Protein AF-A0A845QFU5-F1 (afdb_monomer_lite)

Foldseek 3Di:
DDPDDDDDDQAAEAEDDPVVLCCLQDLDDDPDWAWPDFAQDDPPVLVRYDYPNNDHLQWGWDDDRTTITTDRDNQQAFEEALPPEDLVFLSRDPVHHHNDPVSRLVNQVVDPPHAEYEYQHENEADAEDEDAHQGHAYEYDQVHQEANYEYAANYEYEYENHEYEDCVVSVGEHAAANYEEHYEYEYEYAYEFENFHHDHDPPDFWFAFHYEFAYEYEYPEYEFEHAETLAASHYEYDDQGEYEYQEYEYEHAENAHQDQWFGASHYEWEFQYEYAYLEYEYEHAQYPHYEHQHYEFYGPDDLPGATEYEYQAYEQEHGEYAAAAQRYEFEWNYEYEYNPDHDPPGFYYQYQGEYQNPPHQWHALRYEWEAFPVVVNTHTGEYEYFLEEQAAFEAQADPPAAQRREAEELLEQAEADQASGYDWAHRAYPVRQFFNGFYDHDPPDDPDDWRDNDQHHYHDLAHHQGAGQQKADSVGHGDDPFDRDDGDGGTIHGPDDCPDPSNVRSVVRHRYYQHSAYYSHHHRRYTYHYYYYGHDPQPPVFWDKAKEFEAEACVVCPVVFDDQWWKKFKAKPRHGHDIDIWGADPVRHIDMDIRGGHGQAHNVRHGIDIAMDIDDDTDFPQWDWDWDQDPSYIYIYTHGHPPPPRPDPPPPPDPDDPPDPDDDDDDDDDDDDDDDDDDDDDDDDDDDDDDDDDDDDDDDDDDDDDDDDDDDDDDDDPPPVVCVVVVVVVVVVVVVVVVVVVVVVD

Organism: NCBI:txid169435

Structure (mmCIF, N/CA/C/O backbone):
data_AF-A0A845QFU5-F1
#
_entry.id   AF-A0A845QFU5-F1
#
loop_
_atom_site.group_PDB
_atom_site.id
_atom_site.type_symbol
_atom_site.label_atom_id
_atom_site.label_alt_id
_atom_site.label_comp_id
_atom_site.label_asym_id
_atom_site.label_entity_id
_atom_site.label_seq_id
_atom_site.pdbx_PDB_ins_code
_atom_site.Cartn_x
_atom_site.Cartn_y
_atom_site.Cartn_z
_atom_site.occupancy
_atom_site.B_iso_or_equiv
_atom_site.auth_seq_id
_atom_site.auth_comp_id
_atom_site.auth_asym_id
_atom_site.auth_atom_id
_atom_site.pdbx_PDB_model_num
ATOM 1 N N . MET A 1 1 ? -55.909 6.874 -0.215 1.00 41.81 1 MET A N 1
ATOM 2 C CA . MET A 1 1 ? -55.597 7.342 -1.586 1.00 41.81 1 MET A CA 1
ATOM 3 C C . MET A 1 1 ? -56.106 6.299 -2.574 1.00 41.81 1 MET A C 1
ATOM 5 O O . MET A 1 1 ? -56.266 5.156 -2.162 1.00 41.81 1 MET A O 1
ATOM 9 N N . ALA A 1 2 ? -56.461 6.687 -3.804 1.00 39.03 2 ALA A N 1
ATOM 10 C CA . ALA A 1 2 ? -57.045 5.776 -4.796 1.00 39.03 2 ALA A CA 1
ATOM 11 C C . ALA A 1 2 ? -56.043 4.686 -5.229 1.00 39.03 2 ALA A C 1
ATOM 13 O O . ALA A 1 2 ? -54.856 4.963 -5.376 1.00 39.03 2 ALA A O 1
ATOM 14 N N . LEU A 1 3 ? -56.533 3.456 -5.408 1.00 38.72 3 LEU A N 1
ATOM 15 C CA . LEU A 1 3 ? -55.756 2.292 -5.845 1.00 38.72 3 LEU A CA 1
ATOM 16 C C . LEU A 1 3 ? -55.269 2.466 -7.294 1.00 38.72 3 LEU A C 1
ATOM 18 O O . LEU A 1 3 ? -56.087 2.702 -8.180 1.00 38.72 3 LEU A O 1
ATOM 22 N N . GLY A 1 4 ? -53.964 2.285 -7.531 1.00 51.59 4 GLY A N 1
ATOM 23 C CA . GLY A 1 4 ? -53.409 2.034 -8.870 1.00 51.59 4 GLY A CA 1
ATOM 24 C C . GLY A 1 4 ? -52.668 3.180 -9.571 1.00 51.59 4 GLY A C 1
ATOM 25 O O . GLY A 1 4 ? -52.482 3.093 -10.780 1.00 51.59 4 GLY A O 1
ATOM 26 N N . GLN A 1 5 ? -52.242 4.237 -8.872 1.00 52.19 5 GLN A N 1
ATOM 27 C CA . GLN A 1 5 ? -51.325 5.240 -9.440 1.00 52.19 5 GLN A CA 1
ATOM 28 C C . GLN A 1 5 ? -49.906 5.066 -8.883 1.00 52.19 5 GLN A C 1
ATOM 30 O O . GLN A 1 5 ? -49.729 5.001 -7.667 1.00 52.19 5 GLN A O 1
ATOM 35 N N . ASN A 1 6 ? -48.915 5.004 -9.778 1.00 55.41 6 ASN A N 1
ATOM 36 C CA . ASN A 1 6 ? -47.494 5.059 -9.432 1.00 55.41 6 ASN A CA 1
ATOM 37 C C . ASN A 1 6 ? -47.124 6.515 -9.123 1.00 55.41 6 ASN A C 1
ATOM 39 O O . ASN A 1 6 ? -47.412 7.404 -9.926 1.00 55.41 6 ASN A O 1
ATOM 43 N N . PHE A 1 7 ? -46.497 6.758 -7.974 1.00 59.25 7 PHE A N 1
ATOM 44 C CA . PHE A 1 7 ? -46.008 8.075 -7.574 1.00 59.25 7 PHE A CA 1
ATOM 45 C C . PHE A 1 7 ? -44.518 7.989 -7.287 1.00 59.25 7 PHE A C 1
ATOM 47 O O . PHE A 1 7 ? -44.084 7.154 -6.496 1.00 59.25 7 PHE A O 1
ATOM 54 N N . GLU A 1 8 ? -43.750 8.883 -7.893 1.00 60.25 8 GLU A N 1
ATOM 55 C CA . GLU A 1 8 ? -42.333 9.035 -7.602 1.00 60.25 8 GLU A CA 1
ATOM 56 C C . GLU A 1 8 ? -42.176 10.057 -6.471 1.00 60.25 8 GLU A C 1
ATOM 58 O O . GLU A 1 8 ? -42.622 11.201 -6.579 1.00 60.25 8 GLU A O 1
ATOM 63 N N . VAL A 1 9 ? -41.609 9.629 -5.342 1.00 66.25 9 VAL A N 1
ATOM 64 C CA . VAL A 1 9 ? -41.395 10.487 -4.170 1.00 66.25 9 VAL A CA 1
ATOM 65 C C . VAL A 1 9 ? -39.917 10.445 -3.816 1.00 66.25 9 VAL A C 1
ATOM 67 O O . VAL A 1 9 ? -39.377 9.371 -3.563 1.00 66.25 9 VAL A O 1
ATOM 70 N N . GLU A 1 10 ? -39.254 11.602 -3.819 1.00 66.75 10 GLU A N 1
ATOM 71 C CA . GLU A 1 10 ? -37.812 11.693 -3.548 1.00 66.75 10 GLU A CA 1
ATOM 72 C C . GLU A 1 10 ? -37.476 11.828 -2.059 1.00 66.75 10 GLU A C 1
ATOM 74 O O . GLU A 1 10 ? -36.409 11.395 -1.644 1.00 66.75 10 GLU A O 1
ATOM 79 N N . ASN A 1 11 ? -38.374 12.396 -1.244 1.00 77.62 11 ASN A N 1
ATOM 80 C CA . ASN A 1 11 ? -38.152 12.615 0.188 1.00 77.62 11 ASN A CA 1
ATOM 81 C C . ASN A 1 11 ? -39.449 12.437 0.984 1.00 77.62 11 ASN A C 1
ATOM 83 O O . ASN A 1 11 ? -40.357 13.267 0.922 1.00 77.62 11 ASN A O 1
ATOM 87 N N . ILE A 1 12 ? -39.524 11.370 1.772 1.00 83.06 12 ILE A N 1
ATOM 88 C CA . ILE A 1 12 ? -40.658 11.054 2.638 1.00 83.06 12 ILE A CA 1
ATOM 89 C C . ILE A 1 12 ? -40.262 11.384 4.075 1.00 83.06 12 ILE A C 1
ATOM 91 O O . ILE A 1 12 ? -39.396 10.739 4.656 1.00 83.06 12 ILE A O 1
ATOM 95 N N . SER A 1 13 ? -40.906 12.380 4.682 1.00 85.25 13 SER A N 1
ATOM 96 C CA . SER A 1 13 ? -40.696 12.690 6.099 1.00 85.25 13 SER A CA 1
ATOM 97 C C . SER A 1 13 ? -41.830 12.117 6.942 1.00 85.25 13 SER A C 1
ATOM 99 O O . SER A 1 13 ? -42.994 12.450 6.724 1.00 85.25 13 SER A O 1
ATOM 101 N N . ILE A 1 14 ? -41.486 11.268 7.910 1.00 87.38 14 ILE A N 1
ATOM 102 C CA . ILE A 1 14 ? -42.431 10.665 8.852 1.00 87.38 14 ILE A CA 1
ATOM 103 C C . ILE A 1 14 ? -42.227 11.300 10.223 1.00 87.38 14 ILE A C 1
ATOM 105 O O . ILE A 1 14 ? -41.108 11.381 10.729 1.00 87.38 14 ILE A O 1
ATOM 109 N N . GLU A 1 15 ? -43.317 11.739 10.838 1.00 90.38 15 GLU A N 1
ATOM 110 C CA . GLU A 1 15 ? -43.334 12.249 12.204 1.00 90.38 15 GLU A CA 1
ATOM 111 C C . GLU A 1 15 ? -44.094 11.249 13.075 1.00 90.38 15 GLU A C 1
ATOM 113 O O . GLU A 1 15 ? -45.238 10.904 12.783 1.00 90.38 15 GLU A O 1
ATOM 118 N N . LEU A 1 16 ? -43.421 10.721 14.097 1.00 86.69 16 LEU A N 1
ATOM 119 C CA . LEU A 1 16 ? -44.001 9.747 15.016 1.00 86.69 16 LEU A CA 1
ATOM 120 C C . LEU A 1 16 ? -44.596 10.450 16.232 1.00 86.69 16 LEU A C 1
ATOM 122 O O . LEU A 1 16 ? -44.177 11.548 16.597 1.00 86.69 16 LEU A O 1
ATOM 126 N N . ASP A 1 17 ? -45.528 9.771 16.899 1.00 90.31 17 ASP A N 1
ATOM 127 C CA . ASP A 1 17 ? -46.003 10.194 18.213 1.00 90.31 17 ASP A CA 1
ATOM 128 C C . ASP A 1 17 ? -44.824 10.393 19.180 1.00 90.31 17 ASP A C 1
ATOM 130 O O . ASP A 1 17 ? -43.885 9.593 19.205 1.00 90.31 17 ASP A O 1
ATOM 134 N N . SER A 1 18 ? -44.878 11.440 20.007 1.00 85.12 18 SER A N 1
ATOM 135 C CA . SER A 1 18 ? -43.779 11.795 20.912 1.00 85.12 18 SER A CA 1
ATOM 136 C C . SER A 1 18 ? -43.424 10.687 21.905 1.00 85.12 18 SER A C 1
ATOM 138 O O . SER A 1 18 ? -42.268 10.574 22.308 1.00 85.12 18 SER A O 1
ATOM 140 N N . THR A 1 19 ? -44.391 9.852 22.287 1.00 83.56 19 THR A N 1
ATOM 141 C CA . THR A 1 19 ? -44.201 8.726 23.210 1.00 83.56 19 THR A CA 1
ATOM 142 C C . THR A 1 19 ? -43.482 7.578 22.513 1.00 83.56 19 THR A C 1
ATOM 144 O O . THR A 1 19 ? -42.523 7.030 23.052 1.00 83.56 19 THR A O 1
ATOM 147 N N . VAL A 1 20 ? -43.896 7.259 21.283 1.00 82.50 20 VAL A N 1
ATOM 148 C CA . VAL A 1 20 ? -43.245 6.253 20.430 1.00 82.50 20 VAL A CA 1
ATOM 149 C C . VAL A 1 20 ? -41.822 6.692 20.095 1.00 82.50 20 VAL A C 1
ATOM 151 O O . VAL A 1 20 ? -40.878 5.915 20.211 1.00 82.50 20 VAL A O 1
ATOM 154 N N . LEU A 1 21 ? -41.645 7.970 19.764 1.00 85.25 21 LEU A N 1
ATOM 155 C CA . LEU A 1 21 ? -40.340 8.562 19.513 1.00 85.25 21 LEU A CA 1
ATOM 156 C C . LEU A 1 21 ? -39.448 8.526 20.761 1.00 85.25 21 LEU A C 1
ATOM 158 O O . LEU A 1 21 ? -38.261 8.233 20.652 1.00 85.25 21 LEU A O 1
ATOM 162 N N . ALA A 1 22 ? -40.002 8.777 21.951 1.00 79.75 22 ALA A N 1
ATOM 163 C CA . ALA A 1 22 ? -39.276 8.649 23.212 1.00 79.75 22 ALA A CA 1
ATOM 164 C C . ALA A 1 22 ? -38.885 7.193 23.519 1.00 79.75 22 ALA A C 1
ATOM 166 O O . ALA A 1 22 ? -37.783 6.960 24.003 1.00 79.75 22 ALA A O 1
ATOM 167 N N . GLN A 1 23 ? -39.731 6.208 23.199 1.00 75.44 23 GLN A N 1
ATOM 168 C CA . GLN A 1 23 ? -39.409 4.781 23.344 1.00 75.44 23 GLN A CA 1
ATOM 169 C C . GLN A 1 23 ? -38.321 4.326 22.364 1.00 75.44 23 GLN A C 1
ATOM 171 O O . GLN A 1 23 ? -37.362 3.658 22.759 1.00 75.44 23 GLN A O 1
ATOM 176 N N . LEU A 1 24 ? -38.429 4.730 21.096 1.00 78.31 24 LEU A N 1
ATOM 177 C CA . LEU A 1 24 ? -37.402 4.501 20.081 1.00 78.31 24 LEU A CA 1
ATOM 178 C C . LEU A 1 24 ? -36.074 5.125 20.518 1.00 78.31 24 LEU A C 1
ATOM 180 O O . LEU A 1 24 ? -35.042 4.460 20.469 1.00 78.31 24 LEU A O 1
ATOM 184 N N . ASN A 1 25 ? -36.116 6.355 21.037 1.00 78.69 25 ASN A N 1
ATOM 185 C CA . ASN A 1 25 ? -34.926 7.077 21.469 1.00 78.69 25 ASN A CA 1
ATOM 186 C C . ASN A 1 25 ? -34.346 6.626 22.816 1.00 78.69 25 ASN A C 1
ATOM 188 O O . ASN A 1 25 ? -33.155 6.809 23.037 1.00 78.69 25 ASN A O 1
ATOM 192 N N . GLY A 1 26 ? -35.158 6.055 23.704 1.00 66.94 26 GLY A N 1
ATOM 193 C CA . GLY A 1 26 ? -34.738 5.633 25.040 1.00 66.94 26 GLY A CA 1
ATOM 194 C C . GLY A 1 26 ? -33.962 4.316 25.056 1.00 66.94 26 GLY A C 1
ATOM 195 O O . GLY A 1 26 ? -33.676 3.729 24.017 1.00 66.94 26 GLY A O 1
ATOM 196 N N . ASP A 1 27 ? -33.672 3.804 26.249 1.00 58.53 27 ASP A N 1
ATOM 197 C CA . ASP A 1 27 ? -32.919 2.553 26.445 1.00 58.53 27 ASP A CA 1
ATOM 198 C C . ASP A 1 27 ? -33.781 1.282 26.440 1.00 58.53 27 ASP A C 1
ATOM 200 O O . ASP A 1 27 ? -33.253 0.173 26.505 1.00 58.53 27 ASP A O 1
ATOM 204 N N . GLY A 1 28 ? -35.107 1.438 26.390 1.00 55.34 28 GLY A N 1
ATOM 205 C CA . GLY A 1 28 ? -36.063 0.336 26.485 1.00 55.34 28 GLY A CA 1
ATOM 206 C C . GLY A 1 28 ? -36.175 -0.509 25.215 1.00 55.34 28 GLY A C 1
ATOM 207 O O . GLY A 1 28 ? -35.811 -0.081 24.118 1.00 55.34 28 GLY A O 1
ATOM 208 N N . PHE A 1 29 ? -36.735 -1.705 25.375 1.00 53.06 29 PHE A N 1
ATOM 209 C CA . PHE A 1 29 ? -37.096 -2.605 24.283 1.00 53.06 29 PHE A CA 1
ATOM 210 C C . PHE A 1 29 ? -38.246 -2.049 23.437 1.00 53.06 29 PHE A C 1
ATOM 212 O O . PHE A 1 29 ? -39.113 -1.336 23.943 1.00 53.06 29 PHE A O 1
ATOM 219 N N . LEU A 1 30 ? -38.258 -2.411 22.154 1.00 60.06 30 LEU A N 1
ATOM 220 C CA . LEU A 1 30 ? -39.470 -2.369 21.347 1.00 60.06 30 LEU A CA 1
ATOM 221 C C . LEU A 1 30 ? -40.122 -3.736 21.366 1.00 60.06 30 LEU A C 1
ATOM 223 O O . LEU A 1 30 ? -39.590 -4.666 20.776 1.00 60.06 30 LEU A O 1
ATOM 227 N N . GLU A 1 31 ? -41.291 -3.822 22.003 1.00 56.62 31 GLU A N 1
ATOM 228 C CA . GLU A 1 31 ? -42.078 -5.058 22.067 1.00 56.62 31 GLU A CA 1
ATOM 229 C C . GLU A 1 31 ? -42.336 -5.682 20.702 1.00 56.62 31 GLU A C 1
ATOM 231 O O . GLU A 1 31 ? -42.370 -6.906 20.579 1.00 56.62 31 GLU A O 1
ATOM 236 N N . GLN A 1 32 ? -42.471 -4.841 19.678 1.00 72.06 32 GLN A N 1
ATOM 237 C CA . GLN A 1 32 ? -42.610 -5.230 18.284 1.00 72.06 32 GLN A CA 1
ATOM 238 C C . GLN A 1 32 ? -41.962 -4.166 17.394 1.00 72.06 32 GLN A C 1
ATOM 240 O O . GLN A 1 32 ? -41.898 -2.993 17.769 1.00 72.06 32 GLN A O 1
ATOM 245 N N . ASN A 1 33 ? -41.517 -4.563 16.201 1.00 83.19 33 ASN A N 1
ATOM 246 C CA . ASN A 1 33 ? -41.123 -3.617 15.158 1.00 83.19 33 ASN A CA 1
ATOM 247 C C . ASN A 1 33 ? -42.280 -2.650 14.856 1.00 83.19 33 ASN A C 1
ATOM 249 O O . ASN A 1 33 ? -43.443 -3.054 14.846 1.00 83.19 33 ASN A O 1
ATOM 253 N N . ILE A 1 34 ? -41.974 -1.387 14.553 1.00 86.12 34 ILE A N 1
ATOM 254 C CA . ILE A 1 34 ? -43.005 -0.425 14.140 1.00 86.12 34 ILE A CA 1
ATOM 255 C C . ILE A 1 34 ? -43.103 -0.448 12.625 1.00 86.12 34 ILE A C 1
ATOM 257 O O . ILE A 1 34 ? -42.229 0.068 11.934 1.00 86.12 34 ILE A O 1
ATOM 261 N N . THR A 1 35 ? -44.182 -1.003 12.090 1.00 89.50 35 THR A N 1
ATOM 262 C CA . THR A 1 35 ? -44.452 -0.936 10.654 1.00 89.50 35 THR A CA 1
ATOM 263 C C . THR A 1 35 ? -44.838 0.486 10.250 1.00 89.50 35 THR A C 1
ATOM 265 O O . THR A 1 35 ? -45.827 1.035 10.732 1.00 89.50 35 THR A O 1
ATOM 268 N N . LEU A 1 36 ? -44.048 1.084 9.359 1.00 87.31 36 LEU A N 1
ATOM 269 C CA . LEU A 1 36 ? -44.280 2.419 8.809 1.00 87.31 36 LEU A CA 1
ATOM 270 C C . LEU A 1 36 ? -45.160 2.363 7.558 1.00 87.31 36 LEU A C 1
ATOM 272 O O . LEU A 1 36 ? -46.038 3.204 7.379 1.00 87.31 36 LEU A O 1
ATOM 276 N N . MET A 1 37 ? -44.913 1.381 6.688 1.00 86.62 37 MET A N 1
ATOM 277 C CA . MET A 1 37 ? -45.623 1.199 5.420 1.00 86.62 37 MET A CA 1
ATOM 278 C C . MET A 1 37 ? -45.811 -0.286 5.114 1.00 86.62 37 MET A C 1
ATOM 280 O O . MET A 1 37 ? -44.980 -1.107 5.496 1.00 86.62 37 MET A O 1
ATOM 284 N N . THR A 1 38 ? -46.887 -0.620 4.403 1.00 86.94 38 THR A N 1
ATOM 285 C CA . THR A 1 38 ? -47.176 -1.970 3.886 1.00 86.94 38 THR A CA 1
ATOM 286 C C . THR A 1 38 ? -47.688 -1.869 2.451 1.00 86.94 38 THR A C 1
ATOM 288 O O . THR A 1 38 ? -48.300 -0.859 2.095 1.00 86.94 38 THR A O 1
ATOM 291 N N . GLY A 1 39 ? -47.452 -2.893 1.632 1.00 83.31 39 GLY A N 1
ATOM 292 C CA . GLY A 1 39 ? -47.934 -2.982 0.252 1.00 83.31 39 GLY A CA 1
ATOM 293 C C . GLY A 1 39 ? -46.867 -3.471 -0.726 1.00 83.31 39 GLY A C 1
ATOM 294 O O . GLY A 1 39 ? -45.797 -3.906 -0.323 1.00 83.31 39 GLY A O 1
ATOM 295 N N . ALA A 1 40 ? -47.157 -3.386 -2.026 1.00 80.38 40 ALA A N 1
ATOM 296 C CA . ALA A 1 40 ? -46.134 -3.547 -3.056 1.00 80.38 40 ALA A CA 1
ATOM 297 C C . ALA A 1 40 ? -45.257 -2.286 -3.065 1.00 80.38 40 ALA A C 1
ATOM 299 O O . ALA A 1 40 ? -45.734 -1.214 -3.440 1.00 80.38 40 ALA A O 1
ATOM 300 N N . LEU A 1 41 ? -44.018 -2.401 -2.583 1.00 80.56 41 LEU A N 1
ATOM 301 C CA . LEU A 1 41 ? -43.098 -1.277 -2.406 1.00 80.56 41 LEU A CA 1
ATOM 302 C C . LEU A 1 41 ? -41.931 -1.381 -3.392 1.00 80.56 41 LEU A C 1
ATOM 304 O O . LEU A 1 41 ? -41.359 -2.456 -3.569 1.00 80.56 41 LEU A O 1
ATOM 308 N N . ASP A 1 42 ? -41.550 -0.256 -3.996 1.00 79.69 42 ASP A N 1
ATOM 309 C CA . ASP A 1 42 ? -40.357 -0.184 -4.845 1.00 79.69 42 ASP A CA 1
ATOM 310 C C . ASP A 1 42 ? -39.086 -0.475 -4.046 1.00 79.69 42 ASP A C 1
ATOM 312 O O . ASP A 1 42 ? -38.964 -0.076 -2.886 1.00 79.69 42 ASP A O 1
ATOM 316 N N . LYS A 1 43 ? -38.104 -1.128 -4.680 1.00 76.75 43 LYS A N 1
ATOM 317 C CA . LYS A 1 43 ? -36.789 -1.377 -4.068 1.00 76.75 43 LYS A CA 1
ATOM 318 C C . LYS A 1 43 ? -36.145 -0.056 -3.622 1.00 76.75 43 LYS A C 1
ATOM 320 O O . LYS A 1 43 ? -36.183 0.929 -4.354 1.00 76.75 43 LYS A O 1
ATOM 325 N N . ASN A 1 44 ? -35.521 -0.064 -2.442 1.00 79.12 44 ASN A N 1
ATOM 326 C CA . ASN A 1 44 ? -34.813 1.074 -1.833 1.00 79.12 44 ASN A CA 1
ATOM 327 C C . ASN A 1 44 ? -35.705 2.272 -1.445 1.00 79.12 44 ASN A C 1
ATOM 329 O O . ASN A 1 44 ? -35.204 3.368 -1.192 1.00 79.12 44 ASN A O 1
ATOM 333 N N . LEU A 1 45 ? -37.028 2.096 -1.356 1.00 82.25 45 LEU A N 1
ATOM 334 C CA . LEU A 1 45 ? -37.934 3.131 -0.851 1.00 82.25 45 LEU A CA 1
ATOM 335 C C . LEU A 1 45 ? -37.592 3.549 0.593 1.00 82.25 45 LEU A C 1
ATOM 337 O O . LEU A 1 45 ? -37.796 4.710 0.950 1.00 82.25 45 LEU A O 1
ATOM 341 N N . SER A 1 46 ? -37.028 2.647 1.408 1.00 81.88 46 SER A N 1
ATOM 342 C CA . SER A 1 46 ? -36.523 2.972 2.752 1.00 81.88 46 SER A CA 1
ATOM 343 C C . SER A 1 46 ? -35.488 4.091 2.769 1.00 81.88 46 SER A C 1
ATOM 345 O O . SER A 1 46 ? -35.487 4.884 3.707 1.00 81.88 46 SER A O 1
ATOM 347 N N . ASP A 1 47 ? -34.648 4.194 1.738 1.00 81.50 47 ASP A N 1
ATOM 348 C CA . ASP A 1 47 ? -33.538 5.158 1.687 1.00 81.50 47 ASP A CA 1
ATOM 349 C C . ASP A 1 47 ? -34.043 6.595 1.510 1.00 81.50 47 ASP A C 1
ATOM 351 O O . ASP A 1 47 ? -33.347 7.563 1.812 1.00 81.50 47 ASP A O 1
ATOM 355 N N . LYS A 1 48 ? -35.292 6.732 1.053 1.00 83.06 48 LYS A N 1
ATOM 356 C CA . LYS A 1 48 ? -35.982 8.007 0.846 1.00 83.06 48 LYS A CA 1
ATOM 357 C C . LYS A 1 48 ? -36.818 8.430 2.057 1.00 83.06 48 LYS A C 1
ATOM 359 O O . LYS A 1 48 ? -37.451 9.486 2.016 1.00 83.06 48 LYS A O 1
ATOM 364 N N . ILE A 1 49 ? -36.869 7.622 3.122 1.00 85.75 49 ILE A N 1
ATOM 365 C CA . ILE A 1 49 ? -37.657 7.900 4.327 1.00 85.75 49 ILE A CA 1
ATOM 366 C C . ILE A 1 49 ? -36.768 8.478 5.430 1.00 85.75 49 ILE A C 1
ATOM 368 O O . ILE A 1 49 ? -35.795 7.871 5.863 1.00 85.75 49 ILE A O 1
ATOM 372 N N . ASN A 1 50 ? -37.178 9.623 5.970 1.00 84.94 50 ASN A N 1
ATOM 373 C CA . ASN A 1 50 ? -36.576 10.247 7.140 1.00 84.94 50 ASN A CA 1
ATOM 374 C C . ASN A 1 50 ? -37.592 10.336 8.290 1.00 84.94 50 ASN A C 1
ATOM 376 O O . ASN A 1 50 ? -38.634 10.988 8.160 1.00 84.94 50 ASN A O 1
ATOM 380 N N . VAL A 1 51 ? -37.278 9.727 9.436 1.00 87.81 51 VAL A N 1
ATOM 381 C CA . VAL A 1 51 ? -38.104 9.800 10.650 1.00 87.81 51 VAL A CA 1
ATOM 382 C C . VAL A 1 51 ? -37.646 10.971 11.514 1.00 87.81 51 VAL A C 1
ATOM 384 O O . VAL A 1 51 ? -36.574 10.944 12.122 1.00 87.81 51 VAL A O 1
ATOM 387 N N . LYS A 1 52 ? -38.471 12.015 11.601 1.00 88.69 52 LYS A N 1
ATOM 388 C CA . LYS A 1 52 ? -38.131 13.227 12.350 1.00 88.69 52 LYS A CA 1
ATOM 389 C C . LYS A 1 52 ? -37.877 12.933 13.823 1.00 88.69 52 LYS A C 1
ATOM 391 O O . LYS A 1 52 ? -38.685 12.311 14.507 1.00 88.69 52 LYS A O 1
ATOM 396 N N . GLY A 1 53 ? -36.770 13.477 14.323 1.00 83.56 53 GLY A N 1
ATOM 397 C CA . GLY A 1 53 ? -36.422 13.434 15.740 1.00 83.56 53 GLY A CA 1
ATOM 398 C C . GLY A 1 53 ? -35.969 12.062 16.240 1.00 83.56 53 GLY A C 1
ATOM 399 O O . GLY A 1 53 ? -35.732 11.926 17.443 1.00 83.56 53 GLY A O 1
ATOM 400 N N . LEU A 1 54 ? -35.828 11.065 15.359 1.00 82.50 54 LEU A N 1
ATOM 401 C CA . LEU A 1 54 ? -35.175 9.808 15.695 1.00 82.50 54 LEU A CA 1
ATOM 402 C C . LEU A 1 54 ? -33.675 10.075 15.864 1.00 82.50 54 LEU A C 1
ATOM 404 O O . LEU A 1 54 ? -33.026 10.637 14.987 1.00 82.50 54 LEU A O 1
ATOM 408 N N . LYS A 1 55 ? -33.150 9.736 17.036 1.00 77.94 55 LYS A N 1
ATOM 409 C CA . LYS A 1 55 ? -31.770 9.996 17.466 1.00 77.94 55 LYS A CA 1
ATOM 410 C C . LYS A 1 55 ? -31.049 8.729 17.896 1.00 77.94 55 LYS A C 1
ATOM 412 O O . LYS A 1 55 ? -29.828 8.755 17.991 1.00 77.94 55 LYS A O 1
ATOM 417 N N . ASN A 1 56 ? -31.782 7.658 18.208 1.00 71.81 56 ASN A N 1
ATOM 418 C CA . ASN A 1 56 ? -31.173 6.414 18.647 1.00 71.81 56 ASN A CA 1
ATOM 419 C C . ASN A 1 56 ? -30.684 5.604 17.434 1.00 71.81 56 ASN A C 1
ATOM 421 O O . ASN A 1 56 ? -31.510 5.115 16.663 1.00 71.81 56 ASN A O 1
ATOM 425 N N . PRO A 1 57 ? -29.362 5.428 17.284 1.00 63.97 57 PRO A N 1
ATOM 426 C CA . PRO A 1 57 ? -28.757 4.745 16.139 1.00 63.97 57 PRO A CA 1
ATOM 427 C C . PRO A 1 57 ? -29.032 3.232 16.113 1.00 63.97 57 PRO A C 1
ATOM 429 O O . PRO A 1 57 ? -28.763 2.565 15.120 1.00 63.97 57 PRO A O 1
ATOM 432 N N . LEU A 1 58 ? -29.586 2.664 17.189 1.00 70.44 58 LEU A N 1
ATOM 433 C CA . LEU A 1 58 ? -30.020 1.265 17.227 1.00 70.44 58 LEU A CA 1
ATOM 434 C C . LEU A 1 58 ? -31.353 1.025 16.529 1.00 70.44 58 LEU A C 1
ATOM 436 O O . LEU A 1 58 ? -31.729 -0.130 16.322 1.00 70.44 58 LEU A O 1
ATOM 440 N N . VAL A 1 59 ? -32.066 2.100 16.199 1.00 76.62 59 VAL A N 1
ATOM 441 C CA . VAL A 1 59 ? -33.308 2.051 15.444 1.00 76.62 59 VAL A CA 1
ATOM 442 C C . VAL A 1 59 ? -32.975 2.215 13.969 1.00 76.62 59 VAL A C 1
ATOM 444 O O . VAL A 1 59 ? -32.468 3.256 13.558 1.00 76.62 59 VAL A O 1
ATOM 447 N N . ARG A 1 60 ? -33.288 1.203 13.162 1.00 77.88 60 ARG A N 1
ATOM 448 C CA . ARG A 1 60 ? -33.091 1.243 11.712 1.00 77.88 60 ARG A CA 1
ATOM 449 C C . ARG A 1 60 ? -34.404 1.091 10.974 1.00 77.88 60 ARG A C 1
ATOM 451 O O . ARG A 1 60 ? -35.279 0.351 11.415 1.00 77.88 60 ARG A O 1
ATOM 458 N N . LEU A 1 61 ? -34.490 1.740 9.819 1.00 84.44 61 LEU A N 1
ATOM 459 C CA . LEU A 1 61 ? -35.469 1.378 8.808 1.00 84.44 61 LEU A CA 1
ATOM 460 C C . LEU A 1 61 ? -35.025 0.091 8.115 1.00 84.44 61 LEU A C 1
ATOM 462 O O . LEU A 1 61 ? -33.893 -0.007 7.646 1.00 84.44 61 LEU A O 1
ATOM 466 N N . VAL A 1 62 ? -35.927 -0.876 8.030 1.00 85.06 62 VAL A N 1
ATOM 467 C CA . VAL A 1 62 ? -35.720 -2.128 7.308 1.00 85.06 62 VAL A CA 1
ATOM 468 C C . VAL A 1 62 ? -36.837 -2.273 6.292 1.00 85.06 62 VAL A C 1
ATOM 470 O O . VAL A 1 62 ? -38.015 -2.288 6.655 1.00 85.06 62 VAL A O 1
ATOM 473 N N . GLN A 1 63 ? -36.461 -2.378 5.019 1.00 85.50 63 GLN A N 1
ATOM 474 C CA . GLN A 1 63 ? -37.388 -2.708 3.948 1.00 85.50 63 GLN A CA 1
ATOM 475 C C . GLN A 1 63 ? -37.391 -4.216 3.697 1.00 85.50 63 GLN A C 1
ATOM 477 O O . GLN A 1 63 ? -36.350 -4.830 3.473 1.00 85.50 63 GLN A O 1
ATOM 482 N N . LYS A 1 64 ? -38.587 -4.792 3.739 1.00 86.06 64 LYS A N 1
ATOM 483 C CA . LYS A 1 64 ? -38.924 -6.155 3.326 1.00 86.06 64 LYS A CA 1
ATOM 484 C C . LYS A 1 64 ? -39.792 -6.063 2.066 1.00 86.06 64 LYS A C 1
ATOM 486 O O . LYS A 1 64 ? -40.272 -4.979 1.731 1.00 86.06 64 LYS A O 1
ATOM 491 N N . ASP A 1 65 ? -40.004 -7.186 1.386 1.00 80.00 65 ASP A N 1
ATOM 492 C CA . ASP A 1 65 ? -40.703 -7.222 0.090 1.00 80.00 65 ASP A CA 1
ATOM 493 C C . ASP A 1 65 ? -42.107 -6.584 0.127 1.00 80.00 65 ASP A C 1
ATOM 495 O O . ASP A 1 65 ? -42.552 -6.014 -0.867 1.00 80.00 65 ASP A O 1
ATOM 499 N N . ASP A 1 66 ? -42.793 -6.637 1.274 1.00 87.56 66 ASP A N 1
ATOM 500 C CA . ASP A 1 66 ? -44.173 -6.175 1.454 1.00 87.56 66 ASP A CA 1
ATOM 501 C C . ASP A 1 66 ? -44.346 -5.039 2.482 1.00 87.56 66 ASP A C 1
ATOM 503 O O . ASP A 1 66 ? -45.473 -4.595 2.735 1.00 87.56 66 ASP A O 1
ATOM 507 N N . LYS A 1 67 ? -43.264 -4.572 3.123 1.00 90.19 67 LYS A N 1
ATOM 508 C CA . LYS A 1 67 ? -43.345 -3.587 4.215 1.00 90.19 67 LYS A CA 1
ATOM 509 C C . LYS A 1 67 ? -42.036 -2.873 4.524 1.00 90.19 67 LYS A C 1
ATOM 511 O O . LYS A 1 67 ? -40.950 -3.383 4.276 1.00 90.19 67 LYS A O 1
ATOM 516 N N . ILE A 1 68 ? -42.154 -1.712 5.161 1.00 89.31 68 ILE A N 1
ATOM 517 C CA . ILE A 1 68 ? -41.039 -0.975 5.762 1.00 89.31 68 ILE A CA 1
ATOM 518 C C . ILE A 1 68 ? -41.300 -0.844 7.259 1.00 89.31 68 ILE A C 1
ATOM 520 O O . ILE A 1 68 ? -42.371 -0.390 7.667 1.00 89.31 68 ILE A O 1
ATOM 524 N N . GLU A 1 69 ? -40.324 -1.226 8.077 1.00 91.44 69 GLU A N 1
ATOM 525 C CA . GLU A 1 69 ? -40.433 -1.240 9.537 1.00 91.44 69 GLU A CA 1
ATOM 526 C C . GLU A 1 69 ? -39.278 -0.485 10.200 1.00 91.44 69 GLU A C 1
ATOM 528 O O . GLU A 1 69 ? -38.169 -0.447 9.674 1.00 91.44 69 GLU A O 1
ATOM 533 N N . LEU A 1 70 ? -39.528 0.087 11.378 1.00 87.19 70 LEU A N 1
ATOM 534 C CA . LEU A 1 70 ? -38.484 0.459 12.324 1.00 87.19 70 LEU A CA 1
ATOM 535 C C . LEU A 1 70 ? -38.197 -0.731 13.227 1.00 87.19 70 LEU A C 1
ATOM 537 O O . LEU A 1 70 ? -39.060 -1.165 13.995 1.00 87.19 70 LEU A O 1
ATOM 541 N N . GLU A 1 71 ? -36.968 -1.219 13.154 1.00 81.50 71 GLU A N 1
ATOM 542 C CA . GLU A 1 71 ? -36.449 -2.261 14.028 1.00 81.50 71 GLU A CA 1
ATOM 543 C C . GLU A 1 71 ? -35.471 -1.626 15.012 1.00 81.50 71 GLU A C 1
ATOM 545 O O . GLU A 1 71 ? -34.562 -0.901 14.605 1.00 81.50 71 GLU A O 1
ATOM 550 N N . LYS A 1 72 ? -35.633 -1.897 16.309 1.00 74.06 72 LYS A N 1
ATOM 551 C CA . LYS A 1 72 ? -34.653 -1.498 17.322 1.00 74.06 72 LYS A CA 1
ATOM 552 C C . LYS A 1 72 ? -33.898 -2.720 17.791 1.00 74.06 72 LYS A C 1
ATOM 554 O O . LYS A 1 72 ? -34.444 -3.549 18.520 1.00 74.06 72 LYS A O 1
ATOM 559 N N . LYS A 1 73 ? -32.631 -2.825 17.396 1.00 64.94 73 LYS A N 1
ATOM 560 C CA . LYS A 1 73 ? -31.771 -3.894 17.903 1.00 64.94 73 LYS A CA 1
ATOM 561 C C . LYS A 1 73 ? -31.487 -3.638 19.379 1.00 64.94 73 LYS A C 1
ATOM 563 O O . LYS A 1 73 ? -30.830 -2.662 19.734 1.00 64.94 73 LYS A O 1
ATOM 568 N N . MET A 1 74 ? -31.982 -4.523 20.240 1.00 62.22 74 MET A N 1
ATOM 569 C CA . MET A 1 74 ? -31.516 -4.583 21.620 1.00 62.22 74 MET A CA 1
ATOM 570 C C . MET A 1 74 ? -30.063 -5.032 21.612 1.00 62.22 74 MET A C 1
ATOM 572 O O . MET A 1 74 ? -29.746 -6.108 21.112 1.00 62.22 74 MET A O 1
ATOM 576 N N . LEU A 1 75 ? -29.188 -4.222 22.194 1.00 69.44 75 LEU A N 1
ATOM 577 C CA . LEU A 1 75 ? -27.827 -4.642 22.485 1.00 69.44 75 LEU A CA 1
ATOM 578 C C . LEU A 1 75 ? -27.845 -5.444 23.790 1.00 69.44 75 LEU A C 1
ATOM 580 O O . LEU A 1 75 ? -27.583 -4.907 24.861 1.00 69.44 75 LEU A O 1
ATOM 584 N N . GLN A 1 76 ? -28.244 -6.713 23.725 1.00 80.50 76 GLN A N 1
ATOM 585 C CA . GLN A 1 76 ? -28.001 -7.642 24.830 1.00 80.50 76 GLN A CA 1
ATOM 586 C C . GLN A 1 76 ? -26.547 -8.099 24.754 1.00 80.50 76 GLN A C 1
ATOM 588 O O . GLN A 1 76 ? -26.057 -8.456 23.685 1.00 80.50 76 GLN A O 1
ATOM 593 N N . GLY A 1 77 ? -25.838 -8.019 25.873 1.00 91.31 77 GLY A N 1
ATOM 594 C CA . GLY A 1 77 ? -24.427 -8.364 25.947 1.00 91.31 77 GLY A CA 1
ATOM 595 C C . GLY A 1 77 ? -23.843 -8.012 27.301 1.00 91.31 77 GLY A C 1
ATOM 596 O O . GLY A 1 77 ? -24.552 -7.570 28.206 1.00 91.31 77 GLY A O 1
ATOM 597 N N . VAL A 1 78 ? -22.535 -8.196 27.415 1.00 97.50 78 VAL A N 1
ATOM 598 C CA . VAL A 1 78 ? -21.783 -7.851 28.618 1.00 97.50 78 VAL A CA 1
ATOM 599 C C . VAL A 1 78 ? -21.279 -6.421 28.501 1.00 97.50 78 VAL A C 1
ATOM 601 O O . VAL A 1 78 ? -20.600 -6.074 27.540 1.00 97.50 78 VAL A O 1
ATOM 604 N N . TYR A 1 79 ? -21.599 -5.577 29.471 1.00 97.19 79 TYR A N 1
ATOM 605 C CA . TYR A 1 79 ? -21.213 -4.173 29.489 1.00 97.19 79 TYR A CA 1
ATOM 606 C C . TYR A 1 79 ? -19.888 -3.991 30.217 1.00 97.19 79 TYR A C 1
ATOM 608 O O . TYR A 1 79 ? -19.742 -4.377 31.378 1.00 97.19 79 TYR A O 1
ATOM 616 N N . LEU A 1 80 ? -18.936 -3.360 29.538 1.00 98.50 80 LEU A N 1
ATOM 617 C CA . LEU A 1 80 ? -17.596 -3.112 30.040 1.00 98.50 80 LEU A CA 1
ATOM 618 C C . LEU A 1 80 ? -17.264 -1.613 29.971 1.00 98.50 80 LEU A C 1
ATOM 620 O O . LEU A 1 80 ? -17.407 -0.969 28.930 1.00 98.50 80 LEU A O 1
ATOM 624 N N . ASP A 1 81 ? -16.769 -1.057 31.075 1.00 98.38 81 ASP A N 1
ATOM 625 C CA . ASP A 1 81 ? -16.241 0.307 31.152 1.00 98.38 81 ASP A CA 1
ATOM 626 C C . ASP A 1 81 ? -14.915 0.288 31.920 1.00 98.38 81 ASP A C 1
ATOM 628 O O . ASP A 1 81 ? -14.891 0.166 33.146 1.00 98.38 81 ASP A O 1
ATOM 632 N N . GLY A 1 82 ? -13.795 0.449 31.210 1.00 97.75 82 GLY A N 1
ATOM 633 C CA . GLY A 1 82 ? -12.470 0.425 31.837 1.00 97.75 82 GLY A CA 1
ATOM 634 C C . GLY A 1 82 ? -12.212 1.573 32.825 1.00 97.75 82 GLY A C 1
ATOM 635 O O . GLY A 1 82 ? -11.318 1.471 33.670 1.00 97.75 82 GLY A O 1
ATOM 636 N N . ASN A 1 83 ? -13.005 2.649 32.769 1.00 95.81 83 ASN A N 1
ATOM 637 C CA . ASN A 1 83 ? -12.863 3.817 33.636 1.00 95.81 83 ASN A CA 1
ATOM 638 C C . ASN A 1 83 ? -13.787 3.745 34.857 1.00 95.81 83 ASN A C 1
ATOM 640 O O . ASN A 1 83 ? -13.335 3.975 35.981 1.00 95.81 83 ASN A O 1
ATOM 644 N N . LYS A 1 84 ? -15.076 3.457 34.638 1.00 96.56 84 LYS A N 1
ATOM 645 C CA . LYS A 1 84 ? -16.133 3.522 35.665 1.00 96.56 84 LYS A CA 1
ATOM 646 C C . LYS A 1 84 ? -16.610 2.157 36.163 1.00 96.56 84 LYS A C 1
ATOM 648 O O . LYS A 1 84 ? -17.304 2.114 37.176 1.00 96.56 84 LYS A O 1
ATOM 653 N N . GLY A 1 85 ? -16.274 1.073 35.468 1.00 97.62 85 GLY A N 1
ATOM 654 C CA . GLY A 1 85 ? -16.734 -0.269 35.804 1.00 97.62 85 GLY A CA 1
ATOM 655 C C . GLY A 1 85 ? -16.113 -0.838 37.078 1.00 97.62 85 GLY A C 1
ATOM 656 O O . GLY A 1 85 ? -15.119 -0.324 37.606 1.00 97.62 85 GLY A O 1
ATOM 657 N N . SER A 1 86 ? -16.693 -1.940 37.554 1.00 98.19 86 SER A N 1
ATOM 658 C CA . SER A 1 86 ? -16.187 -2.729 38.682 1.00 98.19 86 SER A CA 1
ATOM 659 C C . SER A 1 86 ? -16.314 -4.219 38.390 1.00 98.19 86 SER A C 1
ATOM 661 O O . SER A 1 86 ? -17.395 -4.682 38.056 1.00 98.19 86 SER A O 1
ATOM 663 N N . ASP A 1 87 ? -15.258 -5.005 38.600 1.00 98.19 87 ASP A N 1
ATOM 664 C CA . ASP A 1 87 ? -15.312 -6.467 38.398 1.00 98.19 87 ASP A CA 1
ATOM 665 C C . ASP A 1 87 ? -16.143 -7.207 39.461 1.00 98.19 87 ASP A C 1
ATOM 667 O O . ASP A 1 87 ? -16.356 -8.414 39.368 1.00 98.19 87 ASP A O 1
ATOM 671 N N . SER A 1 88 ? -16.642 -6.479 40.465 1.00 97.75 88 SER A N 1
ATOM 672 C CA . SER A 1 88 ? -17.676 -6.959 41.385 1.00 97.75 88 SER A CA 1
ATOM 673 C C . SER A 1 88 ? -19.103 -6.802 40.840 1.00 97.75 88 SER A C 1
ATOM 675 O O . SER A 1 88 ? -20.044 -7.205 41.520 1.00 97.75 88 SER A O 1
ATOM 677 N N . ALA A 1 89 ? -19.284 -6.130 39.701 1.00 96.81 89 ALA A N 1
ATOM 678 C CA . ALA A 1 89 ? -20.580 -5.941 39.061 1.00 96.81 89 ALA A CA 1
ATOM 679 C C . ALA A 1 89 ? -20.981 -7.172 38.232 1.00 96.81 89 ALA A C 1
ATOM 681 O O . ALA A 1 89 ? -20.136 -8.000 37.890 1.00 96.81 89 ALA A O 1
ATOM 682 N N . ASP A 1 90 ? -22.271 -7.283 37.903 1.00 94.62 90 ASP A N 1
ATOM 683 C CA . ASP A 1 90 ? -22.780 -8.379 37.071 1.00 94.62 90 ASP A CA 1
ATOM 684 C C . ASP A 1 90 ? -22.439 -8.214 35.583 1.00 94.62 90 ASP A C 1
ATOM 686 O O . ASP A 1 90 ? -22.420 -9.203 34.860 1.00 94.62 90 ASP A O 1
ATOM 690 N N . GLY A 1 91 ? -22.159 -6.990 35.120 1.00 95.19 91 GLY A N 1
ATOM 691 C CA . GLY A 1 91 ? -21.888 -6.700 33.715 1.00 95.19 91 GLY A CA 1
ATOM 692 C C . GLY A 1 91 ? -23.093 -6.891 32.794 1.00 95.19 91 GLY A C 1
ATOM 693 O O . GLY A 1 91 ? -22.926 -6.801 31.585 1.00 95.19 91 GLY A O 1
ATOM 694 N N . LEU A 1 92 ? -24.298 -7.131 33.319 1.00 93.25 92 LEU A N 1
ATOM 695 C CA . LEU A 1 92 ? -25.509 -7.403 32.530 1.00 93.25 92 LEU A CA 1
ATOM 696 C C . LEU A 1 92 ? -26.388 -6.155 32.353 1.00 93.25 92 LEU A C 1
ATOM 698 O O . LEU A 1 92 ? -27.416 -6.195 31.676 1.00 93.25 92 LEU A O 1
ATOM 702 N N . SER A 1 93 ? -25.978 -5.022 32.933 1.00 89.44 93 SER A N 1
ATOM 703 C CA . SER A 1 93 ? -26.628 -3.726 32.744 1.00 89.44 93 SER A CA 1
ATOM 704 C C . SER A 1 93 ? -25.623 -2.596 32.518 1.00 89.44 93 SER A C 1
ATOM 706 O O . SER A 1 93 ? -24.540 -2.568 33.102 1.00 89.44 93 SER A O 1
ATOM 708 N N . LYS A 1 94 ? -26.034 -1.589 31.738 1.00 87.62 94 LYS A N 1
ATOM 709 C CA . LYS A 1 94 ? -25.261 -0.358 31.478 1.00 87.62 94 LYS A CA 1
ATOM 710 C C . LYS A 1 94 ? -24.881 0.403 32.754 1.00 87.62 94 LYS A C 1
ATOM 712 O O . LYS A 1 94 ? -23.901 1.137 32.772 1.00 87.62 94 LYS A O 1
ATOM 717 N N . THR A 1 95 ? -25.684 0.271 33.809 1.00 90.31 95 THR A N 1
ATOM 718 C CA . THR A 1 95 ? -25.478 0.942 35.101 1.00 90.31 95 THR A CA 1
ATOM 719 C C . THR A 1 95 ? -24.532 0.189 36.032 1.00 90.31 95 THR A C 1
ATOM 721 O O . THR A 1 95 ? -24.080 0.764 37.019 1.00 90.31 95 THR A O 1
ATOM 724 N N . ALA A 1 96 ? -24.232 -1.076 35.731 1.00 94.88 96 ALA A N 1
ATOM 725 C CA . ALA A 1 96 ? -23.318 -1.918 36.493 1.00 94.88 96 ALA A CA 1
ATOM 726 C C . ALA A 1 96 ? -22.311 -2.628 35.559 1.00 94.88 96 ALA A C 1
ATOM 728 O O . ALA A 1 96 ? -22.261 -3.859 35.532 1.00 94.88 96 ALA A O 1
ATOM 729 N N . PRO A 1 97 ? -21.513 -1.878 34.770 1.00 97.44 97 PRO A N 1
ATOM 730 C CA . PRO A 1 97 ? -20.541 -2.480 33.870 1.00 97.44 97 PRO A CA 1
ATOM 731 C C . PRO A 1 97 ? -19.355 -3.064 34.646 1.00 97.44 97 PRO A C 1
ATOM 733 O O . PRO A 1 97 ? -18.941 -2.533 35.685 1.00 97.44 97 PRO A O 1
ATOM 736 N N . VAL A 1 98 ? -18.759 -4.124 34.104 1.00 98.75 98 VAL A N 1
ATOM 737 C CA . VAL A 1 98 ? -17.485 -4.656 34.608 1.00 98.75 98 VAL A CA 1
ATOM 738 C C . VAL A 1 98 ? -16.307 -3.809 34.143 1.00 98.75 98 VAL A C 1
ATOM 740 O O . VAL A 1 98 ? -16.433 -2.998 33.222 1.00 98.75 98 VAL A O 1
ATOM 743 N N . LYS A 1 99 ? -15.156 -3.944 34.808 1.00 98.44 99 LYS A N 1
ATOM 744 C CA . LYS A 1 99 ? -13.990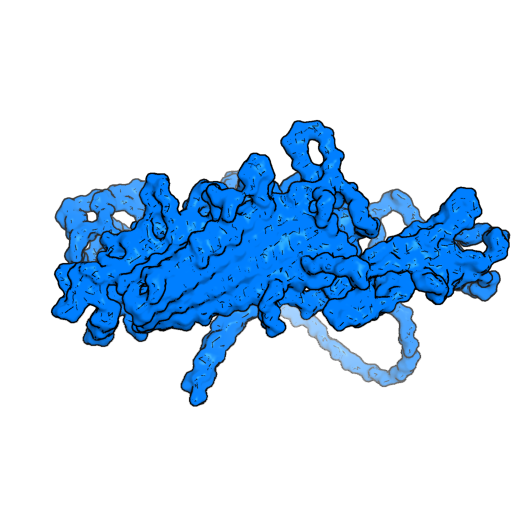 -3.089 34.562 1.00 98.44 99 LYS A CA 1
ATOM 745 C C . LYS A 1 99 ? -13.004 -3.707 33.580 1.00 98.44 99 LYS A C 1
ATOM 747 O O . LYS A 1 99 ? -12.420 -2.992 32.768 1.00 98.44 99 LYS A O 1
ATOM 752 N N . THR A 1 100 ? -12.769 -5.009 33.687 1.00 98.25 100 THR A N 1
ATOM 753 C CA . THR A 1 100 ? -11.718 -5.701 32.938 1.00 98.25 100 THR A CA 1
ATOM 754 C C . THR A 1 100 ? -12.282 -6.607 31.858 1.00 98.25 100 THR A C 1
ATOM 756 O O . THR A 1 100 ? -13.380 -7.154 31.972 1.00 98.25 100 THR A O 1
ATOM 759 N N . PHE A 1 101 ? -11.490 -6.787 30.798 1.00 98.12 101 PHE A N 1
ATOM 760 C CA . PHE A 1 101 ? -11.807 -7.726 29.727 1.00 98.12 101 PHE A CA 1
ATOM 761 C C . PHE A 1 101 ? -11.958 -9.153 30.253 1.00 98.12 101 PHE A C 1
ATOM 763 O O . PHE A 1 101 ? -12.911 -9.823 29.877 1.00 98.12 101 PHE A O 1
ATOM 770 N N . GLU A 1 102 ? -11.087 -9.590 31.168 1.00 97.62 102 GLU A N 1
ATOM 771 C CA . GLU A 1 102 ? -11.163 -10.947 31.720 1.00 97.62 102 GLU A CA 1
ATOM 772 C C . GLU A 1 102 ? -12.488 -11.200 32.431 1.00 97.62 102 GLU A C 1
ATOM 774 O O . GLU A 1 102 ? -13.119 -12.234 32.209 1.00 97.62 102 GLU A O 1
ATOM 779 N N . LYS A 1 103 ? -12.971 -10.225 33.216 1.00 98.38 103 LYS A N 1
ATOM 780 C CA . LYS A 1 103 ? -14.272 -10.372 33.861 1.00 98.38 103 LYS A CA 1
ATOM 781 C C . LYS A 1 103 ? -15.414 -10.386 32.844 1.00 98.38 103 LYS A C 1
ATOM 783 O O . LYS A 1 103 ? -16.334 -11.190 32.973 1.00 98.38 103 LYS A O 1
ATOM 788 N N . ALA A 1 104 ? -15.349 -9.541 31.815 1.00 98.38 104 ALA A N 1
ATOM 789 C CA . ALA A 1 104 ? -16.363 -9.531 30.764 1.00 98.38 104 ALA A CA 1
ATOM 790 C C . ALA A 1 104 ? -16.394 -10.842 29.961 1.00 98.38 104 ALA A C 1
ATOM 792 O O . ALA A 1 104 ? -17.470 -11.364 29.675 1.00 98.38 104 ALA A O 1
ATOM 793 N N . LYS A 1 105 ? -15.221 -11.397 29.642 1.00 98.19 105 LYS A N 1
ATOM 794 C CA . LYS A 1 105 ? -15.056 -12.687 28.964 1.00 98.19 105 LYS A CA 1
ATOM 795 C C . LYS A 1 105 ? -15.619 -13.840 29.795 1.00 98.19 105 LYS A C 1
ATOM 797 O O . LYS A 1 105 ? -16.310 -14.697 29.244 1.00 98.19 105 LYS A O 1
ATOM 802 N N . GLU A 1 106 ? -15.364 -13.853 31.105 1.00 97.88 106 GLU A N 1
ATOM 803 C CA . GLU A 1 106 ? -15.934 -14.838 32.036 1.00 97.88 106 GLU A CA 1
ATOM 804 C C . GLU A 1 106 ? -17.469 -14.825 31.979 1.00 97.88 106 GLU A C 1
ATOM 806 O O . GLU A 1 106 ? -18.088 -15.870 31.781 1.00 97.88 106 GLU A O 1
ATOM 811 N N . ILE A 1 107 ? -18.080 -13.639 32.078 1.00 97.81 107 ILE A N 1
ATOM 812 C CA . ILE A 1 107 ? -19.542 -13.482 32.042 1.00 97.81 107 ILE A CA 1
ATOM 813 C C . ILE A 1 107 ? -20.099 -13.899 30.679 1.00 97.81 107 ILE A C 1
ATOM 815 O O . ILE A 1 107 ? -21.050 -14.671 30.622 1.00 97.81 107 ILE A O 1
ATOM 819 N N . LEU A 1 108 ? -19.489 -13.459 29.575 1.00 97.00 108 LEU A N 1
ATOM 820 C CA . LEU A 1 108 ? -19.948 -13.821 28.231 1.00 97.00 108 LEU A CA 1
ATOM 821 C C . LEU A 1 108 ? -19.944 -15.342 28.018 1.00 97.00 108 LEU A C 1
ATOM 823 O O . LEU A 1 108 ? -20.841 -15.898 27.384 1.00 97.00 108 LEU A O 1
ATOM 827 N N . THR A 1 109 ? -18.937 -16.020 28.567 1.00 96.06 109 THR A N 1
ATOM 828 C CA . THR A 1 109 ? -18.810 -17.479 28.484 1.00 96.06 109 THR A CA 1
ATOM 829 C C . THR A 1 109 ? -19.870 -18.186 29.330 1.00 96.06 109 THR A C 1
ATOM 831 O O . THR A 1 109 ? -20.385 -19.220 28.916 1.00 96.06 109 THR A O 1
ATOM 834 N N . ALA A 1 110 ? -20.224 -17.627 30.491 1.00 96.19 110 ALA A N 1
ATOM 835 C CA . ALA A 1 110 ? -21.232 -18.188 31.391 1.00 96.19 110 ALA A CA 1
ATOM 836 C C . ALA A 1 110 ? -22.683 -18.016 30.897 1.00 96.19 110 ALA A C 1
ATOM 838 O O . ALA A 1 110 ? -23.578 -18.696 31.396 1.00 96.19 110 ALA A O 1
ATOM 839 N N . HIS A 1 111 ? -22.914 -17.126 29.930 1.00 92.69 111 HIS A N 1
ATOM 840 C CA . HIS A 1 111 ? -24.234 -16.780 29.405 1.00 92.69 111 HIS A CA 1
ATOM 841 C C . HIS A 1 111 ? -24.370 -17.204 27.940 1.00 92.69 111 HIS A C 1
ATOM 843 O O . HIS A 1 111 ? -23.914 -16.498 27.039 1.00 92.69 111 HIS A O 1
ATOM 849 N N . GLU A 1 112 ? -24.977 -18.367 27.679 1.00 88.44 112 GLU A N 1
ATOM 850 C CA . GLU A 1 112 ? -25.107 -18.944 26.331 1.00 88.44 112 GLU A CA 1
ATOM 851 C C . GLU A 1 112 ? -25.814 -18.009 25.340 1.00 88.44 112 GLU A C 1
ATOM 853 O O . GLU A 1 112 ? -25.400 -17.934 24.184 1.00 88.44 112 GLU A O 1
ATOM 858 N N . GLU A 1 113 ? -26.785 -17.232 25.811 1.00 86.12 113 GLU A N 1
ATOM 859 C CA . GLU A 1 113 ? -27.594 -16.292 25.037 1.00 86.12 113 GLU A CA 1
ATOM 860 C C . GLU A 1 113 ? -26.853 -15.026 24.581 1.00 86.12 113 GLU A C 1
ATOM 862 O O . GLU A 1 113 ? -27.338 -14.326 23.694 1.00 86.12 113 GLU A O 1
ATOM 867 N N . LEU A 1 114 ? -25.695 -14.718 25.176 1.00 90.06 114 LEU A N 1
ATOM 868 C CA . LEU A 1 114 ? -24.930 -13.505 24.884 1.00 90.06 114 LEU A CA 1
ATOM 869 C C . LEU A 1 114 ? -23.760 -13.790 23.940 1.00 90.06 114 LEU A C 1
ATOM 871 O O . LEU A 1 114 ? -23.034 -14.769 24.111 1.00 90.06 114 LEU A O 1
ATOM 875 N N . ASP A 1 115 ? -23.519 -12.891 22.988 1.00 91.38 115 ASP A N 1
ATOM 876 C CA . ASP A 1 115 ? -22.449 -13.015 21.988 1.00 91.38 115 ASP A CA 1
ATOM 877 C C . ASP A 1 115 ? -21.562 -11.763 21.863 1.00 91.38 115 ASP A C 1
ATOM 879 O O . ASP A 1 115 ? -20.667 -11.716 21.023 1.00 91.38 115 ASP A O 1
ATOM 883 N N . THR A 1 116 ? -21.796 -10.729 22.673 1.00 93.94 116 THR A N 1
ATOM 884 C CA . THR A 1 116 ? -21.117 -9.442 22.509 1.00 93.94 116 THR A CA 1
ATOM 885 C C . THR A 1 116 ? -20.704 -8.838 23.850 1.00 93.94 116 THR A C 1
ATOM 887 O O . THR A 1 116 ? -21.498 -8.768 24.790 1.00 93.94 116 THR A O 1
ATOM 890 N N . ILE A 1 117 ? -19.463 -8.354 23.925 1.00 98.12 117 ILE A N 1
ATOM 891 C CA . ILE A 1 117 ? -18.973 -7.451 24.973 1.00 98.12 117 ILE A CA 1
ATOM 892 C C . ILE A 1 117 ? -19.043 -6.020 24.433 1.00 98.12 117 ILE A C 1
ATOM 894 O O . ILE A 1 117 ? -18.328 -5.667 23.496 1.00 98.12 117 ILE A O 1
ATOM 898 N N . TYR A 1 118 ? -19.878 -5.180 25.039 1.00 96.06 118 TYR A N 1
ATOM 899 C CA . TYR A 1 118 ? -20.005 -3.768 24.699 1.00 96.06 118 TYR A CA 1
ATOM 900 C C . TYR A 1 118 ? -19.053 -2.916 25.528 1.00 96.06 118 TYR A C 1
ATOM 902 O O . TYR A 1 118 ? -19.216 -2.785 26.742 1.00 96.06 118 TYR A O 1
ATOM 910 N N . ILE A 1 119 ? -18.095 -2.275 24.861 1.00 97.75 119 ILE A N 1
ATOM 911 C CA . ILE A 1 119 ? -17.210 -1.300 25.498 1.00 97.75 119 ILE A CA 1
ATOM 912 C C . ILE A 1 119 ? -17.875 0.076 25.473 1.00 97.75 119 ILE A C 1
ATOM 914 O O . ILE A 1 119 ? -18.112 0.654 24.410 1.00 97.75 119 ILE A O 1
ATOM 918 N N . MET A 1 120 ? -18.132 0.608 26.665 1.00 95.12 120 MET A N 1
ATOM 919 C CA . MET A 1 120 ? -18.703 1.937 26.914 1.00 95.12 120 MET A CA 1
ATOM 920 C C . MET A 1 120 ? -17.730 2.911 27.596 1.00 95.12 120 MET A C 1
ATOM 922 O O . MET A 1 120 ? -18.051 4.083 27.792 1.00 95.12 120 MET A O 1
ATOM 926 N N . GLY A 1 121 ? -16.512 2.454 27.890 1.00 97.00 121 GLY A N 1
ATOM 927 C CA . GLY A 1 121 ? -15.401 3.288 28.338 1.00 97.00 121 GLY A CA 1
ATOM 928 C C . GLY A 1 121 ? -14.060 2.608 28.077 1.00 97.00 121 GLY A C 1
ATOM 929 O O . GLY A 1 121 ? -13.946 1.398 28.261 1.00 97.00 121 GLY A O 1
ATOM 930 N N . THR A 1 122 ? -13.054 3.383 27.644 1.00 98.31 122 THR A N 1
ATOM 931 C CA . THR A 1 122 ? -11.737 2.878 27.208 1.00 98.31 122 THR A CA 1
ATOM 932 C C . THR A 1 122 ? -11.141 1.878 28.191 1.00 98.31 122 THR A C 1
ATOM 934 O O . THR A 1 122 ? -10.971 2.193 29.370 1.00 98.31 122 THR A O 1
ATOM 937 N N . VAL A 1 123 ? -10.710 0.723 27.684 1.00 98.69 123 VAL A N 1
ATOM 938 C CA . VAL A 1 123 ? -9.871 -0.217 28.431 1.00 98.69 123 VAL A CA 1
ATOM 939 C C . VAL A 1 123 ? -8.410 0.151 28.243 1.00 98.69 123 VAL A C 1
ATOM 941 O O . VAL A 1 123 ? -7.881 0.122 27.132 1.00 98.69 123 VAL A O 1
ATOM 944 N N . ARG A 1 124 ? -7.740 0.513 29.335 1.00 98.31 124 ARG A N 1
ATOM 945 C CA . ARG A 1 124 ? -6.310 0.826 29.322 1.00 98.31 124 ARG A CA 1
ATOM 946 C C . ARG A 1 124 ? -5.491 -0.431 29.609 1.00 98.31 124 ARG A C 1
ATOM 948 O O . ARG A 1 124 ? -5.572 -0.975 30.708 1.00 98.31 124 ARG A O 1
ATOM 955 N N . ILE A 1 125 ? -4.655 -0.840 28.660 1.00 98.25 125 ILE A N 1
ATOM 956 C CA . ILE A 1 125 ? -3.674 -1.909 28.871 1.00 98.25 125 ILE A CA 1
ATOM 957 C C . ILE A 1 125 ? -2.569 -1.394 29.798 1.00 98.25 125 ILE A C 1
ATOM 959 O O . ILE A 1 125 ? -2.071 -0.281 29.628 1.00 98.25 125 ILE A O 1
ATOM 963 N N . SER A 1 126 ? -2.220 -2.191 30.809 1.00 93.38 126 SER A N 1
ATOM 964 C CA . SER A 1 126 ? -1.158 -1.890 31.773 1.00 93.38 126 SER A CA 1
ATOM 965 C C . SER A 1 126 ? -0.185 -3.063 31.827 1.00 93.38 126 SER A C 1
ATOM 967 O O . SER A 1 126 ? -0.601 -4.186 32.098 1.00 93.38 126 SER A O 1
ATOM 969 N N . GLY A 1 127 ? 1.102 -2.818 31.578 1.00 95.50 127 GLY A N 1
ATOM 970 C CA . GLY A 1 127 ? 2.089 -3.895 31.497 1.00 95.50 127 GLY A CA 1
ATOM 971 C C . GLY A 1 127 ? 1.904 -4.705 30.215 1.00 95.50 127 GLY A C 1
ATOM 972 O O . GLY A 1 127 ? 1.965 -4.137 29.132 1.00 95.50 127 GLY A O 1
ATOM 973 N N . SER A 1 128 ? 1.695 -6.016 30.323 1.00 97.25 128 SER A N 1
ATOM 974 C CA . SER A 1 128 ? 1.464 -6.889 29.162 1.00 97.25 128 SER A CA 1
ATOM 975 C C . SER A 1 128 ? 0.102 -7.570 29.255 1.00 97.25 128 SER A C 1
ATOM 977 O O . SER A 1 128 ? -0.261 -8.057 30.324 1.00 97.25 128 SER A O 1
ATOM 979 N N . ALA A 1 129 ? -0.633 -7.624 28.147 1.00 97.81 129 ALA A N 1
ATOM 980 C CA . ALA A 1 129 ? -1.898 -8.345 28.039 1.00 97.81 129 ALA A CA 1
ATOM 981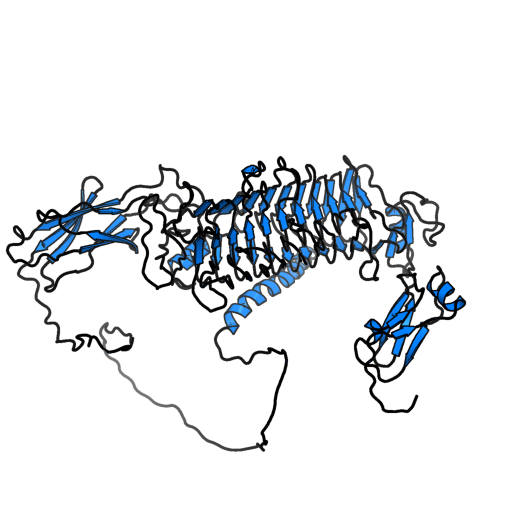 C C . ALA A 1 129 ? -1.986 -9.084 26.698 1.00 97.81 129 ALA A C 1
ATOM 983 O O . ALA A 1 129 ? -1.464 -8.611 25.693 1.00 97.81 129 ALA A O 1
ATOM 984 N N . SER A 1 130 ? -2.670 -10.226 26.685 1.00 98.12 130 SER A N 1
ATOM 985 C CA . SER A 1 130 ? -2.993 -10.973 25.468 1.00 98.12 130 SER A CA 1
ATOM 986 C C . SER A 1 130 ? -4.464 -11.348 25.513 1.00 98.12 130 SER A C 1
ATOM 988 O O . SER A 1 130 ? -4.898 -11.948 26.496 1.00 98.12 130 SER A O 1
ATOM 990 N N . TRP A 1 131 ? -5.239 -10.946 24.508 1.00 98.25 131 TRP A N 1
ATOM 991 C CA . TRP A 1 131 ? -6.674 -11.212 24.459 1.00 98.25 131 TRP A CA 1
ATOM 992 C C . TRP A 1 131 ? -7.020 -12.171 23.329 1.00 98.25 131 TRP A C 1
ATOM 994 O O . TRP A 1 131 ? -6.651 -11.967 22.172 1.00 98.25 131 TRP A O 1
ATOM 1004 N N . THR A 1 132 ? -7.813 -13.170 23.700 1.00 98.12 132 THR A N 1
ATOM 1005 C CA . THR A 1 132 ? -8.521 -14.079 22.799 1.00 98.12 132 THR A CA 1
ATOM 1006 C C . THR A 1 132 ? -9.975 -14.171 23.224 1.00 98.12 132 THR A C 1
ATOM 1008 O O . THR A 1 132 ? -10.282 -14.019 24.416 1.00 98.12 132 THR A O 1
ATOM 1011 N N . LEU A 1 133 ? -10.882 -14.434 22.285 1.00 96.38 133 LEU A N 1
ATOM 1012 C CA . LEU A 1 133 ? -12.301 -14.561 22.584 1.00 96.38 133 LEU A CA 1
ATOM 1013 C C . LEU A 1 133 ? -12.945 -15.656 21.725 1.00 96.38 133 LEU A C 1
ATOM 1015 O O . LEU A 1 133 ? -13.417 -15.408 20.625 1.00 96.38 133 LEU A O 1
ATOM 1019 N N . GLU A 1 134 ? -13.018 -16.864 22.283 1.00 88.12 134 GLU A N 1
ATOM 1020 C CA . GLU A 1 134 ? -13.568 -18.057 21.613 1.00 88.12 134 GLU A CA 1
ATOM 1021 C C . GLU A 1 134 ? -15.047 -17.923 21.218 1.00 88.12 134 GLU A C 1
ATOM 1023 O O . GLU A 1 134 ? -15.524 -18.589 20.301 1.00 88.12 134 GLU A O 1
ATOM 1028 N N . LYS A 1 135 ? -15.795 -17.085 21.944 1.00 88.88 135 LYS A N 1
ATOM 1029 C CA . LYS A 1 135 ? -17.225 -16.866 21.744 1.00 88.88 135 LYS A CA 1
ATOM 1030 C C . LYS A 1 135 ? -17.499 -15.382 21.594 1.00 88.88 135 LYS A C 1
ATOM 1032 O O . LYS A 1 135 ? -17.246 -14.617 22.519 1.00 88.88 135 LYS A O 1
ATOM 1037 N N . GLY A 1 136 ? -18.133 -15.009 20.491 1.00 91.06 136 GLY A N 1
ATOM 1038 C CA . GLY A 1 136 ? -18.663 -13.666 20.323 1.00 91.06 136 GLY A CA 1
ATOM 1039 C C . GLY A 1 136 ? -17.632 -12.635 19.871 1.00 91.06 136 GLY A C 1
ATOM 1040 O O . GLY A 1 136 ? -16.633 -12.964 19.236 1.00 91.06 136 GLY A O 1
ATOM 1041 N N . GLN A 1 137 ? -17.902 -11.365 20.162 1.00 95.75 137 GLN A N 1
ATOM 1042 C CA . GLN A 1 137 ? -17.076 -10.233 19.735 1.00 95.75 137 GLN A CA 1
ATOM 1043 C C . GLN A 1 137 ? -17.028 -9.119 20.783 1.00 95.75 137 GLN A C 1
ATOM 1045 O O . GLN A 1 137 ? -17.861 -9.039 21.685 1.00 95.75 137 GLN A O 1
ATOM 1050 N N . ILE A 1 138 ? -16.076 -8.208 20.617 1.00 98.19 138 ILE A N 1
ATOM 1051 C CA . ILE A 1 138 ? -16.084 -6.898 21.260 1.00 98.19 138 ILE A CA 1
ATOM 1052 C C . ILE A 1 138 ? -16.733 -5.904 20.300 1.00 98.19 138 ILE A C 1
ATOM 1054 O O . ILE A 1 138 ? -16.397 -5.871 19.118 1.00 98.19 138 ILE A O 1
ATOM 1058 N N . MET A 1 139 ? -17.621 -5.056 20.808 1.00 95.12 139 MET A N 1
ATOM 1059 C CA . MET A 1 139 ? -18.258 -4.006 20.021 1.00 95.12 139 MET A CA 1
ATOM 1060 C C . MET A 1 139 ? -18.284 -2.674 20.769 1.00 95.12 139 MET A C 1
ATOM 1062 O O . MET A 1 139 ? -18.450 -2.615 21.990 1.00 95.12 139 MET A O 1
ATOM 1066 N N . ARG A 1 140 ? -18.145 -1.576 20.030 1.00 93.50 140 ARG A N 1
ATOM 1067 C CA . ARG A 1 140 ? -18.388 -0.227 20.543 1.00 93.50 140 ARG A CA 1
ATOM 1068 C C . ARG A 1 140 ? -19.842 -0.075 20.982 1.00 93.50 140 ARG A C 1
ATOM 1070 O O . ARG A 1 140 ? -20.763 -0.320 20.207 1.00 93.50 140 ARG A O 1
ATOM 1077 N N . TYR A 1 141 ? -20.054 0.392 22.206 1.00 90.81 141 TYR A N 1
ATOM 1078 C CA . TYR A 1 141 ? -21.388 0.783 22.642 1.00 90.81 141 TYR A CA 1
ATOM 1079 C C . TYR A 1 141 ? -21.826 2.093 21.934 1.00 90.81 141 TYR A C 1
ATOM 1081 O O . TYR A 1 141 ? -21.020 3.019 21.864 1.00 90.81 141 TYR A O 1
ATOM 1089 N N . PRO A 1 142 ? -23.071 2.229 21.434 1.00 82.31 142 PRO A N 1
ATOM 1090 C CA . PRO A 1 142 ? -23.510 3.339 20.574 1.00 82.31 142 PRO A CA 1
ATOM 1091 C C . PRO A 1 142 ? -23.283 4.756 21.095 1.00 82.31 142 PRO A C 1
ATOM 1093 O O . PRO A 1 142 ? -23.007 5.668 20.324 1.00 82.31 142 PRO A O 1
ATOM 1096 N N . GLU A 1 143 ? -23.409 4.965 22.402 1.00 82.94 143 GLU A N 1
ATOM 1097 C CA . GLU A 1 143 ? -23.212 6.288 23.010 1.00 82.94 143 GLU A CA 1
ATOM 1098 C C . GLU A 1 143 ? -21.728 6.588 23.280 1.00 82.94 143 GLU A C 1
ATOM 1100 O O . GLU A 1 143 ? -21.370 7.683 23.723 1.00 82.94 143 GLU A O 1
ATOM 1105 N N . TYR A 1 144 ? -20.845 5.617 23.029 1.00 88.19 144 TYR A N 1
ATOM 1106 C CA . TYR A 1 144 ? -19.434 5.697 23.349 1.00 88.19 144 TYR A CA 1
ATOM 1107 C C . TYR A 1 144 ? -18.562 6.019 22.131 1.00 88.19 144 TYR A C 1
ATOM 1109 O O . TYR A 1 144 ? -18.314 5.190 21.258 1.00 88.19 144 TYR A O 1
ATOM 1117 N N . ASN A 1 145 ? -17.986 7.221 22.138 1.00 86.06 145 ASN A N 1
ATOM 1118 C CA . ASN A 1 145 ? -17.258 7.784 20.996 1.00 86.06 145 ASN A CA 1
ATOM 1119 C C . ASN A 1 145 ? -15.721 7.794 21.133 1.00 86.06 145 ASN A C 1
ATOM 1121 O O . ASN A 1 145 ? -15.040 8.314 20.248 1.00 86.06 145 ASN A O 1
ATOM 1125 N N . GLY A 1 146 ? -15.164 7.264 22.232 1.00 90.44 146 GLY A N 1
ATOM 1126 C CA . GLY A 1 146 ? -13.716 7.267 22.511 1.00 90.44 146 GLY A CA 1
ATOM 1127 C C . GLY A 1 146 ? -12.949 6.084 21.902 1.00 90.44 146 GLY A C 1
ATOM 1128 O O . GLY A 1 146 ? -13.511 5.298 21.155 1.00 90.44 146 GLY A O 1
ATOM 1129 N N . ASN A 1 147 ? -11.662 5.908 22.206 1.00 95.44 147 ASN A N 1
ATOM 1130 C CA . ASN A 1 147 ? -10.975 4.667 21.810 1.00 95.44 147 ASN A CA 1
ATOM 1131 C C . ASN A 1 147 ? -11.510 3.498 22.649 1.00 95.44 147 ASN A C 1
ATOM 1133 O O . ASN A 1 147 ? -11.648 3.651 23.865 1.00 95.44 147 ASN A O 1
ATOM 1137 N N . LEU A 1 148 ? -11.770 2.336 22.047 1.00 98.12 148 LEU A N 1
ATOM 1138 C CA . LEU A 1 148 ? -12.167 1.151 22.817 1.00 98.12 148 LEU A CA 1
ATOM 1139 C C . LEU A 1 148 ? -11.012 0.675 23.702 1.00 98.12 148 LEU A C 1
ATOM 1141 O O . LEU A 1 148 ? -11.216 0.352 24.872 1.00 98.12 148 LEU A O 1
ATOM 1145 N N . ILE A 1 149 ? -9.795 0.700 23.153 1.00 98.75 149 ILE A N 1
ATOM 1146 C CA . ILE A 1 149 ? -8.575 0.249 23.824 1.00 98.75 149 ILE A CA 1
ATOM 1147 C C . ILE A 1 149 ? -7.505 1.344 23.747 1.00 98.75 149 ILE A C 1
ATOM 1149 O O . ILE A 1 149 ? -7.337 2.017 22.728 1.00 98.75 149 ILE A O 1
ATOM 1153 N N . SER A 1 150 ? -6.759 1.522 24.835 1.00 98.56 150 SER A N 1
ATOM 1154 C CA . SER A 1 150 ? -5.549 2.345 24.871 1.00 98.56 150 SER A CA 1
ATOM 1155 C C . SER A 1 150 ? -4.366 1.495 25.316 1.00 98.56 150 SER A C 1
ATOM 1157 O O . SER A 1 150 ? -4.414 0.887 26.385 1.00 98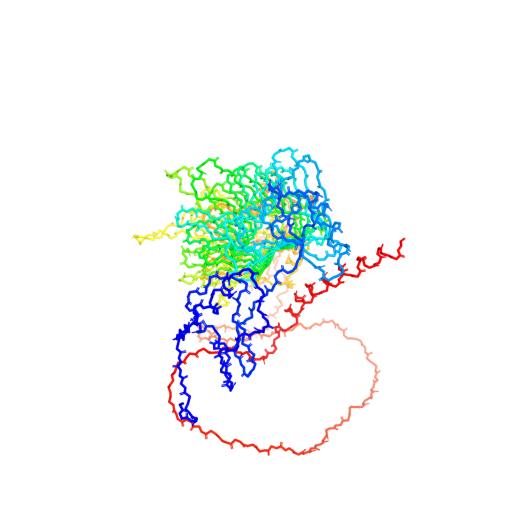.56 150 SER A O 1
ATOM 1159 N N . VAL A 1 151 ? -3.305 1.489 24.509 1.00 98.75 151 VAL A N 1
ATOM 1160 C CA . VAL A 1 151 ? -2.029 0.819 24.782 1.00 98.75 151 VAL A CA 1
ATOM 1161 C C . VAL A 1 151 ? -0.962 1.902 24.964 1.00 98.75 151 VAL A C 1
ATOM 1163 O O . VAL A 1 151 ? -0.426 2.408 23.979 1.00 98.75 151 VAL A O 1
ATOM 1166 N N . PRO A 1 152 ? -0.676 2.340 26.199 1.00 98.31 152 PRO A N 1
ATOM 1167 C CA . PRO A 1 152 ? 0.292 3.401 26.460 1.00 98.31 152 PRO A CA 1
ATOM 1168 C C . PRO A 1 152 ? 1.728 2.947 26.185 1.00 98.31 152 PRO A C 1
ATOM 1170 O O . PRO A 1 152 ? 2.018 1.751 26.183 1.00 98.31 152 PRO A O 1
ATOM 1173 N N . SER A 1 153 ? 2.644 3.909 26.048 1.00 97.31 153 SER A N 1
ATOM 1174 C CA . SER A 1 153 ? 4.082 3.620 25.969 1.00 97.31 153 SER A CA 1
ATOM 1175 C C . SER A 1 153 ? 4.546 2.738 27.137 1.00 97.31 153 SER A C 1
ATOM 1177 O O . SER A 1 153 ? 4.091 2.899 28.272 1.00 97.31 153 SER A O 1
ATOM 1179 N N . GLY A 1 154 ? 5.411 1.767 26.836 1.00 96.69 154 GLY A N 1
ATOM 1180 C CA . GLY A 1 154 ? 5.897 0.760 27.784 1.00 96.69 154 GLY A CA 1
ATOM 1181 C C . GLY A 1 154 ? 4.945 -0.414 28.049 1.00 96.69 154 GLY A C 1
ATOM 1182 O O . GLY A 1 154 ? 5.298 -1.293 28.832 1.00 96.69 154 GLY A O 1
ATOM 1183 N N . SER A 1 155 ? 3.762 -0.452 27.423 1.00 98.50 155 SER A N 1
ATOM 1184 C CA . SER A 1 155 ? 2.840 -1.595 27.507 1.00 98.50 155 SER A CA 1
ATOM 1185 C C . SER A 1 155 ? 2.908 -2.474 26.256 1.00 98.50 155 SER A C 1
ATOM 1187 O O . SER A 1 155 ? 3.192 -1.969 25.172 1.00 98.50 155 SER A O 1
ATOM 1189 N N . ASN A 1 156 ? 2.609 -3.766 26.405 1.00 98.38 156 ASN A N 1
ATOM 1190 C CA . ASN A 1 156 ? 2.550 -4.744 25.318 1.00 98.38 156 ASN A CA 1
ATOM 1191 C C . ASN A 1 156 ? 1.145 -5.339 25.220 1.00 98.38 156 ASN A C 1
ATOM 1193 O O . ASN A 1 156 ? 0.546 -5.698 26.238 1.00 98.38 156 ASN A O 1
ATOM 1197 N N . PHE A 1 157 ? 0.627 -5.472 24.008 1.00 98.75 157 PHE A N 1
ATOM 1198 C CA . PHE A 1 157 ? -0.707 -6.005 23.782 1.00 98.75 157 PHE A CA 1
ATOM 1199 C C . PHE A 1 157 ? -0.726 -6.999 22.627 1.00 98.75 157 PHE A C 1
ATOM 1201 O O . PHE A 1 157 ? -0.235 -6.684 21.555 1.00 98.75 157 PHE A O 1
ATOM 1208 N N . ALA A 1 158 ? -1.300 -8.180 22.816 1.00 98.62 158 ALA A N 1
ATOM 1209 C CA . ALA A 1 158 ? -1.474 -9.155 21.744 1.00 98.62 158 ALA A CA 1
ATOM 1210 C C . ALA A 1 158 ? -2.959 -9.470 21.538 1.00 98.62 158 ALA A C 1
ATOM 1212 O O . ALA A 1 158 ? -3.708 -9.598 22.508 1.00 98.62 158 ALA A O 1
ATOM 1213 N N . LEU A 1 159 ? -3.376 -9.600 20.280 1.00 97.94 159 LEU A N 1
ATOM 1214 C CA . LEU A 1 159 ? -4.723 -10.006 19.880 1.00 97.94 159 LEU A CA 1
ATOM 1215 C C . LEU A 1 159 ? -4.655 -11.222 18.958 1.00 97.94 159 LEU A C 1
ATOM 1217 O O . LEU A 1 159 ? -3.908 -11.207 17.987 1.00 97.94 159 LEU A O 1
ATOM 1221 N N . SER A 1 160 ? -5.468 -12.242 19.219 1.00 98.12 160 SER A N 1
ATOM 1222 C CA . SER A 1 160 ? -5.692 -13.380 18.306 1.00 98.12 160 SER A CA 1
ATOM 1223 C C . SER A 1 160 ? -7.078 -13.975 18.547 1.00 98.12 160 SER A C 1
ATOM 1225 O O . SER A 1 160 ? -7.603 -13.850 19.653 1.00 98.12 160 SER A O 1
ATOM 1227 N N . HIS A 1 161 ? -7.691 -14.578 17.525 1.00 97.44 161 HIS A N 1
ATOM 1228 C CA . HIS A 1 161 ? -9.027 -15.197 17.601 1.00 97.44 161 HIS A CA 1
ATOM 1229 C C . HIS A 1 161 ? -10.061 -14.308 18.317 1.00 97.44 161 HIS A C 1
ATOM 1231 O O . HIS A 1 161 ? -10.660 -14.683 19.327 1.00 97.44 161 HIS A O 1
ATOM 1237 N N . ILE A 1 162 ? -10.198 -13.065 17.854 1.00 97.94 162 ILE A N 1
ATOM 1238 C CA . ILE A 1 162 ? -11.069 -12.064 18.478 1.00 97.94 162 ILE A CA 1
ATOM 1239 C C . ILE A 1 162 ? -11.480 -11.003 17.465 1.00 97.94 162 ILE A C 1
ATOM 1241 O O . ILE A 1 162 ? -10.651 -10.481 16.725 1.00 97.94 162 ILE A O 1
ATOM 1245 N N . THR A 1 163 ? -12.761 -10.639 17.459 1.00 98.31 163 THR A N 1
ATOM 1246 C CA . THR A 1 163 ? -13.268 -9.515 16.660 1.00 98.31 163 THR A CA 1
ATOM 1247 C C . THR A 1 163 ? -13.496 -8.289 17.538 1.00 98.31 163 THR A C 1
ATOM 1249 O O . THR A 1 163 ? -14.125 -8.392 18.590 1.00 98.31 163 THR A O 1
ATOM 1252 N N . ILE A 1 164 ? -13.026 -7.127 17.085 1.00 98.56 164 ILE A N 1
ATOM 1253 C CA . ILE A 1 164 ? -13.290 -5.808 17.663 1.00 98.56 164 ILE A CA 1
ATOM 1254 C C . ILE A 1 164 ? -13.984 -4.950 16.602 1.00 98.56 164 ILE A C 1
ATOM 1256 O O . ILE A 1 164 ? -13.392 -4.590 15.585 1.00 98.56 164 ILE A O 1
ATOM 1260 N N . ASP A 1 165 ? -15.247 -4.620 16.852 1.00 96.12 165 ASP A N 1
ATOM 1261 C CA . ASP A 1 165 ? -16.130 -3.931 15.914 1.00 96.12 165 ASP A CA 1
ATOM 1262 C C . ASP A 1 165 ? -16.466 -2.507 16.397 1.00 96.12 165 ASP A C 1
ATOM 1264 O O . ASP A 1 165 ? -16.901 -2.289 17.532 1.00 96.12 165 ASP A O 1
ATOM 1268 N N . GLY A 1 166 ? -16.267 -1.512 15.533 1.00 93.62 166 GLY A N 1
ATOM 1269 C CA . GLY A 1 166 ? -16.583 -0.104 15.806 1.00 93.62 166 GLY A CA 1
ATOM 1270 C C . GLY A 1 166 ? -18.058 0.257 15.656 1.00 93.62 166 GLY A C 1
ATOM 1271 O O . GLY A 1 166 ? -18.425 1.409 15.877 1.00 93.62 166 GLY A O 1
ATOM 1272 N N . ALA A 1 167 ? -18.892 -0.708 15.283 1.00 89.00 167 ALA A N 1
ATOM 1273 C CA . ALA A 1 167 ? -20.327 -0.617 15.080 1.00 89.00 167 ALA A CA 1
ATOM 1274 C C . ALA A 1 167 ? -20.775 0.384 13.994 1.00 89.00 167 ALA A C 1
ATOM 1276 O O . ALA A 1 167 ? -21.952 0.730 13.917 1.00 89.00 167 ALA A O 1
ATOM 1277 N N . ALA A 1 168 ? -19.890 0.802 13.082 1.00 82.94 168 ALA A N 1
ATOM 1278 C CA . ALA A 1 168 ? -20.243 1.699 11.976 1.00 82.94 168 ALA A CA 1
ATOM 1279 C C . ALA A 1 168 ? -21.228 1.069 10.980 1.00 82.94 168 ALA A C 1
ATOM 1281 O O . ALA A 1 168 ? -22.068 1.759 10.408 1.00 82.94 168 ALA A O 1
ATOM 1282 N N . SER A 1 169 ? -21.228 -0.262 10.861 1.00 74.19 169 SER A N 1
ATOM 1283 C CA . SER A 1 169 ? -22.259 -1.019 10.132 1.00 74.19 169 SER A CA 1
ATOM 1284 C C . SER A 1 169 ? -23.669 -0.853 10.728 1.00 74.19 169 SER A C 1
ATOM 1286 O O . SER A 1 169 ? -24.654 -1.293 10.127 1.00 74.19 169 SER A O 1
ATOM 1288 N N . TYR A 1 170 ? -23.778 -0.215 11.902 1.00 70.69 170 TYR A N 1
ATOM 1289 C CA . TYR A 1 170 ? -25.007 0.214 12.568 1.00 70.69 170 TYR A CA 1
ATOM 1290 C C . TYR A 1 170 ? -25.383 1.673 12.342 1.00 70.69 170 TYR A C 1
ATOM 1292 O O . TYR A 1 170 ? -26.295 2.162 12.996 1.00 70.69 170 TYR A O 1
ATOM 1300 N N . GLY A 1 171 ? -24.755 2.342 11.372 1.00 67.06 171 GLY A N 1
ATOM 1301 C CA . GLY A 1 171 ? -25.003 3.757 11.098 1.00 67.06 171 GLY A CA 1
ATOM 1302 C C . GLY A 1 171 ? -24.386 4.672 12.154 1.00 67.06 171 GLY A C 1
ATOM 1303 O O . GLY A 1 171 ? -24.742 5.844 12.240 1.00 67.06 171 GLY A O 1
ATOM 1304 N N . LEU A 1 172 ? -23.478 4.134 12.975 1.00 72.75 172 LEU A N 1
ATOM 1305 C CA . LEU A 1 172 ? -22.722 4.906 13.945 1.00 72.75 172 LEU A CA 1
ATOM 1306 C C . LEU A 1 172 ? -21.552 5.595 13.261 1.00 72.75 172 LEU A C 1
ATOM 1308 O O . LEU A 1 172 ? -20.744 4.959 12.583 1.00 72.75 172 LEU A O 1
ATOM 1312 N N . THR A 1 173 ? -21.438 6.891 13.510 1.00 72.88 173 THR A N 1
ATOM 1313 C CA . THR A 1 173 ? -20.244 7.652 13.171 1.00 72.88 173 THR A CA 1
ATOM 1314 C C . THR A 1 173 ? -19.481 7.945 14.452 1.00 72.88 173 THR A C 1
ATOM 1316 O O . THR A 1 173 ? -20.022 8.532 15.388 1.00 72.88 173 THR A O 1
ATOM 1319 N N . ASN A 1 174 ? -18.222 7.528 14.492 1.00 85.44 174 ASN A N 1
ATOM 1320 C CA . ASN A 1 174 ? -17.372 7.590 15.672 1.00 85.44 174 ASN A CA 1
ATOM 1321 C C . ASN A 1 174 ? -16.414 8.780 15.585 1.00 85.44 174 ASN A C 1
ATOM 1323 O O . ASN A 1 174 ? -16.191 9.342 14.518 1.00 85.44 174 ASN A O 1
ATOM 1327 N N . THR A 1 175 ? -15.803 9.157 16.710 1.00 88.06 175 THR A N 1
ATOM 1328 C CA . THR A 1 175 ? -14.851 10.291 16.746 1.00 88.06 175 THR A CA 1
ATOM 1329 C C . THR A 1 175 ? -13.398 9.877 16.969 1.00 88.06 175 THR A C 1
ATOM 1331 O O . THR A 1 175 ? -12.501 10.723 16.945 1.00 88.06 175 THR A O 1
ATOM 1334 N N . LYS A 1 176 ? -13.154 8.584 17.219 1.00 93.12 176 LYS A N 1
ATOM 1335 C CA . LYS A 1 176 ? -11.840 8.015 17.536 1.00 93.12 176 LYS A CA 1
ATOM 1336 C C . LYS A 1 176 ? -11.677 6.620 16.931 1.00 93.12 176 LYS A C 1
ATOM 1338 O O . LYS A 1 176 ? -12.667 5.918 16.706 1.00 93.12 176 LYS A O 1
ATOM 1343 N N . ALA A 1 177 ? -10.421 6.230 16.725 1.00 96.50 177 ALA A N 1
ATOM 1344 C CA . ALA A 1 177 ? -10.031 4.890 16.305 1.00 96.50 177 ALA A CA 1
ATOM 1345 C C . ALA A 1 177 ? -10.519 3.811 17.296 1.00 96.50 177 ALA A C 1
ATOM 1347 O O . ALA A 1 177 ? -10.926 4.111 18.426 1.00 96.50 177 ALA A O 1
ATOM 1348 N N . LEU A 1 178 ? -10.472 2.536 16.901 1.00 98.25 178 LEU A N 1
ATOM 1349 C CA . LEU A 1 178 ? -10.703 1.430 17.840 1.00 98.25 178 LEU A CA 1
ATOM 1350 C C . LEU A 1 178 ? -9.614 1.406 18.915 1.00 98.25 178 LEU A C 1
ATOM 1352 O O . LEU A 1 178 ? -9.918 1.274 20.105 1.00 98.25 178 LEU A O 1
ATOM 1356 N N . ILE A 1 179 ? -8.358 1.569 18.492 1.00 98.75 179 ILE A N 1
ATOM 1357 C CA . ILE A 1 179 ? -7.176 1.417 19.338 1.00 98.75 179 ILE A CA 1
ATOM 1358 C C . ILE A 1 179 ? -6.270 2.644 19.214 1.00 98.75 179 ILE A C 1
ATOM 1360 O O . ILE A 1 179 ? -5.879 3.053 18.121 1.00 98.75 179 ILE A O 1
ATOM 1364 N N . SER A 1 180 ? -5.888 3.206 20.362 1.00 98.31 180 SER A N 1
ATOM 1365 C CA . SER A 1 180 ? -4.791 4.173 20.461 1.00 98.31 180 SER A CA 1
ATOM 1366 C C . SER A 1 180 ? -3.530 3.460 20.943 1.00 98.31 180 SER A C 1
ATOM 1368 O O . SER A 1 180 ? -3.503 2.946 22.065 1.00 98.31 180 SER A O 1
ATOM 1370 N N . LEU A 1 181 ? -2.499 3.434 20.098 1.00 98.69 181 LEU A N 1
ATOM 1371 C CA . LEU A 1 181 ? -1.288 2.640 20.282 1.00 98.69 181 LEU A CA 1
ATOM 1372 C C . LEU A 1 181 ? -0.046 3.528 20.431 1.00 98.69 181 LEU A C 1
ATOM 1374 O O . LEU A 1 181 ? 0.493 4.036 19.454 1.00 98.69 181 LEU A O 1
ATOM 1378 N N . GLY A 1 182 ? 0.424 3.688 21.667 1.00 98.31 182 GLY A N 1
ATOM 1379 C CA . GLY A 1 182 ? 1.728 4.280 21.991 1.00 98.31 182 GLY A CA 1
ATOM 1380 C C . GLY A 1 182 ? 2.759 3.276 22.528 1.00 98.31 182 GLY A C 1
ATOM 1381 O O . GLY A 1 182 ? 3.927 3.630 22.661 1.00 98.31 182 GLY A O 1
ATOM 1382 N N . GLY A 1 183 ? 2.337 2.057 22.882 1.00 98.50 183 GLY A N 1
ATOM 1383 C CA . GLY A 1 183 ? 3.197 0.935 23.282 1.00 98.50 183 GLY A CA 1
ATOM 1384 C C . GLY A 1 183 ? 3.497 -0.021 22.127 1.00 98.50 183 GLY A C 1
ATOM 1385 O O . GLY A 1 183 ? 3.594 0.401 20.979 1.00 98.50 183 GLY A O 1
ATOM 1386 N N . THR A 1 184 ? 3.618 -1.310 22.429 1.00 98.81 184 THR A N 1
ATOM 1387 C CA . THR A 1 184 ? 3.795 -2.376 21.434 1.00 98.81 184 THR A CA 1
ATOM 1388 C C . THR A 1 184 ? 2.511 -3.181 21.300 1.00 98.81 184 THR A C 1
ATOM 1390 O O . THR A 1 184 ? 1.875 -3.503 22.307 1.00 98.81 184 THR A O 1
ATOM 1393 N N . MET A 1 185 ? 2.136 -3.536 20.077 1.00 98.62 185 MET A N 1
ATOM 1394 C CA . MET A 1 185 ? 0.985 -4.381 19.808 1.00 98.62 185 MET A CA 1
ATOM 1395 C C . MET A 1 185 ? 1.270 -5.421 18.727 1.00 98.62 185 MET A C 1
ATOM 1397 O O . MET A 1 185 ? 1.871 -5.095 17.708 1.00 98.62 185 MET A O 1
ATOM 1401 N N . GLU A 1 186 ? 0.772 -6.638 18.932 1.00 98.81 186 GLU A N 1
ATOM 1402 C CA . GLU A 1 186 ? 0.767 -7.722 17.953 1.00 98.81 186 GLU A CA 1
ATOM 1403 C C . GLU A 1 186 ? -0.671 -8.109 17.571 1.00 98.81 186 GLU A C 1
ATOM 1405 O O . GLU A 1 186 ? -1.519 -8.341 18.437 1.00 98.81 186 GLU A O 1
ATOM 1410 N N . ILE A 1 187 ? -0.939 -8.183 16.269 1.00 98.81 187 ILE A N 1
ATOM 1411 C CA . ILE A 1 187 ? -2.150 -8.758 15.680 1.00 98.81 187 ILE A CA 1
ATOM 1412 C C . ILE A 1 187 ? -1.761 -10.120 15.106 1.00 98.81 187 ILE A C 1
ATOM 1414 O O . ILE A 1 187 ? -0.997 -10.202 14.144 1.00 98.81 187 ILE A O 1
ATOM 1418 N N . GLY A 1 188 ? -2.256 -11.177 15.738 1.00 97.56 188 GLY A N 1
ATOM 1419 C CA . GLY A 1 188 ? -2.057 -12.562 15.334 1.00 97.56 188 GLY A CA 1
ATOM 1420 C C . GLY A 1 188 ? -3.221 -13.119 14.511 1.00 97.56 188 GLY A C 1
ATOM 1421 O O . GLY A 1 188 ? -4.105 -12.392 14.056 1.00 97.56 188 GLY A O 1
ATOM 1422 N N . GLU A 1 189 ? -3.211 -14.439 14.337 1.00 95.19 189 GLU A N 1
ATOM 1423 C CA . GLU A 1 189 ? -4.211 -15.192 13.571 1.00 95.19 189 GLU A CA 1
ATOM 1424 C C . GLU A 1 189 ? -5.648 -14.909 14.050 1.00 95.19 189 GLU A C 1
ATOM 1426 O O . GLU A 1 189 ? -5.909 -14.740 15.245 1.00 95.19 189 GLU A O 1
ATOM 1431 N N . ASP A 1 190 ? -6.581 -14.827 13.097 1.00 94.38 190 ASP A N 1
ATOM 1432 C CA . ASP A 1 190 ? -8.022 -14.608 13.299 1.00 94.38 190 ASP A CA 1
ATOM 1433 C C . ASP A 1 190 ? -8.427 -13.385 14.150 1.00 94.38 190 ASP A C 1
ATOM 1435 O O . ASP A 1 190 ? -9.588 -13.252 14.549 1.00 94.38 190 ASP A O 1
ATOM 1439 N N . ALA A 1 191 ? -7.507 -12.464 14.447 1.00 98.50 191 ALA A N 1
ATOM 1440 C CA . ALA A 1 191 ? -7.867 -11.170 15.011 1.00 98.50 191 ALA A CA 1
ATOM 1441 C C . ALA A 1 191 ? -8.496 -10.291 13.921 1.00 98.50 191 ALA A C 1
ATOM 1443 O O . ALA A 1 191 ? -7.925 -10.135 12.846 1.00 98.50 191 ALA A O 1
ATOM 1444 N N . ILE A 1 192 ? -9.657 -9.692 14.190 1.00 98.56 192 ILE A N 1
ATOM 1445 C CA . ILE A 1 192 ? -10.372 -8.836 13.235 1.00 98.56 192 ILE A CA 1
ATOM 1446 C C . ILE A 1 192 ? -10.656 -7.483 13.881 1.00 98.56 192 ILE A C 1
ATOM 1448 O O . ILE A 1 192 ? -11.361 -7.408 14.885 1.00 98.56 192 ILE A O 1
ATOM 1452 N N . LEU A 1 193 ? -10.160 -6.402 13.285 1.00 98.81 193 LEU A N 1
ATOM 1453 C CA . LEU A 1 193 ? -10.507 -5.027 13.644 1.00 98.81 193 LEU A CA 1
ATOM 1454 C C . LEU A 1 193 ? -11.356 -4.441 12.522 1.00 98.81 193 LEU A C 1
ATOM 1456 O O . LEU A 1 193 ? -10.883 -4.339 11.390 1.00 98.81 193 LEU A O 1
ATOM 1460 N N . ARG A 1 194 ? -12.612 -4.077 12.801 1.00 97.50 194 ARG A N 1
ATOM 1461 C CA . ARG A 1 194 ? -13.521 -3.696 11.716 1.00 97.50 194 ARG A CA 1
ATOM 1462 C C . ARG A 1 194 ? -14.533 -2.611 12.023 1.00 97.50 194 ARG A C 1
ATOM 1464 O O . ARG A 1 194 ? -14.821 -2.307 13.179 1.00 97.50 194 ARG A O 1
ATOM 1471 N N . SER A 1 195 ? -15.143 -2.107 10.951 1.00 93.44 195 SER A N 1
ATOM 1472 C CA . SER A 1 195 ? -16.382 -1.325 10.991 1.00 93.44 195 SER A CA 1
ATOM 1473 C C . SER A 1 195 ? -16.281 -0.102 11.905 1.00 93.44 195 SER A C 1
ATOM 1475 O O . SER A 1 195 ? -17.168 0.136 12.724 1.00 93.44 195 SER A O 1
ATOM 1477 N N . ASN A 1 196 ? -15.200 0.673 11.809 1.00 94.50 196 ASN A N 1
ATOM 1478 C CA . ASN A 1 196 ? -15.047 1.913 12.571 1.00 94.50 196 ASN A CA 1
ATOM 1479 C C . ASN A 1 196 ? -14.891 3.099 11.617 1.00 94.50 196 ASN A C 1
ATOM 1481 O O . ASN A 1 196 ? -13.815 3.318 11.067 1.00 94.50 196 ASN A O 1
ATOM 1485 N N . ASN A 1 197 ? -15.974 3.855 11.438 1.00 91.31 197 ASN A N 1
ATOM 1486 C CA . ASN A 1 197 ? -15.983 5.085 10.657 1.00 91.31 197 ASN A CA 1
ATOM 1487 C C . ASN A 1 197 ? -15.744 6.273 11.583 1.00 91.31 197 ASN A C 1
ATOM 1489 O O . ASN A 1 197 ? -16.572 6.556 12.451 1.00 91.31 197 ASN A O 1
ATOM 1493 N N . VAL A 1 198 ? -14.613 6.944 11.414 1.00 90.75 198 VAL A N 1
ATOM 1494 C CA . VAL A 1 198 ? -14.224 8.103 12.203 1.00 90.75 198 VAL A CA 1
ATOM 1495 C C . VAL A 1 198 ? -14.509 9.373 11.415 1.00 90.75 198 VAL A C 1
ATOM 1497 O O . VAL A 1 198 ? -13.852 9.659 10.422 1.00 90.75 198 VAL A O 1
ATOM 1500 N N . SER A 1 199 ? -15.435 10.185 11.918 1.00 84.25 199 SER A N 1
ATOM 1501 C CA . SER A 1 199 ? -15.592 11.577 11.502 1.00 84.25 199 SER A CA 1
ATOM 1502 C C . SER A 1 199 ? -15.242 12.482 12.673 1.00 84.25 199 SER A C 1
ATOM 1504 O O . SER A 1 199 ? -15.771 12.318 13.778 1.00 84.25 199 SER A O 1
ATOM 1506 N N . ALA A 1 200 ? -14.372 13.454 12.450 1.00 66.94 200 ALA A N 1
ATOM 1507 C CA . ALA A 1 200 ? -14.071 14.462 13.450 1.00 66.94 200 ALA A CA 1
ATOM 1508 C C . ALA A 1 200 ? -14.970 15.699 13.266 1.00 66.94 200 ALA A C 1
ATOM 1510 O O . ALA A 1 200 ? -15.598 15.901 12.225 1.00 66.94 200 ALA A O 1
ATOM 1511 N N . ALA A 1 201 ? -15.089 16.514 14.318 1.00 63.84 201 ALA A N 1
ATOM 1512 C CA . ALA A 1 201 ? -15.801 17.786 14.234 1.00 63.84 201 ALA A CA 1
ATOM 1513 C C . ALA A 1 201 ? -15.121 18.710 13.209 1.00 63.84 201 ALA A C 1
ATOM 1515 O O . ALA A 1 201 ? -13.908 18.639 13.026 1.00 63.84 201 ALA A O 1
ATOM 1516 N N . SER A 1 202 ? -15.893 19.603 12.582 1.00 59.12 202 SER A N 1
ATOM 1517 C CA . SER A 1 202 ? -15.388 20.556 11.583 1.00 59.12 202 SER A CA 1
ATOM 1518 C C . SER A 1 202 ? -14.084 21.228 12.037 1.00 59.12 202 SER A C 1
ATOM 1520 O O . SER A 1 202 ? -14.078 21.948 13.036 1.00 59.12 202 SER A O 1
ATOM 1522 N N . GLY A 1 203 ? -13.001 21.021 11.283 1.00 58.12 203 GLY A N 1
ATOM 1523 C CA . GLY A 1 203 ? -11.683 21.614 11.540 1.00 58.12 203 GLY A CA 1
ATOM 1524 C C . GLY A 1 203 ? -10.725 20.772 12.392 1.00 58.12 203 GLY A C 1
ATOM 1525 O O . GLY A 1 203 ? -9.619 21.232 12.661 1.00 58.12 203 GLY A O 1
ATOM 1526 N N . VAL A 1 204 ? -11.109 19.563 12.809 1.00 67.44 204 VAL A N 1
ATOM 1527 C CA . VAL A 1 204 ? -10.206 18.580 13.426 1.00 67.44 204 VAL A CA 1
ATOM 1528 C C . VAL A 1 204 ? -10.053 17.413 12.464 1.00 67.44 204 VAL A C 1
ATOM 1530 O O . VAL A 1 204 ? -11.055 16.876 12.016 1.00 67.44 204 VAL A O 1
ATOM 1533 N N . GLU A 1 205 ? -8.823 17.008 12.171 1.00 75.75 205 GLU A N 1
ATOM 1534 C CA . GLU A 1 205 ? -8.571 15.874 11.282 1.00 75.75 205 GLU A CA 1
ATOM 1535 C C . GLU A 1 205 ? -8.847 14.545 11.993 1.00 75.75 205 GLU A C 1
ATOM 1537 O O . GLU A 1 205 ? -8.423 14.337 13.138 1.00 75.75 205 GLU A O 1
ATOM 1542 N N . SER A 1 206 ? -9.532 13.619 11.320 1.00 85.75 206 SER A N 1
ATOM 1543 C CA . SER A 1 206 ? -9.673 12.243 11.815 1.00 85.75 206 SER A CA 1
ATOM 1544 C C . SER A 1 206 ? -8.508 11.373 11.344 1.00 85.75 206 SER A C 1
ATOM 1546 O O . SER A 1 206 ? -8.109 11.401 10.183 1.00 85.75 206 SER A O 1
ATOM 1548 N N . ARG A 1 207 ? -7.929 10.612 12.275 1.00 90.56 207 ARG A N 1
ATOM 1549 C CA . ARG A 1 207 ? -6.667 9.889 12.084 1.00 90.56 207 ARG A CA 1
ATOM 1550 C C . ARG A 1 207 ? -6.845 8.445 12.507 1.00 90.56 207 ARG A C 1
ATOM 1552 O O . ARG A 1 207 ? -7.050 8.193 13.697 1.00 90.56 207 ARG A O 1
ATOM 1559 N N . GLY A 1 208 ? -6.749 7.530 11.551 1.00 86.62 208 GLY A N 1
ATOM 1560 C CA . GLY A 1 208 ? -6.945 6.109 11.796 1.00 86.62 208 GLY A CA 1
ATOM 1561 C C . GLY A 1 208 ? -8.418 5.759 11.971 1.00 86.62 208 GLY A C 1
ATOM 1562 O O . GLY A 1 208 ? -9.097 6.328 12.829 1.00 86.62 208 GLY A O 1
ATOM 1563 N N . GLY A 1 209 ? -8.910 4.775 11.223 1.00 95.62 209 GLY A N 1
ATOM 1564 C CA . GLY A 1 209 ? -10.195 4.149 11.531 1.00 95.62 209 GLY A CA 1
ATOM 1565 C C . GLY A 1 209 ? -10.034 3.032 12.561 1.00 95.62 209 GLY A C 1
ATOM 1566 O O . GLY A 1 209 ? -10.685 3.041 13.603 1.00 95.62 209 GLY A O 1
ATOM 1567 N N . ALA A 1 210 ? -9.112 2.098 12.342 1.00 98.38 210 ALA A N 1
ATOM 1568 C CA . ALA A 1 210 ? -8.849 1.013 13.283 1.00 98.38 210 ALA A CA 1
ATOM 1569 C C . ALA A 1 210 ? -7.810 1.409 14.338 1.00 98.38 210 ALA A C 1
ATOM 1571 O O . ALA A 1 210 ? -8.086 1.320 15.537 1.00 98.38 210 ALA A O 1
ATOM 1572 N N . ILE A 1 211 ? -6.630 1.867 13.911 1.00 98.75 211 ILE A N 1
ATOM 1573 C CA . ILE A 1 211 ? -5.494 2.098 14.813 1.00 98.75 211 ILE A CA 1
ATOM 1574 C C . ILE A 1 211 ? -4.855 3.457 14.542 1.00 98.75 211 ILE A C 1
ATOM 1576 O O . ILE A 1 211 ? -4.479 3.777 13.417 1.00 98.75 211 ILE A O 1
ATOM 1580 N N . MET A 1 212 ? -4.667 4.231 15.607 1.00 97.94 212 MET A N 1
ATOM 1581 C CA . MET A 1 212 ? -3.801 5.408 15.606 1.00 97.94 212 MET A CA 1
ATOM 1582 C C . MET A 1 212 ? -2.518 5.059 16.368 1.00 97.94 212 MET A C 1
ATOM 1584 O O . MET A 1 212 ? -2.583 4.775 17.568 1.00 97.94 212 MET A O 1
ATOM 1588 N N . CYS A 1 213 ? -1.374 5.048 15.681 1.00 98.19 213 CYS A N 1
ATOM 1589 C CA . CYS A 1 213 ? -0.141 4.435 16.170 1.00 98.19 213 CYS A CA 1
ATOM 1590 C C . CYS A 1 213 ? 1.056 5.397 16.165 1.00 98.19 213 CYS A C 1
ATOM 1592 O O . CYS A 1 213 ? 1.494 5.853 15.115 1.00 98.19 213 CYS A O 1
ATOM 1594 N N . SER A 1 214 ? 1.629 5.629 17.347 1.00 97.38 214 SER A N 1
ATOM 1595 C CA . SER A 1 214 ? 2.970 6.210 17.535 1.00 97.38 214 SER A CA 1
ATOM 1596 C C . SER A 1 214 ? 3.952 5.236 18.189 1.00 97.38 214 SER A C 1
ATOM 1598 O O . SER A 1 214 ? 5.043 5.631 18.588 1.00 97.38 214 SER A O 1
ATOM 1600 N N . GLY A 1 215 ? 3.515 3.999 18.427 1.00 98.12 215 GLY A N 1
ATOM 1601 C CA . GLY A 1 215 ? 4.301 2.934 19.036 1.00 98.12 215 GLY A CA 1
ATOM 1602 C C . GLY A 1 215 ? 4.764 1.912 18.001 1.00 98.12 215 GLY A C 1
ATOM 1603 O O . GLY A 1 215 ? 5.070 2.261 16.866 1.00 98.12 215 GLY A O 1
ATOM 1604 N N . LYS A 1 216 ? 4.796 0.635 18.387 1.00 98.75 216 LYS A N 1
ATOM 1605 C CA . LYS A 1 216 ? 5.169 -0.475 17.501 1.00 98.75 216 LYS A CA 1
ATOM 1606 C C . LYS A 1 216 ? 3.971 -1.378 17.255 1.00 98.75 216 LYS A C 1
ATOM 1608 O O . LYS A 1 216 ? 3.436 -1.949 18.200 1.00 98.75 216 LYS A O 1
ATOM 1613 N N . LEU A 1 217 ? 3.571 -1.522 16.003 1.00 98.94 217 LEU A N 1
ATOM 1614 C CA . LEU A 1 217 ? 2.546 -2.454 15.559 1.00 98.94 217 LEU A CA 1
ATOM 1615 C C . LEU A 1 217 ? 3.206 -3.588 14.774 1.00 98.94 217 LEU A C 1
ATOM 1617 O O . LEU A 1 217 ? 4.007 -3.342 13.876 1.00 98.94 217 LEU A O 1
ATOM 1621 N N . THR A 1 218 ? 2.849 -4.827 15.080 1.00 98.88 218 THR A N 1
ATOM 1622 C CA . THR A 1 218 ? 3.224 -6.000 14.290 1.00 98.88 218 THR A CA 1
ATOM 1623 C C . THR A 1 218 ? 1.967 -6.759 13.898 1.00 98.88 218 THR A C 1
ATOM 1625 O O . THR A 1 218 ? 1.146 -7.070 14.755 1.00 98.88 218 THR A O 1
ATOM 1628 N N . MET A 1 219 ? 1.802 -7.049 12.612 1.00 98.81 219 MET A N 1
ATOM 1629 C CA . MET A 1 219 ? 0.705 -7.860 12.090 1.00 98.81 219 MET A CA 1
ATOM 1630 C C . MET A 1 219 ? 1.298 -9.132 11.486 1.00 98.81 219 MET A C 1
ATOM 1632 O O . MET A 1 219 ? 2.031 -9.080 10.501 1.00 98.81 219 MET A O 1
ATOM 1636 N N . ASN A 1 220 ? 1.035 -10.260 12.140 1.00 98.38 220 ASN A N 1
ATOM 1637 C CA . ASN A 1 220 ? 1.473 -11.602 11.745 1.00 98.38 220 ASN A CA 1
ATOM 1638 C C . ASN A 1 220 ? 0.323 -12.411 11.116 1.00 98.38 220 ASN A C 1
ATOM 1640 O O . ASN A 1 220 ? 0.453 -13.613 10.915 1.00 98.38 220 ASN A O 1
ATOM 1644 N N . GLY A 1 221 ? -0.821 -11.768 10.881 1.00 96.31 221 GLY A N 1
ATOM 1645 C CA . GLY A 1 221 ? -2.070 -12.372 10.440 1.00 96.31 221 GLY A CA 1
ATOM 1646 C C . GLY A 1 221 ? -3.244 -11.433 10.720 1.00 96.31 221 GLY A C 1
ATOM 1647 O O . GLY A 1 221 ? -3.062 -10.233 10.921 1.00 96.31 221 GLY A O 1
ATOM 1648 N N . GLY A 1 222 ? -4.457 -11.982 10.761 1.00 98.12 222 GLY A N 1
ATOM 1649 C CA . GLY A 1 222 ? -5.661 -11.215 11.084 1.00 98.12 222 GLY A CA 1
ATOM 1650 C C . GLY A 1 222 ? -6.108 -10.262 9.970 1.00 98.12 222 GLY A C 1
ATOM 1651 O O . GLY A 1 222 ? -5.587 -10.283 8.852 1.00 98.12 222 GLY A O 1
ATOM 1652 N N . VAL A 1 223 ? -7.120 -9.445 10.270 1.00 98.69 223 VAL A N 1
ATOM 1653 C CA . VAL A 1 223 ? -7.790 -8.570 9.301 1.00 98.69 223 VAL A CA 1
ATOM 1654 C C . VAL A 1 223 ? -8.077 -7.187 9.889 1.00 98.69 223 VAL A C 1
ATOM 1656 O O . VAL A 1 223 ? -8.632 -7.073 10.981 1.00 98.69 223 VAL A O 1
ATOM 1659 N N . ILE A 1 224 ? -7.768 -6.128 9.137 1.00 98.88 224 ILE A N 1
ATOM 1660 C CA . ILE A 1 224 ? -8.247 -4.761 9.390 1.00 98.88 224 ILE A CA 1
ATOM 1661 C C . ILE A 1 224 ? -9.148 -4.345 8.228 1.00 98.88 224 ILE A C 1
ATOM 1663 O O . ILE A 1 224 ? -8.663 -4.182 7.106 1.00 98.88 224 ILE A O 1
ATOM 1667 N N . CYS A 1 225 ? -10.451 -4.172 8.466 1.00 98.12 225 CYS A N 1
ATOM 1668 C CA . CYS A 1 225 ? -11.378 -3.922 7.363 1.00 98.12 225 CYS A CA 1
ATOM 1669 C C . CYS A 1 225 ? -12.537 -2.970 7.645 1.00 98.12 225 CYS A C 1
ATOM 1671 O O . CYS A 1 225 ? -12.969 -2.787 8.782 1.00 98.12 225 CYS A O 1
ATOM 1673 N N . ASN A 1 226 ? -13.094 -2.391 6.579 1.00 95.81 226 ASN A N 1
ATOM 1674 C CA . ASN A 1 226 ? -14.289 -1.537 6.639 1.00 95.81 226 ASN A CA 1
ATOM 1675 C C . ASN A 1 226 ? -14.162 -0.383 7.649 1.00 95.81 226 ASN A C 1
ATOM 1677 O O . ASN A 1 226 ? -15.127 -0.011 8.323 1.00 95.81 226 ASN A O 1
ATOM 1681 N N . CYS A 1 227 ? -12.950 0.139 7.818 1.00 96.38 227 CYS A N 1
ATOM 1682 C CA . CYS A 1 227 ? -12.679 1.288 8.666 1.00 96.38 227 CYS A CA 1
ATOM 1683 C C . CYS A 1 227 ? -12.468 2.533 7.805 1.00 96.38 227 CYS A C 1
ATOM 1685 O O . CYS A 1 227 ? -12.026 2.442 6.659 1.00 96.38 227 CYS A O 1
ATOM 1687 N N . SER A 1 228 ? -12.789 3.702 8.351 1.00 94.69 228 SER A N 1
ATOM 1688 C CA . SER A 1 228 ? -12.577 4.958 7.642 1.00 94.69 228 SER A CA 1
ATOM 1689 C C . SER A 1 228 ? -12.164 6.094 8.561 1.00 94.69 228 SER A C 1
ATOM 1691 O O . SER A 1 228 ? -12.545 6.140 9.730 1.00 94.69 228 SER A O 1
ATOM 1693 N N . ALA A 1 229 ? -11.368 7.003 8.011 1.00 93.69 229 ALA A N 1
ATOM 1694 C CA . ALA A 1 229 ? -10.903 8.241 8.627 1.00 93.69 229 ALA A CA 1
ATOM 1695 C C . ALA A 1 229 ? -10.425 9.191 7.519 1.00 93.69 229 ALA A C 1
ATOM 1697 O O . ALA A 1 229 ? -10.257 8.776 6.376 1.00 93.69 229 ALA A O 1
ATOM 1698 N N . GLU A 1 230 ? -10.158 10.456 7.829 1.00 91.38 230 GLU A N 1
ATOM 1699 C CA . GLU A 1 230 ? -9.595 11.391 6.848 1.00 91.38 230 GLU A CA 1
ATOM 1700 C C . GLU A 1 230 ? -8.180 10.999 6.417 1.00 91.38 230 GLU A C 1
ATOM 1702 O O . GLU A 1 230 ? -7.850 11.132 5.241 1.00 91.38 230 GLU A O 1
ATOM 1707 N N . PHE A 1 231 ? -7.376 10.487 7.352 1.00 91.75 231 PHE A N 1
ATOM 1708 C CA . PHE A 1 231 ? -6.020 10.004 7.108 1.00 91.75 231 PHE A CA 1
ATOM 1709 C C . PHE A 1 231 ? -5.843 8.608 7.701 1.00 91.75 231 PHE A C 1
ATOM 1711 O O . PHE A 1 231 ? -6.089 8.408 8.894 1.00 91.75 231 PHE A O 1
ATOM 1718 N N . GLY A 1 232 ? -5.379 7.662 6.887 1.00 93.94 232 GLY A N 1
ATOM 1719 C CA . GLY A 1 232 ? -5.178 6.273 7.275 1.00 93.94 232 GLY A CA 1
ATOM 1720 C C . GLY A 1 232 ? -6.504 5.601 7.603 1.00 93.94 232 GLY A C 1
ATOM 1721 O O . GLY A 1 232 ? -6.817 5.411 8.776 1.00 93.94 232 GLY A O 1
ATOM 1722 N N . GLY A 1 233 ? -7.308 5.252 6.596 1.00 95.44 233 GLY A N 1
ATOM 1723 C CA . GLY A 1 233 ? -8.638 4.669 6.831 1.00 95.44 233 GLY A CA 1
ATOM 1724 C C . GLY A 1 233 ? -8.595 3.433 7.741 1.00 95.44 233 GLY A C 1
ATOM 1725 O O . GLY A 1 233 ? -9.434 3.284 8.628 1.00 95.44 233 GLY A O 1
ATOM 1726 N N . GLY A 1 234 ? -7.556 2.603 7.616 1.00 98.12 234 GLY A N 1
ATOM 1727 C CA . GLY A 1 234 ? -7.225 1.550 8.577 1.00 98.12 234 GLY A CA 1
ATOM 1728 C C . GLY A 1 234 ? -6.301 2.049 9.692 1.00 98.12 234 GLY A C 1
ATOM 1729 O O . GLY A 1 234 ? -6.704 2.143 10.855 1.00 98.12 234 GLY A O 1
ATOM 1730 N N . VAL A 1 235 ? -5.053 2.355 9.339 1.00 98.62 235 VAL A N 1
ATOM 1731 C CA . VAL A 1 235 ? -3.965 2.680 10.269 1.00 98.62 235 VAL A CA 1
ATOM 1732 C C . VAL A 1 235 ? -3.367 4.047 9.946 1.00 98.62 235 VAL A C 1
ATOM 1734 O O . VAL A 1 235 ? -3.028 4.341 8.802 1.00 98.62 235 VAL A O 1
ATOM 1737 N N . PHE A 1 236 ? -3.179 4.868 10.976 1.00 97.38 236 PHE A N 1
ATOM 1738 C CA . PHE A 1 236 ? -2.452 6.134 10.888 1.00 97.38 236 PHE A CA 1
ATOM 1739 C C . PHE A 1 236 ? -1.185 6.075 11.747 1.00 97.38 236 PHE A C 1
ATOM 1741 O O . PHE A 1 236 ? -1.281 5.949 12.973 1.00 97.38 236 PHE A O 1
ATOM 1748 N N . LEU A 1 237 ? -0.017 6.167 11.108 1.00 96.50 237 LEU A N 1
ATOM 1749 C CA . LEU A 1 237 ? 1.308 6.155 11.735 1.00 96.50 237 LEU A CA 1
ATOM 1750 C C . LEU A 1 237 ? 1.878 7.570 11.829 1.00 96.50 237 LEU A C 1
ATOM 1752 O O . LEU A 1 237 ? 1.821 8.328 10.864 1.00 96.50 237 LEU A O 1
ATOM 1756 N N . TYR A 1 238 ? 2.415 7.926 12.995 1.00 94.31 238 TYR A N 1
ATOM 1757 C CA . TYR A 1 238 ? 2.983 9.251 13.259 1.00 94.31 238 TYR A CA 1
ATOM 1758 C C . TYR A 1 238 ? 4.068 9.210 14.338 1.00 94.31 238 TYR A C 1
ATOM 1760 O O . TYR A 1 238 ? 4.234 8.200 15.028 1.00 94.31 238 TYR A O 1
ATOM 1768 N N . GLY A 1 239 ? 4.781 10.327 14.516 1.00 90.56 239 GLY A N 1
ATOM 1769 C CA . GLY A 1 239 ? 5.978 10.369 15.361 1.00 90.56 239 GLY A CA 1
ATOM 1770 C C . GLY A 1 239 ? 7.001 9.344 14.873 1.00 90.56 239 GLY A C 1
ATOM 1771 O O . GLY A 1 239 ? 7.204 9.233 13.672 1.00 90.56 239 GLY A O 1
ATOM 1772 N N . ASP A 1 240 ? 7.540 8.540 15.789 1.00 87.44 240 ASP A N 1
ATOM 1773 C CA . ASP A 1 240 ? 8.495 7.459 15.487 1.00 87.44 240 ASP A CA 1
ATOM 1774 C C . ASP A 1 240 ? 7.805 6.083 15.381 1.00 87.44 240 ASP A C 1
ATOM 1776 O O . ASP A 1 240 ? 8.385 5.040 15.704 1.00 87.44 240 ASP A O 1
ATOM 1780 N N . GLY A 1 241 ? 6.513 6.072 15.034 1.00 95.94 241 GLY A N 1
ATOM 1781 C CA . GLY A 1 241 ? 5.719 4.851 14.964 1.00 95.94 241 GLY A CA 1
ATOM 1782 C C . GLY A 1 241 ? 6.280 3.856 13.945 1.00 95.94 241 GLY A C 1
ATOM 1783 O O . GLY A 1 241 ? 6.702 4.241 12.860 1.00 95.94 241 GLY A O 1
ATOM 1784 N N . VAL A 1 242 ? 6.245 2.564 14.267 1.00 97.69 242 VAL A N 1
ATOM 1785 C CA . VAL A 1 242 ? 6.698 1.497 13.364 1.00 97.69 242 VAL A CA 1
ATOM 1786 C C . VAL A 1 242 ? 5.586 0.485 13.175 1.00 97.69 242 VAL A C 1
ATOM 1788 O O . VAL A 1 242 ? 5.065 -0.050 14.153 1.00 97.69 242 VAL A O 1
ATOM 1791 N N . PHE A 1 243 ? 5.258 0.183 11.924 1.00 98.88 243 PHE A N 1
ATOM 1792 C CA . PHE A 1 243 ? 4.361 -0.906 11.569 1.00 98.88 243 PHE A CA 1
ATOM 1793 C C . PHE A 1 243 ? 5.096 -1.967 10.755 1.00 98.88 243 PHE A C 1
ATOM 1795 O O . PHE A 1 243 ? 5.536 -1.711 9.640 1.00 98.88 243 PHE A O 1
ATOM 1802 N N . THR A 1 244 ? 5.199 -3.175 11.298 1.00 98.81 244 THR A N 1
ATOM 1803 C CA . THR A 1 244 ? 5.693 -4.350 10.577 1.00 98.81 244 THR A CA 1
ATOM 1804 C C . THR A 1 244 ? 4.526 -5.260 10.210 1.00 98.81 244 THR A C 1
ATOM 1806 O O . THR A 1 244 ? 3.868 -5.808 11.093 1.00 98.81 244 THR A O 1
ATOM 1809 N N . MET A 1 245 ? 4.276 -5.443 8.918 1.00 98.69 245 MET A N 1
ATOM 1810 C CA . MET A 1 245 ? 3.272 -6.363 8.390 1.00 98.69 245 MET A CA 1
ATOM 1811 C C . MET A 1 245 ? 3.984 -7.578 7.795 1.00 98.69 245 MET A C 1
ATOM 1813 O O . MET A 1 245 ? 4.579 -7.492 6.726 1.00 98.69 245 MET A O 1
ATOM 1817 N N . ASN A 1 246 ? 3.976 -8.692 8.523 1.00 98.06 246 ASN A N 1
ATOM 1818 C CA . ASN A 1 246 ? 4.550 -9.959 8.071 1.00 98.06 246 ASN A CA 1
ATOM 1819 C C . ASN A 1 246 ? 3.526 -10.799 7.303 1.00 98.06 246 ASN A C 1
ATOM 1821 O O . ASN A 1 246 ? 3.894 -11.501 6.370 1.00 98.06 246 ASN A O 1
ATOM 1825 N N . ASP A 1 247 ? 2.256 -10.722 7.703 1.00 97.50 247 ASP A N 1
ATOM 1826 C CA . ASP A 1 247 ? 1.126 -11.372 7.041 1.00 97.50 247 ASP A CA 1
ATOM 1827 C C . ASP A 1 247 ? -0.187 -10.681 7.467 1.00 97.50 247 ASP A C 1
ATOM 1829 O O . ASP A 1 247 ? -0.177 -9.751 8.278 1.00 97.50 247 ASP A O 1
ATOM 1833 N N . GLY A 1 248 ? -1.322 -11.144 6.947 1.00 98.38 248 GLY A N 1
ATOM 1834 C CA . GLY A 1 248 ? -2.659 -10.640 7.247 1.00 98.38 248 GLY A CA 1
ATOM 1835 C C . GLY A 1 248 ? -3.246 -9.785 6.126 1.00 98.38 248 GLY A C 1
ATOM 1836 O O . GLY A 1 248 ? -2.647 -9.610 5.065 1.00 98.38 248 GLY A O 1
ATOM 1837 N N . VAL A 1 249 ? -4.459 -9.275 6.346 1.00 98.75 249 VAL A N 1
ATOM 1838 C CA . VAL A 1 249 ? -5.229 -8.566 5.313 1.00 98.75 249 VAL A CA 1
ATOM 1839 C C . VAL A 1 249 ? -5.694 -7.197 5.799 1.00 98.75 249 VAL A C 1
ATOM 1841 O O . VAL A 1 249 ? -6.292 -7.063 6.864 1.00 98.75 249 VAL A O 1
ATOM 1844 N N . MET A 1 250 ? -5.485 -6.171 4.983 1.00 98.81 250 MET A N 1
ATOM 1845 C CA . MET A 1 250 ? -6.087 -4.853 5.155 1.00 98.81 250 MET A CA 1
ATOM 1846 C C . MET A 1 250 ? -7.001 -4.557 3.968 1.00 98.81 250 MET A C 1
ATOM 1848 O O . MET A 1 250 ? -6.520 -4.345 2.853 1.00 98.81 250 MET A O 1
ATOM 1852 N N . GLU A 1 251 ? -8.319 -4.553 4.184 1.00 97.81 251 GLU A N 1
ATOM 1853 C CA . GLU A 1 251 ? -9.271 -4.471 3.073 1.00 97.81 251 GLU A CA 1
ATOM 1854 C C . GLU A 1 251 ? -10.450 -3.524 3.266 1.00 97.81 251 GLU A C 1
ATOM 1856 O O . GLU A 1 251 ? -10.992 -3.372 4.359 1.00 97.81 251 GLU A O 1
ATOM 1861 N N . SER A 1 252 ? -10.901 -2.926 2.161 1.00 96.38 252 SER A N 1
ATOM 1862 C CA . SER A 1 252 ? -12.083 -2.051 2.138 1.00 96.38 252 SER A CA 1
ATOM 1863 C C . SER A 1 252 ? -12.016 -0.898 3.149 1.00 96.38 252 SER A C 1
ATOM 1865 O O . SER A 1 252 ? -13.038 -0.456 3.672 1.00 96.38 252 SER A O 1
ATOM 1867 N N . ASN A 1 253 ? -10.809 -0.422 3.461 1.00 97.75 253 ASN A N 1
ATOM 1868 C CA . ASN A 1 253 ? -10.623 0.751 4.301 1.00 97.75 253 ASN A CA 1
ATOM 1869 C C . ASN A 1 253 ? -10.635 2.021 3.446 1.00 97.75 253 ASN A C 1
ATOM 1871 O O . ASN A 1 253 ? -10.187 2.012 2.295 1.00 97.75 253 ASN A O 1
ATOM 1875 N N . ILE A 1 254 ? -11.174 3.106 4.001 1.00 95.44 254 ILE A N 1
ATOM 1876 C CA . ILE A 1 254 ? -11.490 4.313 3.237 1.00 95.44 254 ILE A CA 1
ATOM 1877 C C . ILE A 1 254 ? -10.867 5.550 3.883 1.00 95.44 254 ILE A C 1
ATOM 1879 O O . ILE A 1 254 ? -11.167 5.898 5.026 1.00 95.44 254 ILE A O 1
ATOM 1883 N N . ALA A 1 255 ? -10.048 6.255 3.110 1.00 93.75 255 ALA A N 1
ATOM 1884 C CA . ALA A 1 255 ? -9.647 7.621 3.392 1.00 93.75 255 ALA A CA 1
ATOM 1885 C C . ALA A 1 255 ? -10.710 8.595 2.859 1.00 93.75 255 ALA A C 1
ATOM 1887 O O . ALA A 1 255 ? -10.967 8.661 1.653 1.00 93.75 255 ALA A O 1
ATOM 1888 N N . THR A 1 256 ? -11.331 9.354 3.763 1.00 91.12 256 THR A N 1
ATOM 1889 C CA . THR A 1 256 ? -12.448 10.274 3.465 1.00 91.12 256 THR A CA 1
ATOM 1890 C C . THR A 1 256 ? -12.019 11.742 3.400 1.00 91.12 256 THR A C 1
ATOM 1892 O O . THR A 1 256 ? -12.860 12.645 3.342 1.00 91.12 256 THR A O 1
ATOM 1895 N N . GLY A 1 257 ? -10.717 12.021 3.498 1.00 80.75 257 GLY A N 1
ATOM 1896 C CA . GLY A 1 257 ? -10.203 13.378 3.590 1.00 80.75 257 GLY A CA 1
ATOM 1897 C C . GLY A 1 257 ? -10.395 14.151 2.287 1.00 80.75 257 GLY A C 1
ATOM 1898 O O . GLY A 1 257 ? -10.104 13.681 1.188 1.00 80.75 257 GLY A O 1
ATOM 1899 N N . LYS A 1 258 ? -10.843 15.403 2.390 1.00 76.19 258 LYS A N 1
ATOM 1900 C CA . LYS A 1 258 ? -11.141 16.253 1.219 1.00 76.19 258 LYS A CA 1
ATOM 1901 C C . LYS A 1 258 ? -9.959 17.110 0.751 1.00 76.19 258 LYS A C 1
ATOM 1903 O O . LYS A 1 258 ? -10.105 17.897 -0.186 1.00 76.19 258 LYS A O 1
ATOM 1908 N N . SER A 1 259 ? -8.811 17.001 1.422 1.00 71.19 259 SER A N 1
ATOM 1909 C CA . SER A 1 259 ? -7.600 17.766 1.108 1.00 71.19 259 SER A CA 1
ATOM 1910 C C . SER A 1 259 ? -6.904 17.245 -0.159 1.00 71.19 259 SER A C 1
ATOM 1912 O O . SER A 1 259 ? -7.358 16.290 -0.779 1.00 71.19 259 SER A O 1
ATOM 1914 N N . LYS A 1 260 ? -5.815 17.906 -0.576 1.00 65.25 260 LYS A N 1
ATOM 1915 C CA . LYS A 1 260 ? -4.918 17.428 -1.648 1.00 65.25 260 LYS A CA 1
ATOM 1916 C C . LYS A 1 260 ? -3.780 16.532 -1.122 1.00 65.25 260 LYS A C 1
ATOM 1918 O O . LYS A 1 260 ? -2.900 16.170 -1.893 1.00 65.25 260 LYS A O 1
ATOM 1923 N N . ALA A 1 261 ? -3.772 16.233 0.178 1.00 73.31 261 ALA A N 1
ATOM 1924 C CA . ALA A 1 261 ? -2.729 15.448 0.837 1.00 73.31 261 ALA A CA 1
ATOM 1925 C C . ALA A 1 261 ? -2.706 13.998 0.367 1.00 73.31 261 ALA A C 1
ATOM 1927 O O . ALA A 1 261 ? -3.759 13.438 0.055 1.00 73.31 261 ALA A O 1
ATOM 1928 N N . GLY A 1 262 ? -1.562 13.336 0.493 1.00 80.25 262 GLY A N 1
ATOM 1929 C CA . GLY A 1 262 ? -1.575 11.889 0.687 1.00 80.25 262 GLY A CA 1
ATOM 1930 C C . GLY A 1 262 ? -2.432 11.502 1.906 1.00 80.25 262 GLY A C 1
ATOM 1931 O O . GLY A 1 262 ? -2.364 12.169 2.939 1.00 80.25 262 GLY A O 1
ATOM 1932 N N . GLN A 1 263 ? -3.300 10.491 1.778 1.00 87.62 263 GLN A N 1
ATOM 1933 C CA . GLN A 1 263 ? -4.203 10.090 2.870 1.00 87.62 263 GLN A CA 1
ATOM 1934 C C . GLN A 1 263 ? -4.201 8.598 3.180 1.00 87.62 263 GLN A C 1
ATOM 1936 O O . GLN A 1 263 ? -4.386 8.268 4.344 1.00 87.62 263 GLN A O 1
ATOM 1941 N N . GLY A 1 264 ? -3.991 7.715 2.198 1.00 91.81 264 GLY A N 1
ATOM 1942 C CA . GLY A 1 264 ? -3.867 6.272 2.431 1.00 91.81 264 GLY A CA 1
ATOM 1943 C C . GLY A 1 264 ? -5.165 5.618 2.915 1.00 91.81 264 GLY A C 1
ATOM 1944 O O . GLY A 1 264 ? -5.510 5.691 4.096 1.00 91.81 264 GLY A O 1
ATOM 1945 N N . GLY A 1 265 ? -5.888 4.930 2.028 1.00 94.69 265 GLY A N 1
ATOM 1946 C CA . GLY A 1 265 ? -7.112 4.217 2.411 1.00 94.69 265 GLY A CA 1
ATOM 1947 C C . GLY A 1 265 ? -6.863 3.138 3.466 1.00 94.69 265 GLY A C 1
ATOM 1948 O O . GLY A 1 265 ? -7.602 3.047 4.443 1.00 94.69 265 GLY A O 1
ATOM 1949 N N . ALA A 1 266 ? -5.776 2.376 3.334 1.00 97.94 266 ALA A N 1
ATOM 1950 C CA . ALA A 1 266 ? -5.347 1.424 4.351 1.00 97.94 266 ALA A CA 1
ATOM 1951 C C . ALA A 1 266 ? -4.412 2.065 5.375 1.00 97.94 266 ALA A C 1
ATOM 1953 O O . ALA A 1 266 ? -4.710 2.026 6.569 1.00 97.94 266 ALA A O 1
ATOM 1954 N N . VAL A 1 267 ? -3.294 2.636 4.918 1.00 98.31 267 VAL A N 1
ATOM 1955 C CA . VAL A 1 267 ? -2.216 3.115 5.792 1.00 98.31 267 VAL A CA 1
ATOM 1956 C C . VAL A 1 267 ? -1.748 4.503 5.377 1.00 98.31 267 VAL A C 1
ATOM 1958 O O . VAL A 1 267 ? -1.407 4.738 4.219 1.00 98.31 267 VAL A O 1
ATOM 1961 N N . MET A 1 268 ? -1.664 5.400 6.355 1.00 95.56 268 MET A N 1
ATOM 1962 C CA . MET A 1 268 ? -0.953 6.671 6.237 1.00 95.56 268 MET A CA 1
ATOM 1963 C C . MET A 1 268 ? 0.321 6.630 7.076 1.00 95.56 268 MET A C 1
ATOM 1965 O O . MET A 1 268 ? 0.248 6.343 8.272 1.00 95.56 268 MET A O 1
ATOM 1969 N N . ILE A 1 269 ? 1.459 6.949 6.461 1.00 95.62 269 ILE A N 1
ATOM 1970 C CA . ILE A 1 269 ? 2.781 7.031 7.092 1.00 95.62 269 ILE A CA 1
ATOM 1971 C C . ILE A 1 269 ? 3.230 8.488 7.049 1.00 95.62 269 ILE A C 1
ATOM 1973 O O . ILE A 1 269 ? 3.467 9.014 5.968 1.00 95.62 269 ILE A O 1
ATOM 1977 N N . THR A 1 270 ? 3.349 9.147 8.199 1.00 91.56 270 THR A N 1
ATOM 1978 C CA . THR A 1 270 ? 3.748 10.563 8.287 1.00 91.56 270 THR A CA 1
ATOM 1979 C C . THR A 1 270 ? 4.787 10.793 9.392 1.00 91.56 270 THR A C 1
ATOM 1981 O O . THR A 1 270 ? 5.101 9.866 10.136 1.00 91.56 270 THR A O 1
ATOM 1984 N N . HIS A 1 271 ? 5.306 12.016 9.543 1.00 88.25 271 HIS A N 1
ATOM 1985 C CA . HIS A 1 271 ? 6.429 12.326 10.441 1.00 88.25 271 HIS A CA 1
ATOM 1986 C C . HIS A 1 271 ? 7.639 11.417 10.115 1.00 88.25 271 HIS A C 1
ATOM 1988 O O . HIS A 1 271 ? 7.848 11.087 8.949 1.00 88.25 271 HIS A O 1
ATOM 1994 N N . ASP A 1 272 ? 8.397 10.967 11.115 1.00 84.94 272 ASP A N 1
ATOM 1995 C CA . ASP A 1 272 ? 9.522 10.031 10.962 1.00 84.94 272 ASP A CA 1
ATOM 1996 C C . ASP A 1 272 ? 9.098 8.561 11.166 1.00 84.94 272 ASP A C 1
ATOM 1998 O O . ASP A 1 272 ? 9.894 7.704 11.556 1.00 84.94 272 ASP A O 1
ATOM 2002 N N . SER A 1 273 ? 7.819 8.256 10.918 1.00 94.00 273 SER A N 1
ATOM 2003 C CA . SER A 1 273 ? 7.281 6.906 11.086 1.00 94.00 273 SER A CA 1
ATOM 2004 C C . SER A 1 273 ? 7.627 5.993 9.909 1.00 94.00 273 SER A C 1
ATOM 2006 O O . SER A 1 273 ? 7.944 6.439 8.801 1.00 94.00 273 SER A O 1
ATOM 2008 N N . GLN A 1 274 ? 7.549 4.684 10.151 1.00 95.25 274 GLN A N 1
ATOM 2009 C CA . GLN A 1 274 ? 7.948 3.666 9.189 1.00 95.25 274 GLN A CA 1
ATOM 2010 C C . GLN A 1 274 ? 6.920 2.540 9.070 1.00 95.25 274 GLN A C 1
ATOM 2012 O O . GLN A 1 274 ? 6.402 2.036 10.069 1.00 95.25 274 GLN A O 1
ATOM 2017 N N . MET A 1 275 ? 6.708 2.070 7.841 1.00 98.44 275 MET A N 1
ATOM 2018 C CA . MET A 1 275 ? 6.091 0.774 7.569 1.00 98.44 275 MET A CA 1
ATOM 2019 C C . MET A 1 275 ? 7.089 -0.168 6.890 1.00 98.44 275 MET A C 1
ATOM 2021 O O . MET A 1 275 ? 7.825 0.233 5.990 1.00 98.44 275 MET A O 1
ATOM 2025 N N . ILE A 1 276 ? 7.090 -1.429 7.318 1.00 98.31 276 ILE A N 1
ATOM 2026 C CA . ILE A 1 276 ? 7.832 -2.536 6.712 1.00 98.31 276 ILE A CA 1
ATOM 2027 C C . ILE A 1 276 ? 6.818 -3.628 6.377 1.00 98.31 276 ILE A C 1
ATOM 2029 O O . ILE A 1 276 ? 6.224 -4.213 7.282 1.00 98.31 276 ILE A O 1
ATOM 2033 N N . MET A 1 277 ? 6.614 -3.897 5.093 1.00 98.50 277 MET A N 1
ATOM 2034 C CA . MET A 1 277 ? 5.727 -4.948 4.605 1.00 98.50 277 MET A CA 1
ATOM 2035 C C . MET A 1 277 ? 6.563 -6.116 4.084 1.00 98.50 277 MET A C 1
ATOM 2037 O O . MET A 1 277 ? 7.174 -6.014 3.028 1.00 98.50 277 MET A O 1
ATOM 2041 N N . ASN A 1 278 ? 6.609 -7.215 4.832 1.00 97.00 278 ASN A N 1
ATOM 2042 C CA . ASN A 1 278 ? 7.277 -8.455 4.424 1.00 97.00 278 ASN A CA 1
ATOM 2043 C C . ASN A 1 278 ? 6.301 -9.448 3.769 1.00 97.00 278 ASN A C 1
ATOM 2045 O O . ASN A 1 278 ? 6.730 -10.420 3.160 1.00 97.00 278 ASN A O 1
ATOM 2049 N N . GLY A 1 279 ? 4.994 -9.223 3.910 1.00 94.75 279 GLY A N 1
ATOM 2050 C CA . GLY A 1 279 ? 3.954 -10.092 3.373 1.00 94.75 279 GLY A CA 1
ATOM 2051 C C . GLY A 1 279 ? 2.549 -9.543 3.616 1.00 94.75 279 GLY A C 1
ATOM 2052 O O . GLY A 1 279 ? 2.369 -8.394 4.023 1.00 94.75 279 GLY A O 1
ATOM 2053 N N . GLY A 1 280 ? 1.546 -10.386 3.374 1.00 98.00 280 GLY A N 1
ATOM 2054 C CA . GLY A 1 280 ? 0.129 -10.048 3.517 1.00 98.00 280 GLY A CA 1
ATOM 2055 C C . GLY A 1 280 ? -0.463 -9.302 2.316 1.00 98.00 280 GLY A C 1
ATOM 2056 O O . GLY A 1 280 ? 0.147 -9.212 1.248 1.00 98.00 280 GLY A O 1
ATOM 2057 N N . VAL A 1 281 ? -1.697 -8.813 2.470 1.00 98.75 281 VAL A N 1
ATOM 2058 C CA . VAL A 1 281 ? -2.501 -8.257 1.369 1.00 98.75 281 VAL A CA 1
ATOM 2059 C C . VAL A 1 281 ? -3.176 -6.942 1.760 1.00 98.75 281 VAL A C 1
ATOM 2061 O O . VAL A 1 281 ? -3.909 -6.876 2.745 1.00 98.75 281 VAL A O 1
ATOM 2064 N N . LEU A 1 282 ? -3.010 -5.911 0.934 1.00 98.81 282 LEU A N 1
ATOM 2065 C CA . LEU A 1 282 ? -3.773 -4.665 0.970 1.00 98.81 282 LEU A CA 1
ATOM 2066 C C . LEU A 1 282 ? -4.684 -4.602 -0.255 1.00 98.81 282 LEU A C 1
ATOM 2068 O O . LEU A 1 282 ? -4.193 -4.402 -1.369 1.00 98.81 282 LEU A O 1
ATOM 2072 N N . ARG A 1 283 ? -6.002 -4.762 -0.065 1.00 98.19 283 ARG A N 1
ATOM 2073 C CA . ARG A 1 283 ? -6.942 -4.813 -1.196 1.00 98.19 283 ARG A CA 1
ATOM 2074 C C . ARG A 1 283 ? -8.236 -4.030 -1.060 1.00 98.19 283 ARG A C 1
ATOM 2076 O O . ARG A 1 283 ? -8.808 -3.930 0.022 1.00 98.19 283 ARG A O 1
ATOM 2083 N N . GLY A 1 284 ? -8.735 -3.501 -2.174 1.00 95.88 284 GLY A N 1
ATOM 2084 C CA . GLY A 1 284 ? -10.021 -2.799 -2.208 1.00 95.88 284 GLY A CA 1
ATOM 2085 C C . GLY A 1 284 ? -10.071 -1.532 -1.348 1.00 95.88 284 GLY A C 1
ATOM 2086 O O . GLY A 1 284 ? -11.161 -1.039 -1.056 1.00 95.88 284 GLY A O 1
ATOM 2087 N N . ASN A 1 285 ? -8.921 -1.014 -0.906 1.00 98.31 285 ASN A N 1
ATOM 2088 C CA . ASN A 1 285 ? -8.844 0.207 -0.113 1.00 98.31 285 ASN A CA 1
ATOM 2089 C C . ASN A 1 285 ? -8.980 1.429 -1.020 1.00 98.31 285 ASN A C 1
ATOM 2091 O O . ASN A 1 285 ? -8.639 1.386 -2.207 1.00 98.31 285 ASN A O 1
ATOM 2095 N N . ARG A 1 286 ? -9.536 2.512 -0.473 1.00 95.44 286 ARG A N 1
ATOM 2096 C CA . ARG A 1 286 ? -9.957 3.664 -1.273 1.00 95.44 286 ARG A CA 1
ATOM 2097 C C . ARG A 1 286 ? -9.540 4.991 -0.663 1.00 95.44 286 ARG A C 1
ATOM 2099 O O . ARG A 1 286 ? -9.653 5.187 0.541 1.00 95.44 286 ARG A O 1
ATOM 2106 N N . SER A 1 287 ? -9.165 5.931 -1.523 1.00 91.94 287 SER A N 1
ATOM 2107 C CA . SER A 1 287 ? -9.092 7.362 -1.216 1.00 91.94 287 SER A CA 1
ATOM 2108 C C . SER A 1 287 ? -10.142 8.094 -2.051 1.00 91.94 287 SER A C 1
ATOM 2110 O O . SER A 1 287 ? -10.019 8.185 -3.274 1.00 91.94 287 SER A O 1
ATOM 2112 N N . GLU A 1 288 ? -11.221 8.559 -1.412 1.00 84.12 288 GLU A N 1
ATOM 2113 C CA . GLU A 1 288 ? -12.434 9.030 -2.110 1.00 84.12 288 GLU A CA 1
ATOM 2114 C C . GLU A 1 288 ? -12.295 10.413 -2.747 1.00 84.12 288 GLU A C 1
ATOM 2116 O O . GLU A 1 288 ? -12.990 10.726 -3.714 1.00 84.12 288 GLU A O 1
ATOM 2121 N N . SER A 1 289 ? -11.405 11.252 -2.220 1.00 79.62 289 SER A N 1
ATOM 2122 C CA . SER A 1 289 ? -11.231 12.630 -2.695 1.00 79.62 289 SER A CA 1
ATOM 2123 C C . SER A 1 289 ? -9.779 13.072 -2.842 1.00 79.62 289 SER A C 1
ATOM 2125 O O . SER A 1 289 ? -9.536 14.249 -3.133 1.00 79.62 289 SER A O 1
ATOM 2127 N N . SER A 1 290 ? -8.825 12.153 -2.663 1.00 81.38 290 SER A N 1
ATOM 2128 C CA . SER A 1 290 ? -7.402 12.482 -2.637 1.00 81.38 290 SER A CA 1
ATOM 2129 C C . SER A 1 290 ? -6.500 11.382 -3.220 1.00 81.38 290 SER A C 1
ATOM 2131 O O . SER A 1 290 ? -6.927 10.565 -4.040 1.00 81.38 290 SER A O 1
ATOM 2133 N N . ASN A 1 291 ? -5.222 11.426 -2.839 1.00 85.62 291 ASN A N 1
ATOM 2134 C CA . ASN A 1 291 ? -4.145 10.542 -3.259 1.00 85.62 291 ASN A CA 1
ATOM 2135 C C . ASN A 1 291 ? -3.961 9.337 -2.314 1.00 85.62 291 ASN A C 1
ATOM 2137 O O . ASN A 1 291 ? -4.327 9.406 -1.133 1.00 85.62 291 ASN A O 1
ATOM 2141 N N . GLY A 1 292 ? -3.334 8.271 -2.821 1.00 83.81 292 GLY A N 1
ATOM 2142 C CA . GLY A 1 292 ? -2.915 7.093 -2.052 1.00 83.81 292 GLY A CA 1
ATOM 2143 C C . GLY A 1 292 ? -4.076 6.164 -1.712 1.00 83.81 292 GLY A C 1
ATOM 2144 O O . GLY A 1 292 ? -4.640 6.255 -0.621 1.00 83.81 292 GLY A O 1
ATOM 2145 N N . GLY A 1 293 ? -4.449 5.278 -2.638 1.00 88.94 293 GLY A N 1
ATOM 2146 C CA . GLY A 1 293 ? -5.593 4.381 -2.454 1.00 88.94 293 GLY A CA 1
ATOM 2147 C C . GLY A 1 293 ? -5.360 3.343 -1.358 1.00 88.94 293 GLY A C 1
ATOM 2148 O O . GLY A 1 293 ? -6.193 3.225 -0.460 1.00 88.94 293 GLY A O 1
ATOM 2149 N N . ALA A 1 294 ? -4.209 2.662 -1.347 1.00 96.81 294 ALA A N 1
ATOM 2150 C CA . ALA A 1 294 ? -3.819 1.784 -0.241 1.00 96.81 294 ALA A CA 1
ATOM 2151 C C . ALA A 1 294 ? -2.918 2.508 0.761 1.00 96.81 294 ALA A C 1
ATOM 2153 O O . ALA A 1 294 ? -3.309 2.717 1.912 1.00 96.81 294 ALA A O 1
ATOM 2154 N N . ILE A 1 295 ? -1.723 2.897 0.316 1.00 98.31 295 ILE A N 1
ATOM 2155 C CA . ILE A 1 295 ? -0.673 3.450 1.170 1.00 98.31 295 ILE A CA 1
ATOM 2156 C C . ILE A 1 295 ? -0.352 4.871 0.727 1.00 98.31 295 ILE A C 1
ATOM 2158 O O . ILE A 1 295 ? -0.196 5.153 -0.461 1.00 98.31 295 ILE A O 1
ATOM 2162 N N . SER A 1 296 ? -0.206 5.758 1.702 1.00 95.44 296 SER A N 1
ATOM 2163 C CA . SER A 1 296 ? 0.378 7.076 1.503 1.00 95.44 296 SER A CA 1
ATOM 2164 C C . SER A 1 296 ? 1.595 7.255 2.406 1.00 95.44 296 SER A C 1
ATOM 2166 O O . SER A 1 296 ? 1.511 7.007 3.608 1.00 95.44 296 SER A O 1
ATOM 2168 N N . VAL A 1 297 ? 2.707 7.704 1.825 1.00 94.00 297 VAL A N 1
ATOM 2169 C CA . VAL A 1 297 ? 3.989 7.960 2.494 1.00 94.00 297 VAL A CA 1
ATOM 2170 C C . VAL A 1 297 ? 4.269 9.454 2.423 1.00 94.00 297 VAL A C 1
ATOM 2172 O O . VAL A 1 297 ? 4.679 9.958 1.382 1.00 94.00 297 VAL A O 1
ATOM 2175 N N . GLY A 1 298 ? 3.988 10.186 3.492 1.00 82.06 298 GLY A N 1
ATOM 2176 C CA . GLY A 1 298 ? 3.999 11.645 3.471 1.00 82.06 298 GLY A CA 1
ATOM 2177 C C . GLY A 1 298 ? 2.995 12.265 4.429 1.00 82.06 298 GLY A C 1
ATOM 2178 O O . GLY A 1 298 ? 2.346 11.579 5.207 1.00 82.06 298 GLY A O 1
ATOM 2179 N N . GLY A 1 299 ? 2.851 13.582 4.387 1.00 69.81 299 GLY A N 1
ATOM 2180 C CA . GLY A 1 299 ? 1.788 14.307 5.072 1.00 69.81 299 GLY A CA 1
ATOM 2181 C C . GLY A 1 299 ? 1.969 15.815 4.945 1.00 69.81 299 GLY A C 1
ATOM 2182 O O . GLY A 1 299 ? 3.086 16.330 5.013 1.00 69.81 299 GLY A O 1
ATOM 2183 N N . LEU A 1 300 ? 0.857 16.535 4.770 1.00 54.72 300 LEU A N 1
ATOM 2184 C CA . LEU A 1 300 ? 0.850 17.992 4.648 1.00 54.72 300 LEU A CA 1
ATOM 2185 C C . LEU A 1 300 ? 1.513 18.637 5.877 1.00 54.72 300 LEU A C 1
ATOM 2187 O O . LEU A 1 300 ? 0.948 18.590 6.964 1.00 54.72 300 LEU A O 1
ATOM 2191 N N . ALA A 1 301 ? 2.632 19.329 5.649 1.00 52.25 301 ALA A N 1
ATOM 2192 C CA . ALA A 1 301 ? 3.200 20.396 6.488 1.00 52.25 301 ALA A CA 1
ATOM 2193 C C . ALA A 1 301 ? 4.431 20.101 7.367 1.00 52.25 301 ALA A C 1
ATOM 2195 O O . ALA A 1 301 ? 4.822 20.990 8.124 1.00 52.25 301 ALA A O 1
ATOM 2196 N N . GLU A 1 302 ? 5.118 18.964 7.231 1.00 60.00 302 GLU A N 1
ATOM 2197 C CA . GLU A 1 302 ? 6.378 18.743 7.964 1.00 60.00 302 GLU A CA 1
ATOM 2198 C C . GLU A 1 302 ? 7.589 18.740 7.029 1.00 60.00 302 GLU A C 1
ATOM 2200 O O . GLU A 1 302 ? 8.026 17.714 6.516 1.00 60.00 302 GLU A O 1
ATOM 2205 N N . THR A 1 303 ? 8.167 19.926 6.820 1.00 57.75 303 THR A N 1
ATOM 2206 C CA . THR A 1 303 ? 9.340 20.148 5.952 1.00 57.75 303 THR A CA 1
ATOM 2207 C C . THR A 1 303 ? 10.584 19.345 6.352 1.00 57.75 303 THR A C 1
ATOM 2209 O O . THR A 1 303 ? 11.500 19.234 5.543 1.00 57.75 303 THR A O 1
ATOM 2212 N N . ASN A 1 304 ? 10.610 18.757 7.556 1.00 68.75 304 ASN A N 1
ATOM 2213 C CA . ASN A 1 304 ? 11.743 18.012 8.115 1.00 68.75 304 ASN A CA 1
ATOM 2214 C C . ASN A 1 304 ? 11.412 16.564 8.520 1.00 68.75 304 ASN A C 1
ATOM 2216 O O . ASN A 1 304 ? 12.204 15.963 9.240 1.00 68.75 304 ASN A O 1
ATOM 2220 N N . ALA A 1 305 ? 10.265 16.033 8.099 1.00 77.81 305 ALA A N 1
ATOM 2221 C CA . ALA A 1 305 ? 9.876 14.648 8.346 1.00 77.81 305 ALA A CA 1
ATOM 2222 C C . ALA A 1 305 ? 10.298 13.734 7.187 1.00 77.81 305 ALA A C 1
ATOM 2224 O O . ALA A 1 305 ? 10.190 14.136 6.025 1.00 77.81 305 ALA A O 1
ATOM 2225 N N . TYR A 1 306 ? 10.728 12.508 7.496 1.00 83.06 306 TYR A N 1
ATOM 2226 C CA . TYR A 1 306 ? 11.210 11.529 6.514 1.00 83.06 306 TYR A CA 1
ATOM 2227 C C . TYR A 1 306 ? 10.484 10.179 6.638 1.00 83.06 306 TYR A C 1
ATOM 2229 O O . TYR A 1 306 ? 11.095 9.184 7.040 1.00 83.06 306 TYR A O 1
ATOM 2237 N N . PRO A 1 307 ? 9.187 10.113 6.284 1.00 91.12 307 PRO A N 1
ATOM 2238 C CA . PRO A 1 307 ? 8.426 8.877 6.388 1.00 91.12 307 PRO A CA 1
ATOM 2239 C C . PRO A 1 307 ? 8.966 7.826 5.415 1.00 91.12 307 PRO A C 1
ATOM 2241 O O . PRO A 1 307 ? 9.311 8.132 4.267 1.00 91.12 307 PRO A O 1
ATOM 2244 N N . LEU A 1 308 ? 9.012 6.575 5.876 1.00 92.12 308 LEU A N 1
ATOM 2245 C CA . LEU A 1 308 ? 9.634 5.471 5.148 1.00 92.12 308 LEU A CA 1
ATOM 2246 C C . LEU A 1 308 ? 8.676 4.294 4.960 1.00 92.12 308 LEU A C 1
ATOM 2248 O O . LEU A 1 308 ? 8.110 3.760 5.914 1.00 92.12 308 LEU A O 1
ATOM 2252 N N . LEU A 1 309 ? 8.572 3.831 3.721 1.00 98.44 309 LEU A N 1
ATOM 2253 C CA . LEU A 1 309 ? 7.942 2.570 3.356 1.00 98.44 309 LEU A CA 1
ATOM 2254 C C . LEU A 1 309 ? 9.003 1.606 2.825 1.00 98.44 309 LEU A C 1
ATOM 2256 O O . LEU A 1 309 ? 9.703 1.926 1.867 1.00 98.44 309 LEU A O 1
ATOM 2260 N N . LYS A 1 310 ? 9.095 0.417 3.420 1.00 97.56 310 LYS A N 1
ATOM 2261 C CA . LYS A 1 310 ? 9.840 -0.719 2.868 1.00 97.56 310 LYS A CA 1
ATOM 2262 C C . LYS A 1 310 ? 8.874 -1.841 2.502 1.00 97.56 310 LYS A C 1
ATOM 2264 O O . LYS A 1 310 ? 8.025 -2.192 3.322 1.00 97.56 310 LYS A O 1
ATOM 2269 N N . ILE A 1 311 ? 9.013 -2.409 1.308 1.00 98.56 311 ILE A N 1
ATOM 2270 C CA . ILE A 1 311 ? 8.221 -3.553 0.847 1.00 98.56 311 ILE A CA 1
ATOM 2271 C C . ILE A 1 311 ? 9.169 -4.654 0.385 1.00 98.56 311 ILE A C 1
ATOM 2273 O O . ILE A 1 311 ? 9.908 -4.479 -0.579 1.00 98.56 311 ILE A O 1
ATOM 2277 N N . ASN A 1 312 ? 9.109 -5.787 1.069 1.00 95.38 312 ASN A N 1
ATOM 2278 C CA . ASN A 1 312 ? 9.896 -6.984 0.803 1.00 95.38 312 ASN A CA 1
ATOM 2279 C C . ASN A 1 312 ? 9.011 -8.170 0.392 1.00 95.38 312 ASN A C 1
ATOM 2281 O O . ASN A 1 312 ? 9.526 -9.185 -0.038 1.00 95.38 312 ASN A O 1
ATOM 2285 N N . GLY A 1 313 ? 7.685 -8.067 0.512 1.00 95.00 313 GLY A N 1
ATOM 2286 C CA . GLY A 1 313 ? 6.778 -9.116 0.057 1.00 95.00 313 GLY A CA 1
ATOM 2287 C C . GLY A 1 313 ? 5.306 -8.744 0.207 1.00 95.00 313 GLY A C 1
ATOM 2288 O O . GLY A 1 313 ? 4.957 -7.782 0.892 1.00 95.00 313 GLY A O 1
ATOM 2289 N N . GLY A 1 314 ? 4.438 -9.538 -0.419 1.00 97.94 314 GLY A N 1
ATOM 2290 C CA . GLY A 1 314 ? 2.982 -9.419 -0.336 1.00 97.94 314 GLY A CA 1
ATOM 2291 C C . GLY A 1 314 ? 2.352 -8.641 -1.493 1.00 97.94 314 GLY A C 1
ATOM 2292 O O . GLY A 1 314 ? 2.989 -8.365 -2.507 1.00 97.94 314 GLY A O 1
ATOM 2293 N N . TYR A 1 315 ? 1.063 -8.322 -1.357 1.00 98.62 315 TYR A N 1
ATOM 2294 C CA . TYR A 1 315 ? 0.248 -7.806 -2.460 1.00 98.62 315 TYR A CA 1
ATOM 2295 C C . TYR A 1 315 ? -0.472 -6.505 -2.104 1.00 98.62 315 TYR A C 1
ATOM 2297 O O . TYR A 1 315 ? -1.148 -6.413 -1.082 1.00 98.62 315 TYR A O 1
ATOM 2305 N N . ILE A 1 316 ? -0.393 -5.522 -2.995 1.00 98.88 316 ILE A N 1
ATOM 2306 C CA . ILE A 1 316 ? -1.165 -4.279 -2.985 1.00 98.88 316 ILE A CA 1
ATOM 2307 C C . ILE A 1 316 ? -2.029 -4.305 -4.239 1.00 98.88 316 ILE A C 1
ATOM 2309 O O . ILE A 1 316 ? -1.551 -3.998 -5.333 1.00 98.88 316 ILE A O 1
ATOM 2313 N N . ALA A 1 317 ? -3.284 -4.729 -4.090 1.00 97.94 317 ALA A N 1
ATOM 2314 C CA . ALA A 1 317 ? -4.128 -5.061 -5.229 1.00 97.94 317 ALA A CA 1
ATOM 2315 C C . ALA A 1 317 ? -5.513 -4.410 -5.208 1.00 97.94 317 ALA A C 1
ATOM 2317 O O . ALA A 1 317 ? -6.127 -4.290 -4.156 1.00 97.94 317 ALA A O 1
ATOM 2318 N N . GLU A 1 318 ? -6.045 -4.037 -6.372 1.00 97.81 318 GLU A N 1
ATOM 2319 C CA . GLU A 1 318 ? -7.442 -3.580 -6.514 1.00 97.81 318 GLU A CA 1
ATOM 2320 C C . GLU A 1 318 ? -7.784 -2.340 -5.665 1.00 97.81 318 GLU A C 1
ATOM 2322 O O . GLU A 1 318 ? -8.931 -2.130 -5.257 1.00 97.81 318 GLU A O 1
ATOM 2327 N N . ASN A 1 319 ? -6.787 -1.513 -5.352 1.00 98.56 319 ASN A N 1
ATOM 2328 C CA . ASN A 1 319 ? -6.994 -0.284 -4.597 1.00 98.56 319 ASN A CA 1
ATOM 2329 C C . ASN A 1 319 ? -7.314 0.879 -5.535 1.00 98.56 319 ASN A C 1
ATOM 2331 O O . ASN A 1 319 ? -7.006 0.857 -6.730 1.00 98.56 319 ASN A O 1
ATOM 2335 N N . TYR A 1 320 ? -7.964 1.902 -4.989 1.00 97.06 320 TYR A N 1
ATOM 2336 C CA . TYR A 1 320 ? -8.481 3.011 -5.776 1.00 97.06 320 TYR A CA 1
ATOM 2337 C C . TYR A 1 320 ? -8.152 4.374 -5.164 1.00 97.06 320 TYR A C 1
ATOM 2339 O O . TYR A 1 320 ? -8.433 4.626 -3.992 1.00 97.06 320 TYR A O 1
ATOM 2347 N N . ALA A 1 321 ? -7.640 5.291 -5.983 1.00 94.94 321 ALA A N 1
ATOM 2348 C CA . ALA A 1 321 ? -7.469 6.695 -5.625 1.00 94.94 321 ALA A CA 1
ATOM 2349 C C . ALA A 1 321 ? -8.236 7.617 -6.577 1.00 94.94 321 ALA A C 1
ATOM 2351 O O . ALA A 1 321 ? -8.159 7.497 -7.798 1.00 94.94 321 ALA A O 1
ATOM 2352 N N . LYS A 1 322 ? -8.923 8.614 -6.022 1.00 92.62 322 LYS A N 1
ATOM 2353 C CA . LYS A 1 322 ? -9.576 9.666 -6.814 1.00 92.62 322 LYS A CA 1
ATOM 2354 C C . LYS A 1 322 ? -8.573 10.533 -7.590 1.00 92.62 322 LYS A C 1
ATOM 2356 O O . LYS A 1 322 ? -8.896 11.063 -8.645 1.00 92.62 322 LYS A O 1
ATOM 2361 N N . SER A 1 323 ? -7.365 10.722 -7.064 1.00 90.19 323 SER A N 1
ATOM 2362 C CA . SER A 1 323 ? -6.348 11.574 -7.689 1.00 90.19 323 SER A CA 1
ATOM 2363 C C . SER A 1 323 ? -5.158 10.749 -8.182 1.00 90.19 323 SER A C 1
ATOM 2365 O O . SER A 1 323 ? -5.227 10.240 -9.296 1.00 90.19 323 SER A O 1
ATOM 2367 N N . CYS A 1 324 ? -4.107 10.570 -7.381 1.00 91.81 324 CYS A N 1
ATOM 2368 C CA . CYS A 1 324 ? -2.880 9.883 -7.797 1.00 91.81 324 CYS A CA 1
ATOM 2369 C C . CYS A 1 324 ? -2.517 8.733 -6.843 1.00 91.81 324 CYS A C 1
ATOM 2371 O O . CYS A 1 324 ? -2.910 8.751 -5.673 1.00 91.81 324 CYS A O 1
ATOM 2373 N N . GLY A 1 325 ? -1.735 7.760 -7.317 1.00 94.00 325 GLY A N 1
ATOM 2374 C CA . GLY A 1 325 ? -1.230 6.645 -6.514 1.00 94.00 325 GLY A CA 1
ATOM 2375 C C . GLY A 1 325 ? -2.338 5.685 -6.097 1.00 94.00 325 GLY A C 1
ATOM 2376 O O . GLY A 1 325 ? -2.712 5.649 -4.924 1.00 94.00 325 GLY A O 1
ATOM 2377 N N . GLY A 1 326 ? -2.908 4.944 -7.051 1.00 95.56 326 GLY A N 1
ATOM 2378 C CA . GLY A 1 326 ? -4.010 4.010 -6.778 1.00 95.56 326 GLY A CA 1
ATOM 2379 C C . GLY A 1 326 ? -3.628 2.946 -5.747 1.00 95.56 326 GLY A C 1
ATOM 2380 O O . GLY A 1 326 ? -4.381 2.708 -4.805 1.00 95.56 326 GLY A O 1
ATOM 2381 N N . GLY A 1 327 ? -2.429 2.375 -5.862 1.00 98.12 327 GLY A N 1
ATOM 2382 C CA . GLY A 1 327 ? -1.825 1.545 -4.821 1.00 98.12 327 GLY A CA 1
ATOM 2383 C C . GLY A 1 327 ? -1.075 2.398 -3.800 1.00 98.12 327 GLY A C 1
ATOM 2384 O O . GLY A 1 327 ? -1.503 2.533 -2.650 1.00 98.12 327 GLY A O 1
ATOM 2385 N N . ILE A 1 328 ? 0.040 2.987 -4.232 1.00 98.38 328 ILE A N 1
ATOM 2386 C CA . ILE A 1 328 ? 0.992 3.705 -3.378 1.00 98.38 328 ILE A CA 1
ATOM 2387 C C . ILE A 1 328 ? 1.119 5.158 -3.835 1.00 98.38 328 ILE A C 1
ATOM 2389 O O . ILE A 1 328 ? 1.294 5.438 -5.018 1.00 98.38 328 ILE A O 1
ATOM 2393 N N . TYR A 1 329 ? 1.096 6.086 -2.884 1.00 95.69 329 TYR A N 1
ATOM 2394 C CA . TYR A 1 329 ? 1.446 7.486 -3.103 1.00 95.69 329 TYR A CA 1
ATOM 2395 C C . TYR A 1 329 ? 2.631 7.877 -2.218 1.00 95.69 329 TYR A C 1
ATOM 2397 O O . TYR A 1 329 ? 2.528 7.849 -0.993 1.00 95.69 329 TYR A O 1
ATOM 2405 N N . VAL A 1 330 ? 3.746 8.255 -2.836 1.00 94.38 330 VAL A N 1
ATOM 2406 C CA . VAL A 1 330 ? 4.942 8.772 -2.167 1.00 94.38 330 VAL A CA 1
ATOM 2407 C C . VAL A 1 330 ? 4.941 10.286 -2.315 1.00 94.38 330 VAL A C 1
ATOM 2409 O O . VAL A 1 330 ? 5.044 10.813 -3.420 1.00 94.38 330 VAL A O 1
ATOM 2412 N N . GLU A 1 331 ? 4.779 11.003 -1.212 1.00 89.81 331 GLU A N 1
ATOM 2413 C CA . GLU A 1 331 ? 4.800 12.461 -1.193 1.00 89.81 331 GLU A CA 1
ATOM 2414 C C . GLU A 1 331 ? 6.237 12.999 -1.115 1.00 89.81 331 GLU A C 1
ATOM 2416 O O . GLU A 1 331 ? 7.202 12.257 -0.931 1.00 89.81 331 GLU A O 1
ATOM 2421 N N . CYS A 1 332 ? 6.374 14.320 -1.228 1.00 84.62 332 CYS A N 1
ATOM 2422 C CA . CYS A 1 332 ? 7.624 15.040 -1.009 1.00 84.62 332 CYS A CA 1
ATOM 2423 C C . CYS A 1 332 ? 8.246 14.643 0.340 1.00 84.62 332 CYS A C 1
ATOM 2425 O O . CYS A 1 332 ? 7.520 14.463 1.318 1.00 84.62 332 CYS A O 1
ATOM 2427 N N . ASN A 1 333 ? 9.576 14.546 0.404 1.00 83.12 333 ASN A N 1
ATOM 2428 C CA . ASN A 1 333 ? 10.357 14.025 1.540 1.00 83.12 333 ASN A CA 1
ATOM 2429 C C . ASN A 1 333 ? 10.118 12.545 1.911 1.00 83.12 333 ASN A C 1
ATOM 2431 O O . ASN A 1 333 ? 10.929 11.978 2.645 1.00 83.12 333 ASN A O 1
ATOM 2435 N N . GLY A 1 334 ? 9.046 11.917 1.424 1.00 88.81 334 GLY A N 1
ATOM 2436 C CA . GLY A 1 334 ? 8.770 10.505 1.643 1.00 88.81 334 GLY A CA 1
ATOM 2437 C C . GLY A 1 334 ? 9.697 9.609 0.830 1.00 88.81 334 GLY A C 1
ATOM 2438 O O . GLY A 1 334 ? 10.159 9.969 -0.256 1.00 88.81 334 GLY A O 1
ATOM 2439 N N . LYS A 1 335 ? 9.958 8.413 1.357 1.00 92.31 335 LYS A N 1
ATOM 2440 C CA . LYS A 1 335 ? 10.761 7.400 0.675 1.00 92.31 335 LYS A CA 1
ATOM 2441 C C . LYS A 1 335 ? 10.041 6.063 0.649 1.00 92.31 335 LYS A C 1
ATOM 2443 O O . LYS A 1 335 ? 9.592 5.582 1.688 1.00 92.31 335 LYS A O 1
ATOM 2448 N N . ALA A 1 336 ? 9.989 5.447 -0.524 1.00 97.44 336 ALA A N 1
ATOM 2449 C CA . ALA A 1 336 ? 9.586 4.061 -0.693 1.00 97.44 336 ALA A CA 1
ATOM 2450 C C . ALA A 1 336 ? 10.752 3.246 -1.257 1.00 97.44 336 ALA A C 1
ATOM 2452 O O . ALA A 1 336 ? 11.439 3.683 -2.178 1.00 97.44 336 ALA A O 1
ATOM 2453 N N . ILE A 1 337 ? 10.969 2.066 -0.688 1.00 95.50 337 ILE A N 1
ATOM 2454 C CA . ILE A 1 337 ? 11.972 1.104 -1.132 1.00 95.50 337 ILE A CA 1
ATOM 2455 C C . ILE A 1 337 ? 11.267 -0.234 -1.319 1.00 95.50 337 ILE A C 1
ATOM 2457 O O . ILE A 1 337 ? 10.638 -0.741 -0.386 1.00 95.50 337 ILE A O 1
ATOM 2461 N N . VAL A 1 338 ? 11.354 -0.794 -2.518 1.00 97.81 338 VAL A N 1
ATOM 2462 C CA . VAL A 1 338 ? 10.728 -2.062 -2.880 1.00 97.81 338 VAL A CA 1
ATOM 2463 C C . VAL A 1 338 ? 11.822 -3.038 -3.288 1.00 97.81 338 VAL A C 1
ATOM 2465 O O . VAL A 1 338 ? 12.583 -2.748 -4.206 1.00 97.81 338 VAL A O 1
ATOM 2468 N N . ASN A 1 339 ? 11.862 -4.189 -2.615 1.00 91.38 339 ASN A N 1
ATOM 2469 C CA . ASN A 1 339 ? 12.809 -5.278 -2.852 1.00 91.38 339 ASN A CA 1
ATOM 2470 C C . ASN A 1 339 ? 14.286 -4.948 -2.529 1.00 91.38 339 ASN A C 1
ATOM 2472 O O . ASN A 1 339 ? 15.185 -5.262 -3.295 1.00 91.38 339 ASN A O 1
ATOM 2476 N N . GLU A 1 340 ? 14.557 -4.310 -1.385 1.00 83.62 340 GLU A N 1
ATOM 2477 C CA . GLU A 1 340 ? 15.942 -4.131 -0.889 1.00 83.62 340 GLU A CA 1
ATOM 2478 C C . GLU A 1 340 ? 16.398 -5.304 -0.006 1.00 83.62 340 GLU A C 1
ATOM 2480 O O . GLU A 1 340 ? 17.566 -5.678 -0.009 1.00 83.62 340 GLU A O 1
ATOM 2485 N N . GLU A 1 341 ? 15.477 -5.895 0.762 1.00 80.81 341 GLU A N 1
ATOM 2486 C CA . GLU A 1 341 ? 15.773 -6.947 1.748 1.00 80.81 341 GLU A CA 1
ATOM 2487 C C . GLU A 1 341 ? 14.891 -8.199 1.541 1.00 80.81 341 GLU A C 1
ATOM 2489 O O . GLU A 1 341 ? 14.669 -8.973 2.478 1.00 80.81 341 GLU A O 1
ATOM 2494 N N . MET A 1 342 ? 14.339 -8.388 0.336 1.00 84.50 342 MET A N 1
ATOM 2495 C CA . MET A 1 342 ? 13.469 -9.525 0.014 1.00 84.50 342 MET A CA 1
ATOM 2496 C C . MET A 1 342 ? 14.229 -10.846 0.097 1.00 84.50 342 MET A C 1
ATOM 2498 O O . MET A 1 342 ? 15.369 -10.969 -0.358 1.00 84.50 342 MET A O 1
ATOM 2502 N N . LYS A 1 343 ? 13.590 -11.869 0.662 1.00 79.56 343 LYS A N 1
ATOM 2503 C CA . LYS A 1 343 ? 14.171 -13.213 0.723 1.00 79.56 343 LYS A CA 1
ATOM 2504 C C . LYS A 1 343 ? 13.833 -13.994 -0.538 1.00 79.56 343 LYS A C 1
ATOM 2506 O O . LYS A 1 343 ? 12.785 -13.812 -1.148 1.00 79.56 343 LYS A O 1
ATOM 2511 N N . THR A 1 344 ? 14.692 -14.949 -0.887 1.00 77.81 344 THR A N 1
ATOM 2512 C CA . THR A 1 344 ? 14.452 -15.870 -2.003 1.00 77.81 344 THR A CA 1
ATOM 2513 C C . THR A 1 344 ? 13.072 -16.531 -1.900 1.00 77.81 344 THR A C 1
ATOM 2515 O O . THR A 1 344 ? 12.762 -17.175 -0.896 1.00 77.81 344 THR A O 1
ATOM 2518 N N . GLY A 1 345 ? 12.268 -16.400 -2.957 1.00 75.25 345 GLY A N 1
ATOM 2519 C CA . GLY A 1 345 ? 10.919 -16.965 -3.051 1.00 75.25 345 GLY A CA 1
ATOM 2520 C C . GLY A 1 345 ? 9.796 -16.070 -2.512 1.00 75.25 345 GLY A C 1
ATOM 2521 O O . GLY A 1 345 ? 8.630 -16.434 -2.662 1.00 75.25 345 GLY A O 1
ATOM 2522 N N . GLU A 1 346 ? 10.110 -14.923 -1.905 1.00 88.06 346 GLU A N 1
ATOM 2523 C CA . GLU A 1 346 ? 9.125 -13.865 -1.655 1.00 88.06 346 GLU A CA 1
ATOM 2524 C C . GLU A 1 346 ? 8.834 -13.105 -2.962 1.00 88.06 346 GLU A C 1
ATOM 2526 O O . GLU A 1 346 ? 9.651 -13.075 -3.882 1.00 88.06 346 GLU A O 1
ATOM 2531 N N . VAL A 1 347 ? 7.629 -12.539 -3.056 1.00 94.38 347 VAL A N 1
ATOM 2532 C CA . VAL A 1 347 ? 7.150 -11.801 -4.230 1.00 94.38 347 VAL A CA 1
ATOM 2533 C C . VAL A 1 347 ? 6.416 -10.553 -3.764 1.00 94.38 347 VAL A C 1
ATOM 2535 O O . VAL A 1 347 ? 5.651 -10.607 -2.795 1.00 94.38 347 VAL A O 1
ATOM 2538 N N . VAL A 1 348 ? 6.603 -9.451 -4.490 1.00 98.50 348 VAL A N 1
ATOM 2539 C CA . VAL A 1 348 ? 5.824 -8.220 -4.344 1.00 98.50 348 VAL A CA 1
ATOM 2540 C C . VAL A 1 348 ? 4.912 -8.039 -5.553 1.00 98.50 348 VAL A C 1
ATOM 2542 O O . VAL A 1 348 ? 5.384 -7.944 -6.681 1.00 98.50 348 VAL A O 1
ATOM 2545 N N . GLY A 1 349 ? 3.603 -7.934 -5.327 1.00 98.38 349 GLY A N 1
ATOM 2546 C CA . GLY A 1 349 ? 2.632 -7.613 -6.374 1.00 98.38 349 GLY A CA 1
ATOM 2547 C C . GLY A 1 349 ? 1.957 -6.265 -6.138 1.00 98.38 349 GLY A C 1
ATOM 2548 O O . GLY A 1 349 ? 1.276 -6.088 -5.133 1.00 98.38 349 GLY A O 1
ATOM 2549 N N . ILE A 1 350 ? 2.070 -5.334 -7.082 1.00 98.88 350 ILE A N 1
ATOM 2550 C CA . ILE A 1 350 ? 1.312 -4.076 -7.123 1.00 98.88 350 ILE A CA 1
ATOM 2551 C C . ILE A 1 350 ? 0.377 -4.164 -8.326 1.00 98.88 350 ILE A C 1
ATOM 2553 O O . ILE A 1 350 ? 0.760 -3.854 -9.455 1.00 98.88 350 ILE A O 1
ATOM 2557 N N . LEU A 1 351 ? -0.828 -4.681 -8.087 1.00 98.50 351 LEU A N 1
ATOM 2558 C CA . LEU A 1 351 ? -1.657 -5.273 -9.137 1.00 98.50 351 LEU A CA 1
ATOM 2559 C C . LEU A 1 351 ? -3.029 -4.611 -9.257 1.00 98.50 351 LEU A C 1
ATOM 2561 O O . LEU A 1 351 ? -3.726 -4.434 -8.264 1.00 98.50 351 LEU A O 1
ATOM 2565 N N . ASN A 1 352 ? -3.482 -4.329 -10.476 1.00 98.06 352 ASN A N 1
ATOM 2566 C CA . ASN A 1 352 ? -4.871 -3.923 -10.740 1.00 98.06 352 ASN A CA 1
ATOM 2567 C C . ASN A 1 352 ? -5.350 -2.715 -9.912 1.00 98.06 352 ASN A C 1
ATOM 2569 O O . ASN A 1 352 ? -6.537 -2.588 -9.601 1.00 98.06 352 ASN A O 1
ATOM 2573 N N . ASN A 1 353 ? -4.438 -1.833 -9.505 1.00 98.56 353 ASN A N 1
ATOM 2574 C CA . ASN A 1 353 ? -4.793 -0.610 -8.801 1.00 98.56 353 ASN A CA 1
ATOM 2575 C C . ASN A 1 353 ? -5.207 0.464 -9.805 1.00 98.56 353 ASN A C 1
ATOM 2577 O O . ASN A 1 353 ? -4.761 0.479 -10.954 1.00 98.56 353 ASN A O 1
ATOM 2581 N N . ARG A 1 354 ? -6.069 1.382 -9.372 1.00 96.31 354 ARG A N 1
ATOM 2582 C CA . ARG A 1 354 ? -6.667 2.386 -10.250 1.00 96.31 354 ARG A CA 1
ATOM 2583 C C . ARG A 1 354 ? -6.574 3.784 -9.665 1.00 96.31 354 ARG A C 1
ATOM 2585 O O . ARG A 1 354 ? -6.895 3.989 -8.494 1.00 96.31 354 ARG A O 1
ATOM 2592 N N . CYS A 1 355 ? -6.262 4.769 -10.500 1.00 94.75 355 CYS A N 1
ATOM 2593 C CA . CYS A 1 355 ? -6.500 6.169 -10.168 1.00 94.75 355 CYS A CA 1
ATOM 2594 C C . CYS A 1 355 ? -7.290 6.909 -11.256 1.00 94.75 355 CYS A C 1
ATOM 2596 O O . CYS A 1 355 ? -7.156 6.610 -12.441 1.00 94.75 355 CYS A O 1
ATOM 2598 N N . ASP A 1 356 ? -8.144 7.859 -10.859 1.00 92.88 356 ASP A N 1
ATOM 2599 C CA . ASP A 1 356 ? -8.901 8.697 -11.809 1.00 92.88 356 ASP A CA 1
ATOM 2600 C C . ASP A 1 356 ? -8.042 9.844 -12.385 1.00 92.88 356 ASP A C 1
ATOM 2602 O O . ASP A 1 356 ? -8.368 10.373 -13.444 1.00 92.88 356 ASP A O 1
ATOM 2606 N N . GLY A 1 357 ? -6.955 10.245 -11.712 1.00 84.75 357 GLY A N 1
ATOM 2607 C CA . GLY A 1 357 ? -6.050 11.294 -12.192 1.00 84.75 357 GLY A CA 1
ATOM 2608 C C . GLY A 1 357 ? -6.629 12.716 -12.162 1.00 84.75 357 GLY A C 1
ATOM 2609 O O . GLY A 1 357 ? -6.074 13.606 -12.799 1.00 84.75 357 GLY A O 1
ATOM 2610 N N . GLU A 1 358 ? -7.717 12.975 -11.419 1.00 81.88 358 GLU A N 1
ATOM 2611 C CA . GLU A 1 358 ? -8.504 14.226 -11.505 1.00 81.88 358 GLU A CA 1
ATOM 2612 C C . GLU A 1 358 ? -7.722 15.539 -11.303 1.00 81.88 358 GLU A C 1
ATOM 2614 O O . GLU A 1 358 ? -8.226 16.613 -11.637 1.00 81.88 358 GLU A O 1
ATOM 2619 N N . ARG A 1 359 ? -6.535 15.503 -10.686 1.00 68.94 359 ARG A N 1
ATOM 2620 C CA . ARG A 1 359 ? -5.833 16.711 -10.219 1.00 68.94 359 ARG A CA 1
ATOM 2621 C C . ARG A 1 359 ? -4.366 16.796 -10.637 1.00 68.94 359 ARG A C 1
ATOM 2623 O O . ARG A 1 359 ? -3.673 17.691 -10.151 1.00 68.94 359 ARG A O 1
ATOM 2630 N N . GLY A 1 360 ? -3.890 15.911 -11.513 1.00 72.56 360 GLY A N 1
ATOM 2631 C CA . GLY A 1 360 ? -2.477 15.838 -11.885 1.00 72.56 360 GLY A CA 1
ATOM 2632 C C . GLY A 1 360 ? -2.254 15.325 -13.302 1.00 72.56 360 GLY A C 1
ATOM 2633 O O . GLY A 1 360 ? -3.045 14.555 -13.831 1.00 72.56 360 GLY A O 1
ATOM 2634 N N . TRP A 1 361 ? -1.151 15.749 -13.915 1.00 76.00 361 TRP A N 1
ATOM 2635 C CA . TRP A 1 361 ? -0.749 15.303 -15.255 1.00 76.00 361 TRP A CA 1
ATOM 2636 C C . TRP A 1 361 ? -0.264 13.850 -15.277 1.00 76.00 361 TRP A C 1
ATOM 2638 O O . TRP A 1 361 ? -0.387 13.166 -16.294 1.00 76.00 361 TRP A O 1
ATOM 2648 N N . PHE A 1 362 ? 0.225 13.392 -14.127 1.00 83.44 362 PHE A N 1
ATOM 2649 C CA . PHE A 1 362 ? 0.712 12.051 -13.853 1.00 83.44 362 PHE A CA 1
ATOM 2650 C C . PHE A 1 362 ? -0.149 11.462 -12.735 1.00 83.44 362 PHE A C 1
ATOM 2652 O O . PHE A 1 362 ? -0.359 12.101 -11.702 1.00 83.44 362 PHE A O 1
ATOM 2659 N N . GLY A 1 363 ? -0.696 10.276 -12.967 1.00 86.81 363 GLY A N 1
ATOM 2660 C CA . GLY A 1 363 ? -1.633 9.632 -12.057 1.00 86.81 363 GLY A CA 1
ATOM 2661 C C . GLY A 1 363 ? -0.964 8.565 -11.210 1.00 86.81 363 GLY A C 1
ATOM 2662 O O . GLY A 1 363 ? -1.133 8.578 -9.994 1.00 86.81 363 GLY A O 1
ATOM 2663 N N . GLY A 1 364 ? -0.196 7.656 -11.814 1.00 92.44 364 GLY A N 1
ATOM 2664 C CA . GLY A 1 364 ? 0.374 6.523 -11.084 1.00 92.44 364 GLY A CA 1
ATOM 2665 C C . GLY A 1 364 ? -0.716 5.569 -10.602 1.00 92.44 364 GLY A C 1
ATOM 2666 O O . GLY A 1 364 ? -1.113 5.619 -9.436 1.00 92.44 364 GLY A O 1
ATOM 2667 N N . GLY A 1 365 ? -1.252 4.735 -11.494 1.00 94.75 365 GLY A N 1
ATOM 2668 C CA . GLY A 1 365 ? -2.291 3.760 -11.139 1.00 94.75 365 GLY A CA 1
ATOM 2669 C C . GLY A 1 365 ? -1.799 2.792 -10.062 1.00 94.75 365 GLY A C 1
ATOM 2670 O O . GLY A 1 365 ? -2.448 2.634 -9.029 1.00 94.75 365 GLY A O 1
ATOM 2671 N N . GLY A 1 366 ? -0.608 2.223 -10.257 1.00 97.94 366 GLY A N 1
ATOM 2672 C CA . GLY A 1 366 ? 0.096 1.429 -9.252 1.00 97.94 366 GLY A CA 1
ATOM 2673 C C . GLY A 1 366 ? 0.757 2.316 -8.200 1.00 97.94 366 GLY A C 1
ATOM 2674 O O . GLY A 1 366 ? 0.358 2.311 -7.033 1.00 97.94 366 GLY A O 1
ATOM 2675 N N . ILE A 1 367 ? 1.747 3.101 -8.623 1.00 98.25 367 ILE A N 1
ATOM 2676 C CA . ILE A 1 367 ? 2.566 3.955 -7.758 1.00 98.25 367 ILE A CA 1
ATOM 2677 C C . ILE A 1 367 ? 2.614 5.373 -8.314 1.00 98.25 367 ILE A C 1
ATOM 2679 O O . ILE A 1 367 ? 2.821 5.575 -9.508 1.00 98.25 367 ILE A O 1
ATOM 2683 N N . TYR A 1 368 ? 2.500 6.362 -7.434 1.00 95.44 368 TYR A N 1
ATOM 2684 C CA . TYR A 1 368 ? 2.814 7.746 -7.754 1.00 95.44 368 TYR A CA 1
ATOM 2685 C C . TYR A 1 368 ? 3.905 8.306 -6.845 1.00 95.44 368 TYR A C 1
ATOM 2687 O O . TYR A 1 368 ? 3.830 8.130 -5.629 1.00 95.44 368 TYR A O 1
ATOM 2695 N N . VAL A 1 369 ? 4.864 9.038 -7.415 1.00 93.69 369 VAL A N 1
ATOM 2696 C CA . VAL A 1 369 ? 5.954 9.696 -6.680 1.00 93.69 369 VAL A CA 1
ATOM 2697 C C . VAL A 1 369 ? 5.904 11.201 -6.904 1.00 93.69 369 VAL A C 1
ATOM 2699 O O . VAL A 1 369 ? 6.011 11.684 -8.026 1.00 93.69 369 VAL A O 1
ATOM 2702 N N . ASN A 1 370 ? 5.729 11.978 -5.841 1.00 89.00 370 ASN A N 1
ATOM 2703 C CA . ASN A 1 370 ? 5.572 13.421 -5.948 1.00 89.00 370 ASN A CA 1
ATOM 2704 C C . ASN A 1 370 ? 6.914 14.167 -5.916 1.00 89.00 370 ASN A C 1
ATOM 2706 O O . ASN A 1 370 ? 7.822 13.823 -5.162 1.00 89.00 370 ASN A O 1
ATOM 2710 N N . GLY A 1 371 ? 7.006 15.244 -6.693 1.00 83.19 371 GLY A N 1
ATOM 2711 C CA . GLY A 1 371 ? 8.153 16.150 -6.706 1.00 83.19 371 GLY A CA 1
ATOM 2712 C C . GLY A 1 371 ? 8.090 17.162 -5.565 1.00 83.19 371 GLY A C 1
ATOM 2713 O O . GLY A 1 371 ? 7.009 17.549 -5.117 1.00 83.19 371 GLY A O 1
ATOM 2714 N N . GLY A 1 372 ? 9.252 17.601 -5.094 1.00 72.62 372 GLY A N 1
ATOM 2715 C CA . GLY A 1 372 ? 9.384 18.609 -4.050 1.00 72.62 372 GLY A CA 1
ATOM 2716 C C . GLY A 1 372 ? 9.307 20.030 -4.608 1.00 72.62 372 GLY A C 1
ATOM 2717 O O . GLY A 1 372 ? 9.852 20.336 -5.666 1.00 72.62 372 GLY A O 1
ATOM 2718 N N . LEU A 1 373 ? 8.671 20.936 -3.863 1.00 69.62 373 LEU A N 1
ATOM 2719 C CA . LEU A 1 373 ? 8.779 22.374 -4.108 1.00 69.62 373 LEU A CA 1
ATOM 2720 C C . LEU A 1 373 ? 10.061 22.880 -3.435 1.00 69.62 373 LEU A C 1
ATOM 2722 O O . LEU A 1 373 ? 10.039 23.233 -2.254 1.00 69.62 373 LEU A O 1
ATOM 2726 N N . GLN A 1 374 ? 11.170 22.889 -4.181 1.00 63.94 374 GLN A N 1
ATOM 2727 C CA . GLN A 1 374 ? 12.499 23.243 -3.657 1.00 63.94 374 GLN A CA 1
ATOM 2728 C C . GLN A 1 374 ? 12.525 24.635 -3.004 1.00 63.94 374 GLN A C 1
ATOM 2730 O O . GLN A 1 374 ? 13.130 24.804 -1.947 1.00 63.94 374 GLN A O 1
ATOM 2735 N N . ASP A 1 375 ? 11.777 25.596 -3.556 1.00 64.81 375 ASP A N 1
ATOM 2736 C CA . ASP A 1 375 ? 11.633 26.955 -3.008 1.00 64.81 375 ASP A CA 1
ATOM 2737 C C . ASP A 1 375 ? 11.003 26.990 -1.605 1.00 64.81 375 ASP A C 1
ATOM 2739 O O . ASP A 1 375 ? 11.170 27.955 -0.859 1.00 64.81 375 ASP A O 1
ATOM 2743 N N . LEU A 1 376 ? 10.276 25.935 -1.231 1.00 67.56 376 LEU A N 1
ATOM 2744 C CA . LEU A 1 376 ? 9.661 25.761 0.085 1.00 67.56 376 LEU A CA 1
ATOM 2745 C C . LEU A 1 376 ? 10.464 24.806 0.989 1.00 67.56 376 LEU A C 1
ATOM 2747 O O . LEU A 1 376 ? 10.005 24.470 2.080 1.00 67.56 376 LEU A O 1
ATOM 2751 N N . GLY A 1 377 ? 11.653 24.372 0.553 1.00 67.69 377 GLY A N 1
ATOM 2752 C CA . GLY A 1 377 ? 12.540 23.471 1.292 1.00 67.69 377 GLY A CA 1
ATOM 2753 C C . GLY A 1 377 ? 12.164 21.988 1.221 1.00 67.69 377 GLY A C 1
ATOM 2754 O O . GLY A 1 377 ? 12.792 21.183 1.905 1.00 67.69 377 GLY A O 1
ATOM 2755 N N . TYR A 1 378 ? 11.170 21.610 0.409 1.00 73.56 378 TYR A N 1
ATOM 2756 C CA . TYR A 1 378 ? 10.789 20.208 0.222 1.00 73.56 378 TYR A CA 1
ATOM 2757 C C . TYR A 1 378 ? 11.702 19.518 -0.792 1.00 73.56 378 TYR A C 1
ATOM 2759 O O . TYR A 1 378 ? 11.945 20.043 -1.880 1.00 73.56 378 TYR A O 1
ATOM 2767 N N . LYS A 1 379 ? 12.150 18.307 -0.455 1.00 79.69 379 LYS A N 1
ATOM 2768 C CA . LYS A 1 379 ? 12.841 17.398 -1.372 1.00 79.69 379 LYS A CA 1
ATOM 2769 C C . LYS A 1 379 ? 11.829 16.564 -2.151 1.00 79.69 379 LYS A C 1
ATOM 2771 O O . LYS A 1 379 ? 10.682 16.400 -1.726 1.00 79.69 379 LYS A O 1
ATOM 2776 N N . ASN A 1 380 ? 12.271 16.023 -3.281 1.00 85.56 380 ASN A N 1
ATOM 2777 C CA . ASN A 1 380 ? 11.497 15.038 -4.025 1.00 85.56 380 ASN A CA 1
ATOM 2778 C C . ASN A 1 380 ? 11.142 13.850 -3.125 1.00 85.56 380 ASN A C 1
ATOM 2780 O O . ASN A 1 380 ? 11.917 13.467 -2.245 1.00 85.56 380 ASN A O 1
ATOM 2784 N N . GLY A 1 381 ? 9.949 13.296 -3.336 1.00 88.94 381 GLY A N 1
ATOM 2785 C CA . GLY A 1 381 ? 9.686 11.924 -2.938 1.00 88.94 381 GLY A CA 1
ATOM 2786 C C . GLY A 1 381 ? 10.594 11.003 -3.746 1.00 88.94 381 GLY A C 1
ATOM 2787 O O . GLY A 1 381 ? 10.931 11.321 -4.889 1.00 88.94 381 GLY A O 1
ATOM 2788 N N . VAL A 1 382 ? 11.010 9.893 -3.145 1.00 90.94 382 VAL A N 1
ATOM 2789 C CA . VAL A 1 382 ? 11.967 8.973 -3.769 1.00 90.94 382 VAL A CA 1
ATOM 2790 C C . VAL A 1 382 ? 11.428 7.554 -3.736 1.00 90.94 382 VAL A C 1
ATOM 2792 O O . VAL A 1 382 ? 11.018 7.065 -2.680 1.00 90.94 382 VAL A O 1
ATOM 2795 N N . LEU A 1 383 ? 11.464 6.893 -4.886 1.00 96.00 383 LEU A N 1
ATOM 2796 C CA . LEU A 1 383 ? 11.144 5.485 -5.045 1.00 96.00 383 LEU A CA 1
ATOM 2797 C C . LEU A 1 383 ? 12.383 4.724 -5.519 1.00 96.00 383 LEU A C 1
ATOM 2799 O O . LEU A 1 383 ? 12.935 5.048 -6.566 1.00 96.00 383 LEU A O 1
ATOM 2803 N N . TYR A 1 384 ? 12.758 3.692 -4.769 1.00 94.06 384 TYR A N 1
ATOM 2804 C CA . TYR A 1 384 ? 13.702 2.661 -5.197 1.00 94.06 384 TYR A CA 1
ATOM 2805 C C . TYR A 1 384 ? 12.942 1.362 -5.457 1.00 94.06 384 TYR A C 1
ATOM 2807 O O . TYR A 1 384 ? 12.146 0.946 -4.609 1.00 94.06 384 TYR A O 1
ATOM 2815 N N . VAL A 1 385 ? 13.182 0.727 -6.602 1.00 96.44 385 VAL A N 1
ATOM 2816 C CA . VAL A 1 385 ? 12.608 -0.580 -6.951 1.00 96.44 385 VAL A CA 1
ATOM 2817 C C . VAL A 1 385 ? 13.682 -1.460 -7.578 1.00 96.44 385 VAL A C 1
ATOM 2819 O O . VAL A 1 385 ? 14.401 -1.010 -8.464 1.00 96.44 385 VAL A O 1
ATOM 2822 N N . TYR A 1 386 ? 13.759 -2.717 -7.157 1.00 92.75 386 TYR A N 1
ATOM 2823 C CA . TYR A 1 386 ? 14.754 -3.671 -7.647 1.00 92.75 386 TYR A CA 1
ATOM 2824 C C . TYR A 1 386 ? 14.089 -4.930 -8.211 1.00 92.75 386 TYR A C 1
ATOM 2826 O O . TYR A 1 386 ? 13.060 -5.369 -7.688 1.00 92.75 386 TYR A O 1
ATOM 2834 N N . ASN A 1 387 ? 14.682 -5.520 -9.252 1.00 93.06 387 ASN A N 1
ATOM 2835 C CA . ASN A 1 387 ? 14.234 -6.742 -9.930 1.00 93.06 387 ASN A CA 1
ATOM 2836 C C . ASN A 1 387 ? 12.734 -6.706 -10.275 1.00 93.06 387 ASN A C 1
ATOM 2838 O O . ASN A 1 387 ? 11.939 -7.508 -9.766 1.00 93.06 387 ASN A O 1
ATOM 2842 N N . VAL A 1 388 ? 12.340 -5.717 -11.084 1.00 97.31 388 VAL A N 1
ATOM 2843 C CA . VAL A 1 388 ? 10.931 -5.380 -11.338 1.00 97.31 388 VAL A CA 1
ATOM 2844 C C . VAL A 1 388 ? 10.476 -5.696 -12.754 1.00 97.31 388 VAL A C 1
ATOM 2846 O O . VAL A 1 388 ? 11.124 -5.335 -13.726 1.00 97.31 388 VAL A O 1
ATOM 2849 N N . ALA A 1 389 ? 9.291 -6.283 -12.873 1.00 97.69 389 ALA A N 1
ATOM 2850 C CA . ALA A 1 389 ? 8.536 -6.365 -14.110 1.00 97.69 389 ALA A CA 1
ATOM 2851 C C . ALA A 1 389 ? 7.358 -5.384 -14.083 1.00 97.69 389 ALA A C 1
ATOM 2853 O O . ALA A 1 389 ? 6.504 -5.440 -13.193 1.00 97.69 389 ALA A O 1
ATOM 2854 N N . VAL A 1 390 ? 7.295 -4.497 -15.075 1.00 98.25 390 VAL A N 1
ATOM 2855 C CA . VAL A 1 390 ? 6.233 -3.503 -15.257 1.00 98.25 390 VAL A CA 1
ATOM 2856 C C . VAL A 1 390 ? 5.523 -3.780 -16.576 1.00 98.25 390 VAL A C 1
ATOM 2858 O O . VAL A 1 390 ? 6.046 -3.476 -17.644 1.00 98.25 390 VAL A O 1
ATOM 2861 N N . TYR A 1 391 ? 4.332 -4.368 -16.526 1.00 96.81 391 TYR A N 1
ATOM 2862 C CA . TYR A 1 391 ? 3.683 -4.866 -17.740 1.00 96.81 391 TYR A CA 1
ATOM 2863 C C . TYR A 1 391 ? 2.163 -4.806 -17.677 1.00 96.81 391 TYR A C 1
ATOM 2865 O O . TYR A 1 391 ? 1.570 -4.798 -16.597 1.00 96.81 391 TYR A O 1
ATOM 2873 N N . ASN A 1 392 ? 1.514 -4.779 -18.843 1.00 95.00 392 ASN A N 1
ATOM 2874 C CA . ASN A 1 392 ? 0.052 -4.763 -18.960 1.00 95.00 392 ASN A CA 1
ATOM 2875 C C . ASN A 1 392 ? -0.631 -3.649 -18.147 1.00 95.00 392 ASN A C 1
ATOM 2877 O O . ASN A 1 392 ? -1.766 -3.803 -17.696 1.00 95.00 392 ASN A O 1
ATOM 2881 N N . ASN A 1 393 ? 0.052 -2.528 -17.916 1.00 96.69 393 ASN A N 1
ATOM 2882 C CA . ASN A 1 393 ? -0.561 -1.359 -17.300 1.00 96.69 393 ASN A CA 1
ATOM 2883 C C . ASN A 1 393 ? -1.212 -0.479 -18.371 1.00 96.69 393 ASN A C 1
ATOM 2885 O O . ASN A 1 393 ? -0.779 -0.464 -19.523 1.00 96.69 393 ASN A O 1
ATOM 2889 N N . ALA A 1 394 ? -2.232 0.275 -17.962 1.00 93.75 394 ALA A N 1
ATOM 2890 C CA . ALA A 1 394 ? -3.032 1.118 -18.836 1.00 93.75 394 ALA A CA 1
ATOM 2891 C C . ALA A 1 394 ? -3.030 2.593 -18.399 1.00 93.75 394 ALA A C 1
ATOM 2893 O O . ALA A 1 394 ? -3.183 2.904 -17.214 1.00 93.75 394 ALA A O 1
ATOM 2894 N N . ALA A 1 395 ? -2.923 3.526 -19.346 1.00 91.56 395 ALA A N 1
ATOM 2895 C CA . ALA A 1 395 ? -3.021 4.965 -19.074 1.00 91.56 395 ALA A CA 1
ATOM 2896 C C . ALA A 1 395 ? -3.891 5.693 -20.105 1.00 91.56 395 ALA A C 1
ATOM 2898 O O . ALA A 1 395 ? -3.792 5.442 -21.300 1.00 91.56 395 ALA A O 1
ATOM 2899 N N . LYS A 1 396 ? -4.745 6.625 -19.667 1.00 83.12 396 LYS A N 1
ATOM 2900 C CA . LYS A 1 396 ? -5.602 7.402 -20.584 1.00 83.12 396 LYS A CA 1
ATOM 2901 C C . LYS A 1 396 ? -4.902 8.614 -21.209 1.00 83.12 396 LYS A C 1
ATOM 2903 O O . LYS A 1 396 ? -5.346 9.084 -22.249 1.00 83.12 396 LYS A O 1
ATOM 2908 N N . GLY A 1 397 ? -3.788 9.065 -20.624 1.00 65.00 397 GLY A N 1
ATOM 2909 C CA . GLY A 1 397 ? -2.931 10.117 -21.187 1.00 65.00 397 GLY A CA 1
ATOM 2910 C C . GLY A 1 397 ? -3.620 11.467 -21.416 1.00 65.00 397 GLY A C 1
ATOM 2911 O O . GLY A 1 397 ? -4.794 11.668 -21.104 1.00 65.00 397 GLY A O 1
ATOM 2912 N N . MET A 1 398 ? -2.864 12.440 -21.924 1.00 60.50 398 MET A N 1
ATOM 2913 C CA . MET A 1 398 ? -3.392 13.717 -22.422 1.00 60.50 398 MET A CA 1
ATOM 2914 C C . MET A 1 398 ? -2.548 14.160 -23.615 1.00 60.50 398 MET A C 1
ATOM 2916 O O . MET A 1 398 ? -1.332 14.232 -23.480 1.00 60.50 398 MET A O 1
ATOM 2920 N N . LEU A 1 399 ? -3.194 14.545 -24.722 1.00 58.41 399 LEU A N 1
ATOM 2921 C CA . LEU A 1 399 ? -2.542 15.041 -25.948 1.00 58.41 399 LEU A CA 1
ATOM 2922 C C . LEU A 1 399 ? -1.697 13.996 -26.710 1.00 58.41 399 LEU A C 1
ATOM 2924 O O . LEU A 1 399 ? -0.745 14.377 -27.378 1.00 58.41 399 LEU A O 1
ATOM 2928 N N . GLY A 1 400 ? -2.060 12.709 -26.653 1.00 60.22 400 GLY A N 1
ATOM 2929 C CA . GLY A 1 400 ? -1.365 11.652 -27.405 1.00 60.22 400 GLY A CA 1
ATOM 2930 C C . GLY A 1 400 ? -0.130 11.069 -26.713 1.00 60.22 400 GLY A C 1
ATOM 2931 O O . GLY A 1 400 ? 0.627 10.368 -27.363 1.00 60.22 400 GLY A O 1
ATOM 2932 N N . GLU A 1 401 ? 0.056 11.351 -25.419 1.00 65.31 401 GLU A N 1
ATOM 2933 C CA . GLU A 1 401 ? 1.128 10.808 -24.575 1.00 65.31 401 GLU A CA 1
ATOM 2934 C C . GLU A 1 401 ? 0.536 10.227 -23.284 1.00 65.31 401 GLU A C 1
ATOM 2936 O O . GLU A 1 401 ? -0.271 10.876 -22.595 1.00 65.31 401 GLU A O 1
ATOM 2941 N N . TYR A 1 402 ? 0.973 9.026 -22.922 1.00 71.25 402 TYR A N 1
ATOM 2942 C CA . TYR A 1 402 ? 0.343 8.161 -21.930 1.00 71.25 402 TYR A CA 1
ATOM 2943 C C . TYR A 1 402 ? 1.354 7.607 -20.913 1.00 71.25 402 TYR A C 1
ATOM 2945 O O . TYR A 1 402 ? 1.113 7.732 -19.710 1.00 71.25 402 TYR A O 1
ATOM 2953 N N . GLY A 1 403 ? 2.481 7.037 -21.352 1.00 79.62 403 GLY A N 1
ATOM 2954 C CA . GLY A 1 403 ? 3.487 6.405 -20.490 1.00 79.62 403 GLY A CA 1
ATOM 2955 C C . GLY A 1 403 ? 2.863 5.390 -19.545 1.00 79.62 403 GLY A C 1
ATOM 2956 O O . GLY A 1 403 ? 2.816 5.598 -18.332 1.00 79.62 403 GLY A O 1
ATOM 2957 N N . ALA A 1 404 ? 2.260 4.347 -20.101 1.00 89.00 404 ALA A N 1
ATOM 2958 C CA . ALA A 1 404 ? 1.431 3.427 -19.347 1.00 89.00 404 ALA A CA 1
ATOM 2959 C C . ALA A 1 404 ? 2.237 2.570 -18.364 1.00 89.00 404 ALA A C 1
ATOM 2961 O O . ALA A 1 404 ? 1.734 2.295 -17.277 1.00 89.00 404 ALA A O 1
ATOM 2962 N N . GLY A 1 405 ? 3.487 2.221 -18.679 1.00 91.69 405 GLY A N 1
ATOM 2963 C CA . GLY A 1 405 ? 4.392 1.565 -17.734 1.00 91.69 405 GLY A CA 1
ATOM 2964 C C . GLY A 1 405 ? 4.937 2.557 -16.706 1.00 91.69 405 GLY A C 1
ATOM 2965 O O . GLY A 1 405 ? 4.637 2.455 -15.514 1.00 91.69 405 GLY A O 1
ATOM 2966 N N . LEU A 1 406 ? 5.684 3.555 -17.176 1.00 92.38 406 LEU A N 1
ATOM 2967 C CA . LEU A 1 406 ? 6.257 4.638 -16.382 1.00 92.38 406 LEU A CA 1
ATOM 2968 C C . LEU A 1 406 ? 6.073 5.986 -17.084 1.00 92.38 406 LEU A C 1
ATOM 2970 O O . LEU A 1 406 ? 6.370 6.127 -18.266 1.00 92.38 406 LEU A O 1
ATOM 2974 N N . ALA A 1 407 ? 5.657 7.006 -16.334 1.00 88.69 407 ALA A N 1
ATOM 2975 C CA . ALA A 1 407 ? 5.608 8.383 -16.809 1.00 88.69 407 ALA A CA 1
ATOM 2976 C C . ALA A 1 407 ? 6.240 9.359 -15.806 1.00 88.69 407 ALA A C 1
ATOM 2978 O O . ALA A 1 407 ? 5.725 9.527 -14.699 1.00 88.69 407 ALA A O 1
ATOM 2979 N N . GLY A 1 408 ? 7.323 10.027 -16.203 1.00 82.00 408 GLY A N 1
ATOM 2980 C CA . GLY A 1 408 ? 8.058 11.013 -15.412 1.00 82.00 408 GLY A CA 1
ATOM 2981 C C . GLY A 1 408 ? 7.936 12.441 -15.957 1.00 82.00 408 GLY A C 1
ATOM 2982 O O . GLY A 1 408 ? 8.069 12.686 -17.156 1.00 82.00 408 GLY A O 1
ATOM 2983 N N . CYS A 1 409 ? 7.717 13.408 -15.068 1.00 75.31 409 CYS A N 1
ATOM 2984 C CA . CYS A 1 409 ? 7.804 14.840 -15.354 1.00 75.31 409 CYS A CA 1
ATOM 2985 C C . CYS A 1 409 ? 9.255 15.268 -15.587 1.00 75.31 409 CYS A C 1
ATOM 2987 O O . CYS A 1 409 ? 10.190 14.644 -15.102 1.00 75.31 409 CYS A O 1
ATOM 2989 N N . GLY A 1 410 ? 9.465 16.401 -16.235 1.00 62.59 410 GLY A N 1
ATOM 2990 C CA . GLY A 1 410 ? 10.789 16.929 -16.523 1.00 62.59 410 GLY A CA 1
ATOM 2991 C C . GLY A 1 410 ? 11.609 17.367 -15.321 1.00 62.59 410 GLY A C 1
ATOM 2992 O O . GLY A 1 410 ? 12.794 17.641 -15.452 1.00 62.59 410 GLY A O 1
ATOM 2993 N N . THR A 1 411 ? 10.974 17.447 -14.154 1.00 66.00 411 THR A N 1
ATOM 2994 C CA . THR A 1 411 ? 11.629 17.660 -12.860 1.00 66.00 411 THR A CA 1
ATOM 2995 C C . THR A 1 411 ? 11.944 16.354 -12.130 1.00 66.00 411 THR A C 1
ATOM 2997 O O . THR A 1 411 ? 12.585 16.395 -11.081 1.00 66.00 411 THR A O 1
ATOM 3000 N N . SER A 1 412 ? 11.454 15.215 -12.634 1.00 71.06 412 SER A N 1
ATOM 3001 C CA . SER A 1 412 ? 11.767 13.892 -12.094 1.00 71.06 412 SER A CA 1
ATOM 3002 C C . SER A 1 412 ? 13.194 13.500 -12.465 1.00 71.06 412 SER A C 1
ATOM 3004 O O . SER A 1 412 ? 13.664 13.807 -13.564 1.00 71.06 412 SER A O 1
ATOM 3006 N N . ASN A 1 413 ? 13.876 12.807 -11.556 1.00 77.19 413 ASN A N 1
ATOM 3007 C CA . ASN A 1 413 ? 15.048 12.018 -11.910 1.00 77.19 413 ASN A CA 1
ATOM 3008 C C . ASN A 1 413 ? 14.583 10.578 -12.092 1.00 77.19 413 ASN A C 1
ATOM 3010 O O . ASN A 1 413 ? 14.265 9.911 -11.109 1.00 77.19 413 ASN A O 1
ATOM 3014 N N . THR A 1 414 ? 14.480 10.137 -13.344 1.00 80.94 414 THR A N 1
ATOM 3015 C CA . THR A 1 414 ? 14.085 8.763 -13.669 1.00 80.94 414 THR A CA 1
ATOM 3016 C C . THR A 1 414 ? 15.316 7.994 -14.108 1.00 80.94 414 THR A C 1
ATOM 3018 O O . THR A 1 414 ? 15.953 8.358 -15.099 1.00 80.94 414 THR A O 1
ATOM 3021 N N . THR A 1 415 ? 15.626 6.925 -13.384 1.00 81.44 415 THR A N 1
ATOM 3022 C CA . THR A 1 415 ? 16.777 6.085 -13.672 1.00 81.44 415 THR A CA 1
ATOM 3023 C C . THR A 1 415 ? 16.402 4.610 -13.716 1.00 81.44 415 THR A C 1
ATOM 3025 O O . THR A 1 415 ? 15.719 4.126 -12.820 1.00 81.44 415 THR A O 1
ATOM 3028 N N . ILE A 1 416 ? 16.842 3.909 -14.759 1.00 84.31 416 ILE A N 1
ATOM 3029 C CA . ILE A 1 416 ? 16.627 2.484 -15.004 1.00 84.31 416 ILE A CA 1
ATOM 3030 C C . ILE A 1 416 ? 17.969 1.874 -15.395 1.00 84.31 416 ILE A C 1
ATOM 3032 O O . ILE A 1 416 ? 18.472 2.137 -16.489 1.00 84.31 416 ILE A O 1
ATOM 3036 N N . TYR A 1 417 ? 18.526 1.075 -14.495 1.00 81.38 417 TYR A N 1
ATOM 3037 C CA . TYR A 1 417 ? 19.767 0.335 -14.696 1.00 81.38 417 TYR A CA 1
ATOM 3038 C C . TYR A 1 417 ? 19.503 -1.109 -15.138 1.00 81.38 417 TYR A C 1
ATOM 3040 O O . TYR A 1 417 ? 18.358 -1.571 -15.122 1.00 81.38 417 TYR A O 1
ATOM 3048 N N . VAL A 1 418 ? 20.567 -1.820 -15.526 1.00 78.44 418 VAL A N 1
ATOM 3049 C CA . VAL A 1 418 ? 20.511 -3.252 -15.871 1.00 78.44 418 VAL A CA 1
ATOM 3050 C C . VAL A 1 418 ? 20.583 -4.110 -14.615 1.00 78.44 418 VAL A C 1
ATOM 3052 O O . VAL A 1 418 ? 19.755 -5.004 -14.428 1.00 78.44 418 VAL A O 1
ATOM 3055 N N . THR A 1 419 ? 21.558 -3.826 -13.748 1.00 75.88 419 THR A N 1
ATOM 3056 C CA . THR A 1 419 ? 21.773 -4.566 -12.503 1.00 75.88 419 THR A CA 1
ATOM 3057 C C . THR A 1 419 ? 20.619 -4.335 -11.537 1.00 75.88 419 THR A C 1
ATOM 3059 O O . THR A 1 419 ? 20.269 -3.196 -11.222 1.00 75.88 419 THR A O 1
ATOM 3062 N N . ASP A 1 420 ? 19.998 -5.429 -11.090 1.00 82.38 420 ASP A N 1
ATOM 3063 C CA . ASP A 1 420 ? 18.739 -5.416 -10.338 1.00 82.38 420 ASP A CA 1
ATOM 3064 C C . ASP A 1 420 ? 17.636 -4.573 -11.007 1.00 82.38 420 ASP A C 1
ATOM 3066 O O . ASP A 1 420 ? 16.790 -3.972 -10.339 1.00 82.38 420 ASP A O 1
ATOM 3070 N N . GLY A 1 421 ? 17.684 -4.485 -12.336 1.00 86.62 421 GLY A N 1
ATOM 3071 C CA . GLY A 1 421 ? 16.933 -3.540 -13.143 1.00 86.62 421 GLY A CA 1
ATOM 3072 C C . GLY A 1 421 ? 15.446 -3.842 -13.304 1.00 86.62 421 GLY A C 1
ATOM 3073 O O . GLY A 1 421 ? 14.805 -4.553 -12.523 1.00 86.62 421 GLY A O 1
ATOM 3074 N N . GLY A 1 422 ? 14.883 -3.255 -14.358 1.00 91.50 422 GLY A N 1
ATOM 3075 C CA . GLY A 1 422 ? 13.490 -3.442 -14.746 1.00 91.50 422 GLY A CA 1
ATOM 3076 C C . GLY A 1 422 ? 13.339 -4.199 -16.061 1.00 91.50 422 GLY A C 1
ATOM 3077 O O . GLY A 1 422 ? 14.259 -4.198 -16.877 1.00 91.50 422 GLY A O 1
ATOM 3078 N N . VAL A 1 423 ? 12.162 -4.782 -16.278 1.00 94.06 423 VAL A N 1
ATOM 3079 C CA . VAL A 1 423 ? 11.622 -5.168 -17.588 1.00 94.06 423 VAL A CA 1
ATOM 3080 C C . VAL A 1 423 ? 10.273 -4.481 -17.801 1.00 94.06 423 VAL A C 1
ATOM 3082 O O . VAL A 1 423 ? 9.423 -4.479 -16.910 1.00 94.06 423 VAL A O 1
ATOM 3085 N N . PHE A 1 424 ? 10.085 -3.882 -18.975 1.00 95.00 424 PHE A N 1
ATOM 3086 C CA . PHE A 1 424 ? 8.868 -3.181 -19.386 1.00 95.00 424 PHE A CA 1
ATOM 3087 C C . PHE A 1 424 ? 8.376 -3.757 -20.708 1.00 95.00 424 PHE A C 1
ATOM 3089 O O . PHE A 1 424 ? 9.152 -3.814 -21.657 1.00 95.00 424 PHE A O 1
ATOM 3096 N N . TYR A 1 425 ? 7.117 -4.188 -20.764 1.00 93.88 425 TYR A N 1
ATOM 3097 C CA . TYR A 1 425 ? 6.506 -4.685 -21.997 1.00 93.88 425 TYR A CA 1
ATOM 3098 C C . TYR A 1 425 ? 4.977 -4.628 -21.927 1.00 93.88 425 TYR A C 1
ATOM 3100 O O . TYR A 1 425 ? 4.383 -4.691 -20.846 1.00 93.88 425 TYR A O 1
ATOM 3108 N N . GLN A 1 426 ? 4.328 -4.535 -23.090 1.00 92.31 426 GLN A N 1
ATOM 3109 C CA . GLN A 1 426 ? 2.865 -4.582 -23.244 1.00 92.31 426 GLN A CA 1
ATOM 3110 C C . GLN A 1 426 ? 2.085 -3.565 -22.384 1.00 92.31 426 GLN A C 1
ATOM 3112 O O . GLN A 1 426 ? 0.896 -3.741 -22.091 1.00 92.31 426 GLN A O 1
ATOM 3117 N N . ASN A 1 427 ? 2.717 -2.461 -21.981 1.00 92.81 427 ASN A N 1
ATOM 3118 C CA . ASN A 1 427 ? 1.989 -1.353 -21.380 1.00 92.81 427 ASN A CA 1
ATOM 3119 C C . ASN A 1 427 ? 1.376 -0.492 -22.486 1.00 92.81 427 ASN A C 1
ATOM 3121 O O . ASN A 1 427 ? 2.011 -0.199 -23.499 1.00 92.81 427 ASN A O 1
ATOM 3125 N N . HIS A 1 428 ? 0.126 -0.084 -22.297 1.00 87.88 428 HIS A N 1
ATOM 3126 C CA . HIS A 1 428 ? -0.658 0.507 -23.373 1.00 87.88 428 HIS A CA 1
ATOM 3127 C C . HIS A 1 428 ? -1.483 1.705 -22.919 1.00 87.88 428 HIS A C 1
ATOM 3129 O O . HIS A 1 428 ? -1.924 1.823 -21.775 1.00 87.88 428 HIS A O 1
ATOM 3135 N N . SER A 1 429 ? -1.758 2.611 -23.842 1.00 84.81 429 SER A N 1
ATOM 3136 C CA . SER A 1 429 ? -2.788 3.608 -23.632 1.00 84.81 429 SER A CA 1
ATOM 3137 C C . SER A 1 429 ? -4.173 2.962 -23.598 1.00 84.81 429 SER A C 1
ATOM 3139 O O . SER A 1 429 ? -4.391 1.890 -24.159 1.00 84.81 429 SER A O 1
ATOM 3141 N N . THR A 1 430 ? -5.174 3.639 -23.033 1.00 73.69 430 THR A N 1
ATOM 3142 C CA . THR A 1 430 ? -6.578 3.189 -23.150 1.00 73.69 430 THR A CA 1
ATOM 3143 C C . THR A 1 430 ? -7.100 3.193 -24.592 1.00 73.69 430 THR A C 1
ATOM 3145 O O . THR A 1 430 ? -8.208 2.727 -24.837 1.00 73.69 430 THR A O 1
ATOM 3148 N N . GLU A 1 431 ? -6.333 3.750 -25.530 1.00 71.62 431 GLU A N 1
ATOM 3149 C CA . GLU A 1 431 ? -6.602 3.737 -26.970 1.00 71.62 431 GLU A CA 1
ATOM 3150 C C . GLU A 1 431 ? -5.838 2.608 -27.691 1.00 71.62 431 GLU A C 1
ATOM 3152 O O . GLU A 1 431 ? -5.948 2.479 -28.905 1.00 71.62 431 GLU A O 1
ATOM 3157 N N . GLY A 1 432 ? -5.099 1.768 -26.953 1.00 68.56 432 GLY A N 1
ATOM 3158 C CA . GLY A 1 432 ? -4.372 0.609 -27.478 1.00 68.56 432 GLY A CA 1
ATOM 3159 C C . GLY A 1 432 ? -2.977 0.915 -28.030 1.00 68.56 432 GLY A C 1
ATOM 3160 O O . GLY A 1 432 ? -2.374 0.049 -28.651 1.00 68.56 432 GLY A O 1
ATOM 3161 N N . ILE A 1 433 ? -2.455 2.125 -27.815 1.00 71.12 433 ILE A N 1
ATOM 3162 C CA . ILE A 1 433 ? -1.122 2.531 -28.283 1.00 71.12 433 ILE A CA 1
ATOM 3163 C C . ILE A 1 433 ? -0.080 2.023 -27.286 1.00 71.12 433 ILE A C 1
ATOM 3165 O O . ILE A 1 433 ? -0.187 2.329 -26.098 1.00 71.12 433 ILE A O 1
ATOM 3169 N N . ALA A 1 434 ? 0.911 1.263 -27.749 1.00 70.44 434 ALA A N 1
ATOM 3170 C CA . ALA A 1 434 ? 2.013 0.812 -26.905 1.00 70.44 434 ALA A CA 1
ATOM 3171 C C . ALA A 1 434 ? 2.837 2.016 -26.423 1.00 70.44 434 ALA A C 1
ATOM 3173 O O . ALA A 1 434 ? 3.361 2.781 -27.229 1.00 70.44 434 ALA A O 1
ATOM 3174 N N . GLU A 1 435 ? 2.938 2.191 -25.107 1.00 77.12 435 GLU A N 1
ATOM 3175 C CA . GLU A 1 435 ? 3.777 3.218 -24.488 1.00 77.12 435 GLU A CA 1
ATOM 3176 C C . GLU A 1 435 ? 4.251 2.741 -23.116 1.00 77.12 435 GLU A C 1
ATOM 3178 O O . GLU A 1 435 ? 3.562 2.884 -22.099 1.00 77.12 435 GLU A O 1
ATOM 3183 N N . ASP A 1 436 ? 5.460 2.193 -23.082 1.00 79.38 436 ASP A N 1
ATOM 3184 C CA . ASP A 1 436 ? 6.071 1.683 -21.863 1.00 79.38 436 ASP A CA 1
ATOM 3185 C C . ASP A 1 436 ? 6.645 2.807 -21.003 1.00 79.38 436 ASP A C 1
ATOM 3187 O O . ASP A 1 436 ? 6.393 2.837 -19.797 1.00 79.38 436 ASP A O 1
ATOM 3191 N N . ILE A 1 437 ? 7.367 3.757 -21.603 1.00 81.69 437 ILE A N 1
ATOM 3192 C CA . ILE A 1 437 ? 8.075 4.816 -20.875 1.00 81.69 437 ILE A CA 1
ATOM 3193 C C . ILE A 1 437 ? 7.799 6.188 -21.488 1.00 81.69 437 ILE A C 1
ATOM 3195 O O . ILE A 1 437 ? 7.923 6.390 -22.690 1.00 81.69 437 ILE A O 1
ATOM 3199 N N . LEU A 1 438 ? 7.507 7.167 -20.636 1.00 78.00 438 LEU A N 1
ATOM 3200 C CA . LEU A 1 438 ? 7.335 8.576 -20.978 1.00 78.00 438 LEU A CA 1
ATOM 3201 C C . LEU A 1 438 ? 8.170 9.450 -20.038 1.00 78.00 438 LEU A C 1
ATOM 3203 O O . LEU A 1 438 ? 7.994 9.396 -18.824 1.00 78.00 438 LEU A O 1
ATOM 3207 N N . CYS A 1 439 ? 9.023 10.315 -20.583 1.00 71.62 439 CYS A N 1
ATOM 3208 C CA . CYS A 1 439 ? 9.736 11.343 -19.821 1.00 71.62 439 CYS A CA 1
ATOM 3209 C C . CYS A 1 439 ? 9.459 12.714 -20.458 1.00 71.62 439 CYS A C 1
ATOM 3211 O O . CYS A 1 439 ? 9.889 12.968 -21.573 1.00 71.62 439 CYS A O 1
ATOM 3213 N N . SER A 1 440 ? 8.718 13.615 -19.806 1.00 62.94 440 SER A N 1
ATOM 3214 C CA . SER A 1 440 ? 8.240 14.847 -20.466 1.00 62.94 440 SER A CA 1
ATOM 3215 C C . SER A 1 440 ? 8.594 16.137 -19.720 1.00 62.94 440 SER A C 1
ATOM 3217 O O . SER A 1 440 ? 8.160 16.317 -18.584 1.00 62.94 440 SER A O 1
ATOM 3219 N N . ASN A 1 441 ? 9.235 17.105 -20.391 1.00 51.53 441 ASN A N 1
ATOM 3220 C CA . ASN A 1 441 ? 9.383 18.496 -19.923 1.00 51.53 441 ASN A CA 1
ATOM 3221 C C . ASN A 1 441 ? 8.453 19.427 -20.712 1.00 51.53 441 ASN A C 1
ATOM 3223 O O . ASN A 1 441 ? 8.903 20.093 -21.646 1.00 51.53 441 ASN A O 1
ATOM 3227 N N . VAL A 1 442 ? 7.169 19.504 -20.369 1.00 47.62 442 VAL A N 1
ATOM 3228 C CA . VAL A 1 442 ? 6.307 20.535 -20.964 1.00 47.62 442 VAL A CA 1
ATOM 3229 C C . VAL A 1 442 ? 6.213 21.718 -20.003 1.00 47.62 442 VAL A C 1
ATOM 3231 O O . VAL A 1 442 ? 5.618 21.623 -18.933 1.00 47.62 442 VAL A O 1
ATOM 3234 N N . ASP A 1 443 ? 6.827 22.841 -20.385 1.00 39.66 443 ASP A N 1
ATOM 3235 C CA . ASP A 1 443 ? 6.667 24.128 -19.705 1.00 39.66 443 ASP A CA 1
ATOM 3236 C C . ASP A 1 443 ? 5.342 24.756 -20.173 1.00 39.66 443 ASP A C 1
ATOM 3238 O O . ASP A 1 443 ? 5.195 25.200 -21.318 1.00 39.66 443 ASP A O 1
ATOM 3242 N N . HIS A 1 444 ? 4.316 24.721 -19.324 1.00 47.34 444 HIS A N 1
ATOM 3243 C CA . HIS A 1 444 ? 2.953 25.106 -19.699 1.00 47.34 444 HIS A CA 1
ATOM 3244 C C . HIS A 1 444 ? 2.742 26.630 -19.678 1.00 47.34 444 HIS A C 1
ATOM 3246 O O . HIS A 1 444 ? 1.950 27.140 -18.882 1.00 47.34 444 HIS A O 1
ATOM 3252 N N . GLY A 1 445 ? 3.416 27.370 -20.574 1.00 38.09 445 GLY A N 1
ATOM 3253 C CA . GLY A 1 445 ? 3.192 28.818 -20.672 1.00 38.09 445 GLY A CA 1
ATOM 3254 C C . GLY A 1 445 ? 3.672 29.617 -21.892 1.00 38.09 445 GLY A C 1
ATOM 3255 O O . GLY A 1 445 ? 3.072 30.661 -22.138 1.00 38.09 445 GLY A O 1
ATOM 3256 N N . THR A 1 446 ? 4.703 29.234 -22.662 1.00 32.78 446 THR A N 1
ATOM 3257 C CA . THR A 1 446 ? 5.328 30.208 -23.608 1.00 32.78 446 THR A CA 1
ATOM 3258 C C . THR A 1 446 ? 5.813 29.678 -24.964 1.00 32.78 446 THR A C 1
ATOM 3260 O O . THR A 1 446 ? 6.446 30.426 -25.707 1.00 32.78 446 THR A O 1
ATOM 3263 N N . GLY A 1 447 ? 5.456 28.457 -25.373 1.00 35.66 447 GLY A N 1
ATOM 3264 C CA . GLY A 1 447 ? 5.643 28.034 -26.770 1.00 35.66 447 GLY A CA 1
ATOM 3265 C C . GLY A 1 447 ? 7.098 27.840 -27.212 1.00 35.66 447 GLY A C 1
ATOM 3266 O O . GLY A 1 447 ? 7.417 28.095 -28.371 1.00 35.66 447 GLY A O 1
ATOM 3267 N N . VAL A 1 448 ? 7.975 27.361 -26.326 1.00 29.92 448 VAL A N 1
ATOM 3268 C CA . VAL A 1 448 ? 9.310 26.881 -26.712 1.00 29.92 448 VAL A CA 1
ATOM 3269 C C . VAL A 1 448 ? 9.564 25.529 -26.043 1.00 29.92 448 VAL A C 1
ATOM 3271 O O . VAL A 1 448 ? 9.757 25.451 -24.834 1.00 29.92 448 VAL A O 1
ATOM 3274 N N . SER A 1 449 ? 9.528 24.454 -26.833 1.00 35.25 449 SER A N 1
ATOM 3275 C CA . SER A 1 449 ? 9.904 23.098 -26.431 1.00 35.25 449 SER A CA 1
ATOM 3276 C C . SER A 1 449 ? 11.425 23.000 -26.309 1.00 35.25 449 SER A C 1
ATOM 3278 O O . SER A 1 449 ? 12.136 23.089 -27.311 1.00 35.25 449 SER A O 1
ATOM 3280 N 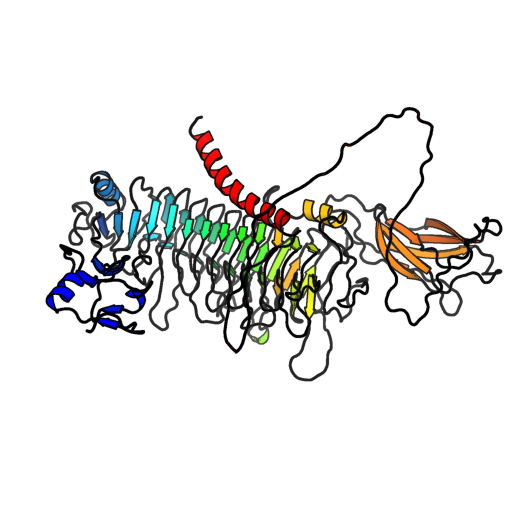N . SER A 1 450 ? 11.940 22.794 -25.100 1.00 35.38 450 SER A N 1
ATOM 3281 C CA . SER A 1 450 ? 13.316 22.328 -24.917 1.00 35.38 450 SER A CA 1
ATOM 3282 C C . SER A 1 450 ? 13.357 21.303 -23.789 1.00 35.38 450 SER A C 1
ATOM 3284 O O . SER A 1 450 ? 13.067 21.616 -22.636 1.00 35.38 450 SER A O 1
ATOM 3286 N N . VAL A 1 451 ? 13.666 20.056 -24.151 1.00 38.72 451 VAL A N 1
ATOM 3287 C CA . VAL A 1 451 ? 13.810 18.932 -23.224 1.00 38.72 451 VAL A CA 1
ATOM 3288 C C . VAL A 1 451 ? 15.099 19.132 -22.438 1.00 38.72 451 VAL A C 1
ATOM 3290 O O . VAL A 1 451 ? 16.178 19.148 -23.019 1.00 38.72 451 VAL A O 1
ATOM 3293 N N . HIS A 1 452 ? 15.007 19.271 -21.121 1.00 34.72 452 HIS A N 1
ATOM 3294 C CA . HIS A 1 452 ? 16.154 19.077 -20.244 1.00 34.72 452 HIS A CA 1
ATOM 3295 C C . HIS A 1 452 ? 15.893 17.799 -19.464 1.00 34.72 452 HIS A C 1
ATOM 3297 O O . HIS A 1 452 ? 15.204 17.821 -18.452 1.00 34.72 452 HIS A O 1
ATOM 3303 N N . VAL A 1 453 ? 16.442 16.680 -19.935 1.00 41.94 453 VAL A N 1
ATOM 3304 C CA . VAL A 1 453 ? 16.656 15.541 -19.040 1.00 41.94 453 VAL A CA 1
ATOM 3305 C C . VAL A 1 453 ? 17.469 16.100 -17.876 1.00 41.94 453 VAL A C 1
ATOM 3307 O O . VAL A 1 453 ? 18.555 16.641 -18.110 1.00 41.94 453 VAL A O 1
ATOM 3310 N N . THR A 1 454 ? 16.920 16.080 -16.659 1.00 43.44 454 THR A N 1
ATOM 3311 C CA . THR A 1 454 ? 17.648 16.556 -15.480 1.00 43.44 454 THR A CA 1
ATOM 3312 C C . THR A 1 454 ? 19.012 15.860 -15.469 1.00 43.44 454 THR A C 1
ATOM 3314 O O . THR A 1 454 ? 19.049 14.642 -15.680 1.00 43.44 454 THR A O 1
ATOM 3317 N N . PRO A 1 455 ? 20.137 16.581 -15.295 1.00 41.97 455 PRO A N 1
ATOM 3318 C CA . PRO A 1 455 ? 21.450 15.954 -15.192 1.00 41.97 455 PRO A CA 1
ATOM 3319 C C . PRO A 1 455 ? 21.416 14.877 -14.092 1.00 41.97 455 PRO A C 1
ATOM 3321 O O . PRO A 1 455 ? 21.368 15.221 -12.914 1.00 41.97 455 PRO A O 1
ATOM 3324 N N . GLY A 1 456 ? 21.354 13.593 -14.474 1.00 51.72 456 GLY A N 1
ATOM 3325 C CA . GLY A 1 456 ? 21.227 12.458 -13.548 1.00 51.72 456 GLY A CA 1
ATOM 3326 C C . GLY A 1 456 ? 20.211 11.366 -13.922 1.00 51.72 456 GLY A C 1
ATOM 3327 O O . GLY A 1 456 ? 20.276 10.291 -13.338 1.00 51.72 456 GLY A O 1
ATOM 3328 N N . SER A 1 457 ? 19.299 11.591 -14.879 1.00 65.62 457 SER A N 1
ATOM 3329 C CA . SER A 1 457 ? 18.426 10.510 -15.390 1.00 65.62 457 SER A CA 1
ATOM 3330 C C . SER A 1 457 ? 19.171 9.622 -16.396 1.00 65.62 457 SER A C 1
ATOM 3332 O O . SER A 1 457 ? 19.925 10.136 -17.227 1.00 65.62 457 SER A O 1
ATOM 3334 N N . HIS A 1 458 ? 18.942 8.310 -16.340 1.00 74.94 458 HIS A N 1
ATOM 3335 C CA . HIS A 1 458 ? 19.580 7.305 -17.200 1.00 74.94 458 HIS A CA 1
ATOM 3336 C C . HIS A 1 458 ? 18.593 6.168 -17.488 1.00 74.94 458 HIS A C 1
ATOM 3338 O O . HIS A 1 458 ? 17.989 5.645 -16.564 1.00 74.94 458 HIS A O 1
ATOM 3344 N N . ILE A 1 459 ? 18.402 5.786 -18.748 1.00 79.19 459 ILE A N 1
ATOM 3345 C CA . ILE A 1 459 ? 17.558 4.643 -19.123 1.00 79.19 459 ILE A CA 1
ATOM 3346 C C . ILE A 1 459 ? 18.434 3.686 -19.917 1.00 79.19 459 ILE A C 1
ATOM 3348 O O . ILE A 1 459 ? 19.011 4.094 -20.924 1.00 79.19 459 ILE A O 1
ATOM 3352 N N . SER A 1 460 ? 18.534 2.443 -19.457 1.00 78.38 460 SER A N 1
ATOM 3353 C CA . SER A 1 460 ? 19.317 1.418 -20.137 1.00 78.38 460 SER A CA 1
ATOM 3354 C C . SER A 1 460 ? 18.666 0.930 -21.440 1.00 78.38 460 SER A C 1
ATOM 3356 O O . SER A 1 460 ? 17.440 0.860 -21.572 1.00 78.38 460 SER A O 1
ATOM 3358 N N . GLU A 1 461 ? 19.506 0.534 -22.399 1.00 78.69 461 GLU A N 1
ATOM 3359 C CA . GLU A 1 461 ? 19.109 -0.234 -23.590 1.00 78.69 461 GLU A CA 1
ATOM 3360 C C . GLU A 1 461 ? 18.775 -1.694 -23.258 1.00 78.69 461 GLU A C 1
ATOM 3362 O O . GLU A 1 461 ? 18.143 -2.389 -24.057 1.00 78.69 461 GLU A O 1
ATOM 3367 N N . TYR A 1 462 ? 19.169 -2.149 -22.066 1.00 81.69 462 TYR A N 1
ATOM 3368 C CA . TYR A 1 462 ? 19.040 -3.525 -21.614 1.00 81.69 462 TYR A C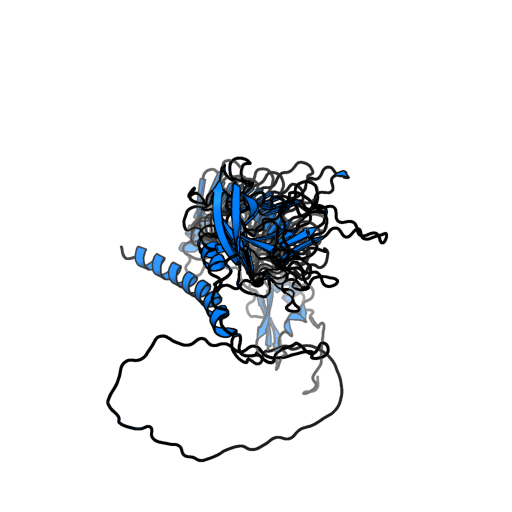A 1
ATOM 3369 C C . TYR A 1 462 ? 18.117 -3.638 -20.405 1.00 81.69 462 TYR A C 1
ATOM 3371 O O . TYR A 1 462 ? 18.160 -2.825 -19.480 1.00 81.69 462 TYR A O 1
ATOM 3379 N N . MET A 1 463 ? 17.291 -4.676 -20.409 1.00 87.31 463 MET A N 1
ATOM 3380 C CA . MET A 1 463 ? 16.399 -5.026 -19.311 1.00 87.31 463 MET A CA 1
ATOM 3381 C C . MET A 1 463 ? 17.095 -5.926 -18.289 1.00 87.31 463 MET A C 1
ATOM 3383 O O . MET A 1 463 ? 18.205 -6.419 -18.509 1.00 87.31 463 MET A O 1
ATOM 3387 N N . LEU A 1 464 ? 16.409 -6.176 -17.176 1.00 85.62 464 LEU A N 1
ATOM 3388 C CA . LEU A 1 464 ? 16.775 -7.201 -16.202 1.00 85.62 464 LEU A CA 1
ATOM 3389 C C . LEU A 1 464 ? 17.133 -8.533 -16.895 1.00 85.62 464 LEU A C 1
ATOM 3391 O O . LEU A 1 464 ? 16.430 -8.985 -17.794 1.00 85.62 464 LEU A O 1
ATOM 3395 N N . GLY A 1 465 ? 18.242 -9.164 -16.503 1.00 80.50 465 GLY A N 1
ATOM 3396 C CA . GLY A 1 465 ? 18.755 -10.370 -17.171 1.00 80.50 465 GLY A CA 1
ATOM 3397 C C . GLY A 1 465 ? 19.521 -10.102 -18.475 1.00 80.50 465 GLY A C 1
ATOM 3398 O O . GLY A 1 465 ? 20.010 -11.042 -19.110 1.00 80.50 465 GLY A O 1
ATOM 3399 N N . GLY A 1 466 ? 19.667 -8.836 -18.866 1.00 76.00 466 GLY A N 1
ATOM 3400 C CA . GLY A 1 466 ? 20.523 -8.370 -19.950 1.00 76.00 466 GLY A CA 1
ATOM 3401 C C . GLY A 1 466 ? 19.838 -8.240 -21.309 1.00 76.00 466 GLY A C 1
ATOM 3402 O O . GLY A 1 466 ? 20.409 -7.583 -22.163 1.00 76.00 466 GLY A O 1
ATOM 3403 N N . GLY A 1 467 ? 18.650 -8.795 -21.552 1.00 81.31 467 GLY A N 1
ATOM 3404 C CA . GLY A 1 467 ? 17.989 -8.712 -22.868 1.00 81.31 467 GLY A CA 1
ATOM 3405 C C . GLY A 1 467 ? 17.866 -7.278 -23.411 1.00 81.31 467 GLY A C 1
ATOM 3406 O O . GLY A 1 467 ? 17.725 -6.336 -22.635 1.00 81.31 467 GLY A O 1
ATOM 3407 N N . ALA A 1 468 ? 17.951 -7.083 -24.728 1.00 83.56 468 ALA A N 1
ATOM 3408 C CA . ALA A 1 468 ? 17.813 -5.754 -25.331 1.00 83.56 468 ALA A CA 1
ATOM 3409 C C . ALA A 1 468 ? 16.337 -5.346 -25.434 1.00 83.56 468 ALA A C 1
ATOM 3411 O O . ALA A 1 468 ? 15.493 -6.151 -25.815 1.00 83.56 468 ALA A O 1
ATOM 3412 N N . TYR A 1 469 ? 16.019 -4.091 -25.112 1.00 83.50 469 TYR A N 1
ATOM 3413 C CA . TYR A 1 469 ? 14.650 -3.579 -25.221 1.00 83.50 469 TYR A CA 1
ATOM 3414 C C . TYR A 1 469 ? 14.195 -3.344 -26.658 1.00 83.50 469 TYR A C 1
ATOM 3416 O O . TYR A 1 469 ? 12.992 -3.361 -26.909 1.00 83.50 469 TYR A O 1
ATOM 3424 N N . HIS A 1 470 ? 15.127 -3.063 -27.575 1.00 85.50 470 HIS A N 1
ATOM 3425 C CA . HIS A 1 470 ? 14.807 -2.575 -28.921 1.00 85.50 470 HIS A CA 1
ATOM 3426 C C . HIS A 1 470 ? 13.818 -1.404 -28.872 1.00 85.50 470 HIS A C 1
ATOM 3428 O O . HIS A 1 470 ? 12.751 -1.450 -29.485 1.00 85.50 470 HIS A O 1
ATOM 3434 N N . TRP A 1 471 ? 14.145 -0.383 -28.068 1.00 85.19 471 TRP A N 1
ATOM 3435 C CA . TRP A 1 471 ? 13.268 0.761 -27.836 1.00 85.19 471 TRP A CA 1
ATOM 3436 C C . TRP A 1 471 ? 12.817 1.376 -29.155 1.00 85.19 471 TRP A C 1
ATOM 3438 O O . TRP A 1 471 ? 13.629 1.620 -30.039 1.00 85.19 471 TRP A O 1
ATOM 3448 N N . LYS A 1 472 ? 11.527 1.666 -29.272 1.00 82.44 472 LYS A N 1
ATOM 3449 C CA . LYS A 1 472 ? 10.919 2.328 -30.419 1.00 82.44 472 LYS A CA 1
ATOM 3450 C C . LYS A 1 472 ? 10.268 3.629 -30.006 1.00 82.44 472 LYS A C 1
ATOM 3452 O O . LYS A 1 472 ? 9.726 3.752 -28.907 1.00 82.44 472 LYS A O 1
ATOM 3457 N N . SER A 1 473 ? 10.315 4.605 -30.901 1.00 77.12 473 SER A N 1
ATOM 3458 C CA . SER A 1 473 ? 9.492 5.802 -30.801 1.00 77.12 473 SER A CA 1
ATOM 3459 C C . SER A 1 473 ? 8.018 5.438 -30.968 1.00 77.12 473 SER A C 1
ATOM 3461 O O . SER A 1 473 ? 7.680 4.402 -31.529 1.00 77.12 473 SER A O 1
ATOM 3463 N N . VAL A 1 474 ? 7.120 6.347 -30.595 1.00 69.94 474 VAL A N 1
ATOM 3464 C CA . VAL A 1 474 ? 5.679 6.220 -30.892 1.00 69.94 474 VAL A CA 1
ATOM 3465 C C . VAL A 1 474 ? 5.358 6.082 -32.389 1.00 69.94 474 VAL A C 1
ATOM 3467 O O . VAL A 1 474 ? 4.265 5.645 -32.735 1.00 69.94 474 VAL A O 1
ATOM 3470 N N . SER A 1 475 ? 6.279 6.443 -33.292 1.00 72.25 475 SER A N 1
ATOM 3471 C CA . SER A 1 475 ? 6.127 6.214 -34.736 1.00 72.25 475 SER A CA 1
ATOM 3472 C C . SER A 1 475 ? 6.684 4.862 -35.208 1.00 72.25 475 SER A C 1
ATOM 3474 O O . SER A 1 475 ? 6.676 4.604 -36.410 1.00 72.25 475 SER A O 1
ATOM 3476 N N . GLY A 1 476 ? 7.172 4.016 -34.294 1.00 76.38 476 GLY A N 1
ATOM 3477 C CA . GLY A 1 476 ? 7.686 2.670 -34.566 1.00 76.38 476 GLY A CA 1
ATOM 3478 C C . GLY A 1 476 ? 9.147 2.605 -35.025 1.00 76.38 476 GLY A C 1
ATOM 3479 O O . GLY A 1 476 ? 9.615 1.533 -35.411 1.00 76.38 476 GLY A O 1
ATOM 3480 N N . GLU A 1 477 ? 9.875 3.723 -35.000 1.00 79.75 477 GLU A N 1
ATOM 3481 C CA . GLU A 1 477 ? 11.298 3.765 -35.363 1.00 79.75 477 GLU A CA 1
ATOM 3482 C C . GLU A 1 477 ? 12.158 3.323 -34.176 1.00 79.75 477 GLU A C 1
ATOM 3484 O O . GLU A 1 477 ? 11.961 3.817 -33.069 1.00 79.75 477 GLU A O 1
ATOM 3489 N N . GLU A 1 478 ? 13.110 2.414 -34.402 1.00 81.94 478 GLU A N 1
ATOM 3490 C CA . GLU A 1 478 ? 14.040 1.955 -33.363 1.00 81.94 478 GLU A CA 1
ATOM 3491 C C . GLU A 1 478 ? 14.983 3.090 -32.925 1.00 81.94 478 GLU A C 1
ATOM 3493 O O . GLU A 1 478 ? 15.560 3.799 -33.750 1.00 81.94 478 GLU A O 1
ATOM 3498 N N . ILE A 1 479 ? 15.135 3.256 -31.613 1.00 75.38 479 ILE A N 1
ATOM 3499 C CA . ILE A 1 479 ? 15.918 4.291 -30.945 1.00 75.38 479 ILE A CA 1
ATOM 3500 C C . ILE A 1 479 ? 17.092 3.627 -30.225 1.00 75.38 479 ILE A C 1
ATOM 3502 O O . ILE A 1 479 ? 16.909 2.750 -29.383 1.00 75.38 479 ILE A O 1
ATOM 3506 N N . THR A 1 480 ? 18.296 4.121 -30.494 1.00 70.50 480 THR A N 1
ATOM 3507 C CA . THR A 1 480 ? 19.517 3.784 -29.751 1.00 70.50 480 THR A CA 1
ATOM 3508 C C . THR A 1 480 ? 19.781 4.865 -28.698 1.00 70.50 480 THR A C 1
ATOM 3510 O O . THR A 1 480 ? 19.695 6.061 -28.988 1.00 70.50 480 THR A O 1
ATOM 3513 N N . LEU A 1 481 ? 20.091 4.458 -27.469 1.00 68.94 481 LEU A N 1
ATOM 3514 C CA . LEU A 1 481 ? 20.336 5.328 -26.314 1.00 68.94 481 LEU A CA 1
ATOM 3515 C C . LEU A 1 481 ? 21.840 5.552 -26.039 1.00 68.94 481 LEU A C 1
ATOM 3517 O O . LEU A 1 481 ? 22.181 6.166 -25.026 1.00 68.94 481 LEU A O 1
ATOM 3521 N N . SER A 1 482 ? 22.741 5.084 -26.916 1.00 53.41 482 SER A N 1
ATOM 3522 C CA . SER A 1 482 ? 24.196 5.084 -26.701 1.00 53.41 482 SER A CA 1
ATOM 3523 C C . SER A 1 482 ? 24.785 6.482 -26.395 1.00 53.41 482 SER A C 1
ATOM 3525 O O . SER A 1 482 ? 24.780 7.415 -27.204 1.00 53.41 482 SER A O 1
ATOM 3527 N N . GLY A 1 483 ? 25.356 6.614 -25.188 1.00 45.69 483 GLY A N 1
ATOM 3528 C CA . GLY A 1 483 ? 26.054 7.801 -24.684 1.00 45.69 483 GLY A CA 1
ATOM 3529 C C . GLY A 1 483 ? 25.268 8.609 -23.643 1.00 45.69 483 GLY A C 1
ATOM 3530 O O . GLY A 1 483 ? 24.215 9.178 -23.922 1.00 45.69 483 GLY A O 1
ATOM 3531 N N . VAL A 1 484 ? 25.842 8.736 -22.441 1.00 39.88 484 VAL A N 1
ATOM 3532 C CA . VAL A 1 484 ? 25.330 9.585 -21.355 1.00 39.88 484 VAL A CA 1
ATOM 3533 C C . VAL A 1 484 ? 25.023 11.005 -21.866 1.00 39.88 484 VAL A C 1
ATOM 3535 O O . VAL A 1 484 ? 25.907 11.739 -22.311 1.00 39.88 484 VAL A O 1
ATOM 3538 N N . HIS A 1 485 ? 23.744 11.371 -21.754 1.00 42.09 485 HIS A N 1
ATOM 3539 C CA . HIS A 1 485 ? 23.088 12.614 -22.171 1.00 42.09 485 HIS A CA 1
ATOM 3540 C C . HIS A 1 485 ? 22.900 12.830 -23.678 1.00 42.09 485 HIS A C 1
ATOM 3542 O O . HIS A 1 485 ? 23.831 13.199 -24.391 1.00 42.09 485 HIS A O 1
ATOM 3548 N N . LYS A 1 486 ? 21.628 12.896 -24.092 1.00 45.53 486 LYS A N 1
ATOM 3549 C CA . LYS A 1 486 ? 21.104 14.052 -24.836 1.00 45.53 486 LYS A CA 1
ATOM 3550 C C . LYS A 1 486 ? 19.592 14.175 -24.650 1.00 45.53 486 LYS A C 1
ATOM 3552 O O . LYS A 1 486 ? 18.833 13.244 -24.870 1.00 45.53 486 LYS A O 1
ATOM 3557 N N . SER A 1 487 ? 19.184 15.363 -24.217 1.00 44.28 487 SER A N 1
ATOM 3558 C CA . SER A 1 487 ? 17.836 15.927 -24.324 1.00 44.28 487 SER A CA 1
ATOM 3559 C C . SER A 1 487 ? 17.011 15.352 -25.485 1.00 44.28 487 SER A C 1
ATOM 3561 O O . SER A 1 487 ? 17.431 15.500 -26.632 1.00 44.28 487 SER A O 1
ATOM 3563 N N . GLY A 1 488 ? 15.822 14.801 -25.220 1.00 52.03 488 GLY A N 1
ATOM 3564 C CA . GLY A 1 488 ? 14.853 14.547 -26.296 1.00 52.03 488 GLY A CA 1
ATOM 3565 C C . GLY A 1 488 ? 13.847 13.413 -26.114 1.00 52.03 488 GLY A C 1
ATOM 3566 O O . GLY A 1 488 ? 12.900 13.363 -26.888 1.00 52.03 488 GLY A O 1
ATOM 3567 N N . ILE A 1 489 ? 14.001 12.514 -25.142 1.00 55.28 489 ILE A N 1
ATOM 3568 C CA . ILE A 1 489 ? 13.104 11.348 -25.066 1.00 55.28 489 ILE A CA 1
ATOM 3569 C C . ILE A 1 489 ? 11.725 11.788 -24.570 1.00 55.28 489 ILE A C 1
ATOM 3571 O O . ILE A 1 489 ? 11.660 12.427 -23.527 1.00 55.28 489 ILE A O 1
ATOM 3575 N N . HIS A 1 490 ? 10.660 11.469 -25.319 1.00 64.50 490 HIS A N 1
ATOM 3576 C CA . HIS A 1 490 ? 9.287 11.912 -25.034 1.00 64.50 490 HIS A CA 1
ATOM 3577 C C . HIS A 1 490 ? 8.229 10.806 -25.039 1.00 64.50 490 HIS A C 1
ATOM 3579 O O . HIS A 1 490 ? 7.138 11.081 -24.592 1.00 64.50 490 HIS A O 1
ATOM 3585 N N . ALA A 1 491 ? 8.502 9.595 -25.519 1.00 76.50 491 ALA A N 1
ATOM 3586 C CA . ALA A 1 491 ? 7.689 8.386 -25.323 1.00 76.50 491 ALA A CA 1
ATOM 3587 C C . ALA A 1 491 ? 8.405 7.233 -26.037 1.00 76.50 491 ALA A C 1
ATOM 3589 O O . ALA A 1 491 ? 8.865 7.416 -27.167 1.00 76.50 491 ALA A O 1
ATOM 3590 N N . MET A 1 492 ? 8.532 6.082 -25.384 1.00 82.75 492 MET A N 1
ATOM 3591 C CA . MET A 1 492 ? 9.170 4.888 -25.931 1.00 82.75 492 MET A CA 1
ATOM 3592 C C . MET A 1 492 ? 8.359 3.646 -25.585 1.00 82.75 492 MET A C 1
ATOM 3594 O O . MET A 1 492 ? 7.739 3.569 -24.520 1.00 82.75 492 MET A O 1
ATOM 3598 N N . HIS A 1 493 ? 8.406 2.663 -26.472 1.00 86.38 493 HIS A N 1
ATOM 3599 C CA . HIS A 1 493 ? 7.850 1.338 -26.238 1.00 86.38 493 HIS A CA 1
ATOM 3600 C C . HIS A 1 493 ? 8.780 0.257 -26.776 1.00 86.38 493 HIS A C 1
ATOM 3602 O O . HIS A 1 493 ? 9.726 0.546 -27.506 1.00 86.38 493 HIS A O 1
ATOM 3608 N N . THR A 1 494 ? 8.504 -0.987 -26.417 1.00 89.00 494 THR A N 1
ATOM 3609 C CA . THR A 1 494 ? 9.061 -2.163 -27.083 1.00 89.00 494 THR A CA 1
ATOM 3610 C C . THR A 1 494 ? 7.939 -2.965 -27.747 1.00 89.00 494 THR A C 1
ATOM 3612 O O . THR A 1 494 ? 6.783 -2.877 -27.335 1.00 89.00 494 THR A O 1
ATOM 3615 N N . ASP A 1 495 ? 8.261 -3.731 -28.790 1.00 89.56 495 ASP A N 1
ATOM 3616 C CA . ASP A 1 495 ? 7.318 -4.666 -29.430 1.00 89.56 495 ASP A CA 1
ATOM 3617 C C . ASP A 1 495 ? 7.360 -6.066 -28.800 1.00 89.56 495 ASP A C 1
ATOM 3619 O O . ASP A 1 495 ? 6.669 -6.982 -29.250 1.00 89.56 495 ASP A O 1
ATOM 3623 N N . LEU A 1 496 ? 8.191 -6.249 -27.772 1.00 90.12 496 LEU A N 1
ATOM 3624 C CA . LEU A 1 496 ? 8.368 -7.530 -27.111 1.00 90.12 496 LEU A CA 1
ATOM 3625 C C . LEU A 1 496 ? 7.088 -7.976 -26.399 1.00 90.12 496 LEU A C 1
ATOM 3627 O O . LEU A 1 496 ? 6.380 -7.196 -25.754 1.00 90.12 496 LEU A O 1
ATOM 3631 N N . THR A 1 497 ? 6.815 -9.272 -26.504 1.00 91.19 497 THR A N 1
ATOM 3632 C CA . THR A 1 497 ? 5.678 -9.939 -25.872 1.00 91.19 497 THR A CA 1
ATOM 3633 C C . THR A 1 497 ? 6.158 -10.920 -24.806 1.00 91.19 497 THR A C 1
ATOM 3635 O O . THR A 1 497 ? 7.354 -11.175 -24.668 1.00 91.19 497 THR A O 1
ATOM 3638 N N . ALA A 1 498 ? 5.226 -11.490 -24.041 1.00 90.81 498 ALA A N 1
ATOM 3639 C CA . ALA A 1 498 ? 5.545 -12.467 -23.000 1.00 90.81 498 ALA A CA 1
ATOM 3640 C C . ALA A 1 498 ? 6.280 -13.716 -23.533 1.00 90.81 498 ALA A C 1
ATOM 3642 O O . ALA A 1 498 ? 6.946 -14.402 -22.764 1.00 90.81 498 ALA A O 1
ATOM 3643 N N . GLU A 1 499 ? 6.159 -14.010 -24.830 1.00 91.38 499 GLU A N 1
ATOM 3644 C CA . GLU A 1 499 ? 6.777 -15.156 -25.501 1.00 91.38 499 GLU A CA 1
ATOM 3645 C C . GLU A 1 499 ? 8.227 -14.908 -25.948 1.00 91.38 499 GLU A C 1
ATOM 3647 O O . GLU A 1 499 ? 8.904 -15.849 -26.365 1.00 91.38 499 GLU A O 1
ATOM 3652 N N . ALA A 1 500 ? 8.713 -13.664 -25.894 1.00 91.50 500 ALA A N 1
ATOM 3653 C CA . ALA A 1 500 ? 10.087 -13.352 -26.264 1.00 91.50 500 ALA A CA 1
ATOM 3654 C C . ALA A 1 500 ? 11.077 -13.982 -25.256 1.00 91.50 500 ALA A C 1
ATOM 3656 O O . ALA A 1 500 ? 10.889 -13.809 -24.047 1.00 91.50 500 ALA A O 1
ATOM 3657 N N . PRO A 1 501 ? 12.145 -14.677 -25.703 1.00 90.75 501 PRO A N 1
ATOM 3658 C CA . PRO A 1 501 ? 13.090 -15.353 -24.805 1.00 90.75 501 PRO A CA 1
ATOM 3659 C C . PRO A 1 501 ? 13.729 -14.422 -23.765 1.00 90.75 501 PRO A C 1
ATOM 3661 O O . PRO A 1 501 ? 13.888 -14.790 -22.599 1.00 90.75 501 PRO A O 1
ATOM 3664 N N . GLU A 1 502 ? 14.062 -13.195 -24.163 1.00 88.50 502 GLU A N 1
ATOM 3665 C CA . GLU A 1 502 ? 14.572 -12.154 -23.274 1.00 88.50 502 G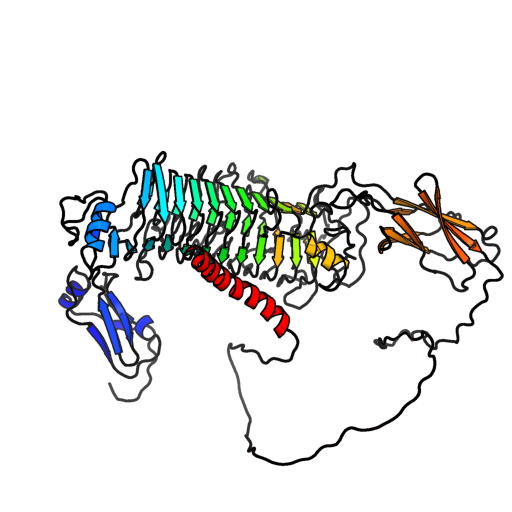LU A CA 1
ATOM 3666 C C . GLU A 1 502 ? 13.566 -11.753 -22.184 1.00 88.50 502 GLU A C 1
ATOM 3668 O O . GLU A 1 502 ? 13.966 -11.570 -21.030 1.00 88.50 502 GLU A O 1
ATOM 3673 N N . ILE A 1 503 ? 12.270 -11.685 -22.511 1.00 93.75 503 ILE A N 1
ATOM 3674 C CA . ILE A 1 503 ? 11.205 -11.406 -21.541 1.00 93.75 503 ILE A CA 1
ATOM 3675 C C . ILE A 1 503 ? 11.031 -12.596 -20.601 1.00 93.75 503 ILE A C 1
ATOM 3677 O O . ILE A 1 503 ? 10.982 -12.394 -19.390 1.00 93.75 503 ILE A O 1
ATOM 3681 N N . GLU A 1 504 ? 11.002 -13.832 -21.109 1.00 92.81 504 GLU A N 1
ATOM 3682 C CA . GLU A 1 504 ? 10.923 -15.039 -20.272 1.00 92.81 504 GLU A CA 1
ATOM 3683 C C . GLU A 1 504 ? 12.066 -15.074 -19.246 1.00 92.81 504 GLU A C 1
ATOM 3685 O O . GLU A 1 504 ? 11.835 -15.284 -18.050 1.00 92.81 504 GLU A O 1
ATOM 3690 N N . LYS A 1 505 ? 13.295 -14.784 -19.695 1.00 89.88 505 LYS A N 1
ATOM 3691 C CA . LYS A 1 505 ? 14.467 -14.695 -18.821 1.00 89.88 505 LYS A CA 1
ATOM 3692 C C . LYS A 1 505 ? 14.294 -13.607 -17.762 1.00 89.88 505 LYS A C 1
ATOM 3694 O O . LYS A 1 505 ? 14.451 -13.898 -16.578 1.00 89.88 505 LYS A O 1
ATOM 3699 N N . ALA A 1 506 ? 13.951 -12.382 -18.161 1.00 91.50 506 ALA A N 1
ATOM 3700 C CA . ALA A 1 506 ? 13.758 -11.264 -17.238 1.00 91.50 506 ALA A CA 1
ATOM 3701 C C . ALA A 1 506 ? 12.656 -11.552 -16.201 1.00 91.50 506 ALA A C 1
ATOM 3703 O O . ALA A 1 506 ? 12.815 -11.281 -15.011 1.00 91.50 506 ALA A O 1
ATOM 3704 N N . MET A 1 507 ? 11.552 -12.164 -16.632 1.00 93.88 507 MET A N 1
ATOM 3705 C CA . MET A 1 507 ? 10.434 -12.549 -15.769 1.00 93.88 507 MET A CA 1
ATOM 3706 C C . MET A 1 507 ? 10.811 -13.645 -14.766 1.00 93.88 507 MET A C 1
ATOM 3708 O O . MET A 1 507 ? 10.283 -13.648 -13.656 1.00 93.88 507 MET A O 1
ATOM 3712 N N . GLY A 1 508 ? 11.734 -14.547 -15.117 1.00 89.56 508 GLY A N 1
ATOM 3713 C CA . GLY A 1 508 ? 12.283 -15.546 -14.194 1.00 89.56 508 GLY A CA 1
ATOM 3714 C C . GLY A 1 508 ? 13.141 -14.955 -13.067 1.00 89.56 508 GLY A C 1
ATOM 3715 O O . GLY A 1 508 ? 13.348 -15.615 -12.048 1.00 89.56 508 GLY A O 1
ATOM 3716 N N . LEU A 1 509 ? 13.617 -13.721 -13.244 1.00 89.69 509 LEU A N 1
ATOM 3717 C CA . LEU A 1 509 ? 14.474 -12.990 -12.305 1.00 89.69 509 LEU A CA 1
ATOM 3718 C C . LEU A 1 509 ? 13.691 -11.957 -11.491 1.00 89.69 509 LEU A C 1
ATOM 3720 O O . LEU A 1 509 ? 14.049 -11.648 -10.353 1.00 89.69 509 LEU A O 1
ATOM 3724 N N . ALA A 1 510 ? 12.605 -11.433 -12.060 1.00 93.12 510 ALA A N 1
ATOM 3725 C CA . ALA A 1 510 ? 11.757 -10.456 -11.405 1.00 93.12 510 ALA A CA 1
ATOM 3726 C C . ALA A 1 510 ? 11.117 -11.027 -10.127 1.00 93.12 510 ALA A C 1
ATOM 3728 O O . ALA A 1 510 ? 10.477 -12.079 -10.129 1.00 93.12 510 ALA A O 1
ATOM 3729 N N . GLY A 1 511 ? 11.240 -10.283 -9.029 1.00 93.75 511 GLY A N 1
ATOM 3730 C CA . GLY A 1 511 ? 10.524 -10.555 -7.779 1.00 93.75 511 GLY A CA 1
ATOM 3731 C C . GLY A 1 511 ? 9.458 -9.507 -7.449 1.00 93.75 511 GLY A C 1
ATOM 3732 O O . GLY A 1 511 ? 8.652 -9.702 -6.537 1.00 93.75 511 GLY A O 1
ATOM 3733 N N . VAL A 1 512 ? 9.425 -8.405 -8.204 1.00 98.31 512 VAL A N 1
ATOM 3734 C CA . VAL A 1 512 ? 8.430 -7.335 -8.087 1.00 98.31 512 VAL A CA 1
ATOM 3735 C C . VAL A 1 512 ? 7.616 -7.259 -9.371 1.00 98.31 512 VAL A C 1
ATOM 3737 O O . VAL A 1 512 ? 8.177 -7.145 -10.455 1.00 98.31 512 VAL A O 1
ATOM 3740 N N . PHE A 1 513 ? 6.291 -7.250 -9.257 1.00 98.50 513 PHE A N 1
ATOM 3741 C CA . PHE A 1 513 ? 5.377 -7.170 -10.393 1.00 98.50 513 PHE A CA 1
ATOM 3742 C C . PHE A 1 513 ? 4.451 -5.964 -10.244 1.00 98.50 513 PHE A C 1
ATOM 3744 O O . PHE A 1 513 ? 3.628 -5.912 -9.329 1.00 98.50 513 PHE A O 1
ATOM 3751 N N . ILE A 1 514 ? 4.563 -5.000 -11.156 1.00 98.69 514 ILE A N 1
ATOM 3752 C CA . ILE A 1 514 ? 3.671 -3.841 -11.264 1.00 98.69 514 ILE A CA 1
ATOM 3753 C C . ILE A 1 514 ? 2.834 -4.039 -12.525 1.00 98.69 514 ILE A C 1
ATOM 3755 O O . ILE A 1 514 ? 3.296 -3.751 -13.628 1.00 98.69 514 ILE A O 1
ATOM 3759 N N . ALA A 1 515 ? 1.619 -4.570 -12.373 1.00 98.31 515 ALA A N 1
ATOM 3760 C CA . ALA A 1 515 ? 0.846 -5.029 -13.524 1.00 98.31 515 ALA A CA 1
ATOM 3761 C C . ALA A 1 515 ? -0.660 -4.790 -13.435 1.00 98.31 515 ALA A C 1
ATOM 3763 O O . ALA A 1 515 ? -1.244 -4.765 -12.351 1.00 98.31 515 ALA A O 1
ATOM 3764 N N . GLY A 1 516 ? -1.298 -4.616 -14.595 1.00 96.81 516 GLY A N 1
ATOM 3765 C CA . GLY A 1 516 ? -2.749 -4.421 -14.701 1.00 96.81 516 GLY A CA 1
ATOM 3766 C C . GLY A 1 516 ? -3.257 -3.104 -14.106 1.00 96.81 516 GLY A C 1
ATOM 3767 O O . GLY A 1 516 ? -4.465 -2.889 -14.000 1.00 96.81 516 GLY A O 1
ATOM 3768 N N . ASN A 1 517 ? -2.365 -2.210 -13.671 1.00 98.06 517 ASN A N 1
ATOM 3769 C CA . ASN A 1 517 ? -2.766 -0.963 -13.036 1.00 98.06 517 ASN A CA 1
ATOM 3770 C C . ASN A 1 517 ? -3.267 0.035 -14.082 1.00 98.06 517 ASN A C 1
ATOM 3772 O O . ASN A 1 517 ? -2.769 0.079 -15.204 1.00 98.06 517 ASN A O 1
ATOM 3776 N N . THR A 1 518 ? -4.246 0.859 -13.711 1.00 95.50 518 THR A N 1
ATOM 3777 C CA . THR A 1 518 ? -4.869 1.828 -14.619 1.00 95.50 518 THR A CA 1
ATOM 3778 C C . THR A 1 518 ? -4.784 3.252 -14.081 1.00 95.50 518 THR A C 1
ATOM 3780 O O . THR A 1 518 ? -5.162 3.521 -12.939 1.00 95.50 518 THR A O 1
ATOM 3783 N N . SER A 1 519 ? -4.372 4.189 -14.931 1.00 93.88 519 SER A N 1
ATOM 3784 C CA . SER A 1 519 ? -4.375 5.624 -14.644 1.00 93.88 519 SER A CA 1
ATOM 3785 C C . SER A 1 519 ? -5.320 6.376 -15.581 1.00 93.88 519 SER A C 1
ATOM 3787 O O . SER A 1 519 ? -5.276 6.219 -16.802 1.00 93.88 519 SER A O 1
ATOM 3789 N N . GLY A 1 520 ? -6.173 7.232 -15.014 1.00 91.38 520 GLY A N 1
ATOM 3790 C CA . GLY A 1 520 ? -6.986 8.188 -15.770 1.00 91.38 520 GLY A CA 1
ATOM 3791 C C . GLY A 1 520 ? -6.171 9.324 -16.400 1.00 91.38 520 GLY A C 1
ATOM 3792 O O . GLY A 1 520 ? -6.703 10.066 -17.223 1.00 91.38 520 GLY A O 1
ATOM 3793 N N . THR A 1 521 ? -4.888 9.440 -16.050 1.00 88.75 521 THR A N 1
ATOM 3794 C CA . THR A 1 521 ? -3.898 10.309 -16.703 1.00 88.75 521 THR A CA 1
ATOM 3795 C C . THR A 1 521 ? -2.653 9.486 -17.055 1.00 88.75 521 THR A C 1
ATOM 3797 O O . THR A 1 521 ? -2.790 8.305 -17.375 1.00 88.75 521 THR A O 1
ATOM 3800 N N . ARG A 1 522 ? -1.446 10.067 -17.072 1.00 88.44 522 ARG A N 1
ATOM 3801 C CA . ARG A 1 522 ? -0.214 9.335 -17.418 1.00 88.44 522 ARG A CA 1
ATOM 3802 C C . ARG A 1 522 ? 0.228 8.375 -16.302 1.00 88.44 522 ARG A C 1
ATOM 3804 O O . ARG A 1 522 ? -0.178 8.557 -15.148 1.00 88.44 522 ARG A O 1
ATOM 3811 N N . GLY A 1 523 ? 1.075 7.391 -16.608 1.00 90.56 523 GLY A N 1
ATOM 3812 C CA . GLY A 1 523 ? 1.688 6.510 -15.603 1.00 90.56 523 GLY A CA 1
ATOM 3813 C C . GLY A 1 523 ? 0.721 5.463 -15.059 1.00 90.56 523 GLY A C 1
ATOM 3814 O O . GLY A 1 523 ? 0.260 5.585 -13.926 1.00 90.56 523 GLY A O 1
ATOM 3815 N N . GLY A 1 524 ? 0.365 4.458 -15.857 1.00 93.44 524 GLY A N 1
ATOM 3816 C CA . GLY A 1 524 ? -0.501 3.353 -15.424 1.00 93.44 524 GLY A CA 1
ATOM 3817 C C . GLY A 1 524 ? 0.139 2.550 -14.291 1.00 93.44 524 GLY A C 1
ATOM 3818 O O . GLY A 1 524 ? -0.435 2.441 -13.208 1.00 93.44 524 GLY A O 1
ATOM 3819 N N . GLY A 1 525 ? 1.364 2.070 -14.506 1.00 96.56 525 GLY A N 1
ATOM 3820 C CA . GLY A 1 525 ? 2.197 1.441 -13.487 1.00 96.56 525 GLY A CA 1
ATOM 3821 C C . GLY A 1 525 ? 2.753 2.481 -12.518 1.00 96.56 525 GLY A C 1
ATOM 3822 O O . GLY A 1 525 ? 2.350 2.521 -11.353 1.00 96.56 525 GLY A O 1
ATOM 3823 N N . ILE A 1 526 ? 3.640 3.349 -13.010 1.00 96.44 526 ILE A N 1
ATOM 3824 C CA . ILE A 1 526 ? 4.346 4.369 -12.225 1.00 96.44 526 ILE A CA 1
ATOM 3825 C C . ILE A 1 526 ? 4.124 5.758 -12.837 1.00 96.44 526 ILE A C 1
ATOM 3827 O O . ILE A 1 526 ? 4.393 5.984 -14.011 1.00 96.44 526 ILE A O 1
ATOM 3831 N N . GLY A 1 527 ? 3.668 6.719 -12.037 1.00 92.75 527 GLY A N 1
ATOM 3832 C CA . GLY A 1 527 ? 3.659 8.144 -12.387 1.00 92.75 527 GLY A CA 1
ATOM 3833 C C . GLY A 1 527 ? 4.591 8.927 -11.467 1.00 92.75 527 GLY A C 1
ATOM 3834 O O . GLY A 1 527 ? 4.629 8.650 -10.270 1.00 92.75 527 GLY A O 1
ATOM 3835 N N . SER A 1 528 ? 5.336 9.908 -11.976 1.00 90.62 528 SER A N 1
ATOM 3836 C CA . SER A 1 528 ? 6.311 10.621 -11.151 1.00 90.62 528 SER A CA 1
ATOM 3837 C C . SER A 1 528 ? 6.497 12.095 -11.498 1.00 90.62 528 SER A C 1
ATOM 3839 O O . SER A 1 528 ? 6.691 12.469 -12.648 1.00 90.62 528 SER A O 1
ATOM 3841 N N . ASN A 1 529 ? 6.546 12.918 -10.454 1.00 86.00 529 ASN A N 1
ATOM 3842 C CA . ASN A 1 529 ? 7.194 14.228 -10.427 1.00 86.00 529 ASN A CA 1
ATOM 3843 C C . ASN A 1 529 ? 8.479 14.224 -9.571 1.00 86.00 529 ASN A C 1
ATOM 3845 O O . ASN A 1 529 ? 9.192 15.228 -9.560 1.00 86.00 529 ASN A O 1
ATOM 3849 N N . GLY A 1 530 ? 8.721 13.153 -8.807 1.00 86.75 530 GLY A N 1
ATOM 3850 C CA . GLY A 1 530 ? 9.872 12.975 -7.919 1.00 86.75 530 GLY A CA 1
ATOM 3851 C C . GLY A 1 530 ? 10.913 12.020 -8.499 1.00 86.75 530 GLY A C 1
ATOM 3852 O O . GLY A 1 530 ? 10.965 11.818 -9.708 1.00 86.75 530 GLY A O 1
ATOM 3853 N N . ASP A 1 531 ? 11.746 11.427 -7.651 1.00 87.38 531 ASP A N 1
ATOM 3854 C CA . ASP A 1 531 ? 12.843 10.571 -8.105 1.00 87.38 531 ASP A CA 1
ATOM 3855 C C . ASP A 1 531 ? 12.392 9.105 -8.153 1.00 87.38 531 ASP A C 1
ATOM 3857 O O . ASP A 1 531 ? 11.843 8.580 -7.180 1.00 87.38 531 ASP A O 1
ATOM 3861 N N . VAL A 1 532 ? 12.624 8.442 -9.286 1.00 91.69 532 VAL A N 1
ATOM 3862 C CA . VAL A 1 532 ? 12.359 7.013 -9.489 1.00 91.69 532 VAL A CA 1
ATOM 3863 C C . VAL A 1 532 ? 13.653 6.352 -9.923 1.00 91.69 532 VAL A C 1
ATOM 3865 O O . VAL A 1 532 ? 14.207 6.697 -10.962 1.00 91.69 532 VAL A O 1
ATOM 3868 N N . ILE A 1 533 ? 14.121 5.400 -9.127 1.00 89.56 533 ILE A N 1
ATOM 3869 C CA . ILE A 1 533 ? 15.344 4.652 -9.372 1.00 89.56 533 ILE A CA 1
ATOM 3870 C C . ILE A 1 533 ? 14.979 3.173 -9.435 1.00 89.56 533 ILE A C 1
ATOM 3872 O O . ILE A 1 533 ? 14.436 2.617 -8.477 1.00 89.56 533 ILE A O 1
ATOM 3876 N N . ILE A 1 534 ? 15.263 2.557 -10.576 1.00 92.12 534 ILE A N 1
ATOM 3877 C CA . ILE A 1 534 ? 15.078 1.135 -10.829 1.00 92.12 534 ILE A CA 1
ATOM 3878 C C . ILE A 1 534 ? 16.451 0.504 -11.032 1.00 92.12 534 ILE A C 1
ATOM 3880 O O . ILE A 1 534 ? 17.184 0.905 -11.936 1.00 92.12 534 ILE A O 1
ATOM 3884 N N . GLY A 1 535 ? 16.778 -0.477 -10.195 1.00 87.06 535 GLY A N 1
ATOM 3885 C CA . GLY A 1 535 ? 18.093 -1.111 -10.172 1.00 87.06 535 GLY A CA 1
ATOM 3886 C C . GLY A 1 535 ? 19.165 -0.312 -9.439 1.00 87.06 535 GLY A C 1
ATOM 3887 O O . GLY A 1 535 ? 18.911 0.751 -8.859 1.00 87.06 535 GLY A O 1
ATOM 3888 N N . HIS A 1 536 ? 20.380 -0.845 -9.468 1.00 78.81 536 HIS A N 1
ATOM 3889 C CA . HIS A 1 536 ? 21.573 -0.205 -8.926 1.00 78.81 536 HIS A CA 1
ATOM 3890 C C . HIS A 1 536 ? 22.382 0.439 -10.050 1.00 78.81 536 HIS A C 1
ATOM 3892 O O . HIS A 1 536 ? 22.448 -0.149 -11.127 1.00 78.81 536 HIS A O 1
ATOM 3898 N N . PRO A 1 537 ? 23.012 1.612 -9.823 1.00 65.44 537 PRO A N 1
ATOM 3899 C CA . PRO A 1 537 ? 24.032 2.079 -10.746 1.00 65.44 537 PRO A CA 1
ATOM 3900 C C . PRO A 1 537 ? 25.047 0.964 -10.920 1.00 65.44 537 PRO A C 1
ATOM 3902 O O . PRO A 1 537 ? 25.600 0.491 -9.927 1.00 65.44 537 PRO A O 1
ATOM 3905 N N . ASP A 1 538 ? 25.253 0.547 -12.166 1.00 56.69 538 ASP A N 1
ATOM 3906 C CA . ASP A 1 538 ? 26.386 -0.297 -12.496 1.00 56.69 538 ASP A CA 1
ATOM 3907 C C . ASP A 1 538 ? 27.622 0.472 -11.998 1.00 56.69 538 ASP A C 1
ATOM 3909 O O . ASP A 1 538 ? 27.788 1.657 -12.323 1.00 56.69 538 ASP A O 1
ATOM 3913 N N . ASP A 1 539 ? 28.433 -0.127 -11.118 1.00 51.78 539 ASP A N 1
ATOM 3914 C CA . ASP A 1 539 ? 29.675 0.522 -10.704 1.00 51.78 539 ASP A CA 1
ATOM 3915 C C . ASP A 1 539 ? 30.456 0.840 -11.995 1.00 51.78 539 ASP A C 1
ATOM 3917 O O . ASP A 1 539 ? 30.452 0.040 -12.927 1.00 51.78 539 ASP A O 1
ATOM 3921 N N . GLU A 1 540 ? 31.174 1.970 -12.095 1.00 47.12 540 GLU A N 1
ATOM 3922 C CA . GLU A 1 540 ? 32.016 2.260 -13.285 1.00 47.12 540 GLU A CA 1
ATOM 3923 C C . GLU A 1 540 ? 33.032 1.129 -13.582 1.00 47.12 540 GLU A C 1
ATOM 3925 O O . GLU A 1 540 ? 33.650 1.096 -14.642 1.00 47.12 540 GLU A O 1
ATOM 3930 N N . GLN A 1 541 ? 33.217 0.199 -12.639 1.00 48.84 541 GLN A N 1
ATOM 3931 C CA . GLN A 1 541 ? 34.025 -1.009 -12.777 1.00 48.84 541 GLN A CA 1
ATOM 3932 C C . GLN A 1 541 ? 33.313 -2.174 -13.494 1.00 48.84 541 GLN A C 1
ATOM 3934 O O . GLN A 1 541 ? 34.006 -3.115 -13.875 1.00 48.84 541 GLN A O 1
ATOM 3939 N N . ASP A 1 542 ? 31.996 -2.099 -13.717 1.00 58.94 542 ASP A N 1
ATOM 3940 C CA . ASP A 1 542 ? 31.142 -3.161 -14.276 1.00 58.94 542 ASP A CA 1
ATOM 3941 C C . ASP A 1 542 ? 30.651 -2.884 -15.712 1.00 58.94 542 ASP A C 1
ATOM 3943 O O . ASP A 1 542 ? 29.956 -3.704 -16.321 1.00 58.94 542 ASP A O 1
ATOM 3947 N N . LEU A 1 543 ? 31.063 -1.758 -16.297 1.00 66.12 543 LEU A N 1
ATOM 3948 C CA . LEU A 1 543 ? 30.806 -1.399 -17.690 1.00 66.12 543 LEU A CA 1
ATOM 3949 C C . LEU A 1 543 ? 32.124 -1.288 -18.464 1.00 66.12 543 LEU A C 1
ATOM 3951 O O . LEU A 1 543 ? 33.161 -0.906 -17.918 1.00 66.12 543 LEU A O 1
ATOM 3955 N N . ARG A 1 544 ? 32.095 -1.597 -19.762 1.00 77.31 544 ARG A N 1
ATOM 3956 C CA . ARG A 1 544 ? 33.205 -1.309 -20.678 1.00 77.31 544 ARG A CA 1
ATOM 3957 C C . ARG A 1 544 ? 32.712 -0.890 -22.054 1.00 77.31 544 ARG A C 1
ATOM 3959 O O . ARG A 1 544 ? 31.669 -1.341 -22.519 1.00 77.31 544 ARG A O 1
ATOM 3966 N N . ASP A 1 545 ? 33.517 -0.093 -22.740 1.00 82.94 545 ASP A N 1
ATOM 3967 C CA . ASP A 1 545 ? 33.302 0.208 -24.152 1.00 82.94 545 ASP A CA 1
ATOM 3968 C C . ASP A 1 545 ? 33.769 -0.975 -25.013 1.00 82.94 545 ASP A C 1
ATOM 3970 O O . ASP A 1 545 ? 34.889 -1.466 -24.854 1.00 82.94 545 ASP A O 1
ATOM 3974 N N . ILE A 1 546 ? 32.934 -1.417 -25.955 1.00 85.88 546 ILE A N 1
ATOM 3975 C CA . ILE A 1 546 ? 33.320 -2.383 -26.988 1.00 85.88 546 ILE A CA 1
ATOM 3976 C C . ILE A 1 546 ? 33.617 -1.620 -28.272 1.00 85.88 546 ILE A C 1
ATOM 3978 O O . ILE A 1 546 ? 32.766 -0.917 -28.813 1.00 85.88 546 ILE A O 1
ATOM 3982 N N . LYS A 1 547 ? 34.839 -1.761 -28.776 1.00 91.31 547 LYS A N 1
ATOM 3983 C CA . LYS A 1 547 ? 35.306 -1.062 -29.974 1.00 91.31 547 LYS A CA 1
ATOM 3984 C C . LYS A 1 547 ? 35.344 -2.008 -31.158 1.00 91.31 547 LYS A C 1
ATOM 3986 O O . LYS A 1 547 ? 35.792 -3.145 -31.021 1.00 91.31 547 LYS A O 1
ATOM 3991 N N . ALA A 1 548 ? 34.927 -1.526 -32.321 1.00 91.00 548 ALA A N 1
ATOM 3992 C CA . ALA A 1 548 ? 35.023 -2.248 -33.577 1.00 91.00 548 ALA A CA 1
ATOM 3993 C C . ALA A 1 548 ? 35.643 -1.371 -34.669 1.00 91.00 548 ALA A C 1
ATOM 3995 O O . ALA A 1 548 ? 35.246 -0.225 -34.847 1.00 91.00 548 ALA A O 1
ATOM 3996 N N . THR A 1 549 ? 36.599 -1.903 -35.429 1.00 90.81 549 THR A N 1
ATOM 3997 C CA . THR A 1 549 ? 37.246 -1.187 -36.542 1.00 90.81 549 THR A CA 1
ATOM 3998 C C . THR A 1 549 ? 37.022 -1.919 -37.852 1.00 90.81 549 THR A C 1
ATOM 4000 O O . THR A 1 549 ? 37.083 -3.147 -37.912 1.00 90.81 549 THR A O 1
ATOM 4003 N N . LYS A 1 550 ? 36.790 -1.155 -38.922 1.00 89.31 550 LYS A N 1
ATOM 4004 C CA . LYS A 1 550 ? 36.593 -1.689 -40.266 1.00 89.31 550 LYS A CA 1
ATOM 4005 C C . LYS A 1 550 ? 37.888 -1.687 -41.080 1.00 89.31 550 LYS A C 1
ATOM 4007 O O . LYS A 1 550 ? 38.526 -0.651 -41.233 1.00 89.31 550 LYS A O 1
ATOM 4012 N N . VAL A 1 551 ? 38.216 -2.833 -41.675 1.00 89.06 551 VAL A N 1
ATOM 4013 C CA . VAL A 1 551 ? 39.318 -3.011 -42.627 1.00 89.06 551 VAL A CA 1
ATOM 4014 C C . VAL A 1 551 ? 38.793 -3.585 -43.947 1.00 89.06 551 VAL A C 1
ATOM 4016 O O . VAL A 1 551 ? 37.947 -4.485 -43.973 1.00 89.06 551 VAL A O 1
ATOM 4019 N N . TRP A 1 552 ? 39.312 -3.064 -45.058 1.00 87.75 552 TRP A N 1
ATOM 4020 C CA . TRP A 1 552 ? 39.040 -3.550 -46.410 1.00 87.75 552 TRP A CA 1
ATOM 4021 C C . TRP A 1 552 ? 40.302 -4.176 -47.006 1.00 87.75 552 TRP A C 1
ATOM 4023 O O . TRP A 1 552 ? 41.342 -3.527 -47.096 1.00 87.75 552 TRP A O 1
ATOM 4033 N N . ASP A 1 553 ? 40.202 -5.434 -47.428 1.00 88.56 553 ASP A N 1
ATOM 4034 C CA . ASP A 1 553 ? 41.238 -6.157 -48.168 1.00 88.56 553 ASP A CA 1
ATOM 4035 C C . ASP A 1 553 ? 40.754 -6.374 -49.611 1.00 88.56 553 ASP A C 1
ATOM 4037 O O . ASP A 1 553 ? 40.263 -7.439 -49.994 1.00 88.56 553 ASP A O 1
ATOM 4041 N N . ASP A 1 554 ? 40.790 -5.290 -50.390 1.00 86.69 554 ASP A N 1
ATOM 4042 C CA . ASP A 1 554 ? 40.241 -5.212 -51.751 1.00 86.69 554 ASP A CA 1
ATOM 4043 C C . ASP A 1 554 ? 41.120 -4.450 -52.751 1.00 86.69 554 ASP A C 1
ATOM 4045 O O . ASP A 1 554 ? 40.658 -4.039 -53.818 1.00 86.69 554 ASP A O 1
ATOM 4049 N N . ASN A 1 555 ? 42.411 -4.325 -52.429 1.00 87.50 555 ASN A N 1
ATOM 4050 C CA . ASN A 1 555 ? 43.410 -3.630 -53.240 1.00 87.50 555 ASN A CA 1
ATOM 4051 C C . ASN A 1 555 ? 43.021 -2.170 -53.545 1.00 87.50 555 ASN A C 1
ATOM 4053 O O . ASN A 1 555 ? 43.019 -1.760 -54.706 1.00 87.50 555 ASN A O 1
ATOM 4057 N N . ASP A 1 556 ? 42.705 -1.409 -52.491 1.00 86.31 556 ASP A N 1
ATOM 4058 C CA . ASP A 1 556 ? 42.326 0.012 -52.560 1.00 86.31 556 ASP A CA 1
ATOM 4059 C C . ASP A 1 556 ? 41.073 0.242 -53.421 1.00 86.31 556 ASP A C 1
ATOM 4061 O O . ASP A 1 556 ? 41.063 1.053 -54.346 1.00 86.31 556 ASP A O 1
ATOM 4065 N N . ASP A 1 557 ? 40.039 -0.570 -53.168 1.00 85.31 557 ASP A N 1
ATOM 4066 C CA . ASP A 1 557 ? 38.776 -0.576 -53.915 1.00 85.31 557 ASP A CA 1
ATOM 4067 C C . ASP A 1 557 ? 38.973 -0.609 -55.447 1.00 85.31 557 ASP A C 1
ATOM 4069 O O . ASP A 1 557 ? 38.261 0.038 -56.221 1.00 85.31 557 ASP A O 1
ATOM 4073 N N . GLN A 1 558 ? 39.942 -1.403 -55.931 1.00 84.12 558 GLN A N 1
ATOM 4074 C CA . GLN A 1 558 ? 40.267 -1.528 -57.362 1.00 84.12 558 GLN A CA 1
ATOM 4075 C C . GLN A 1 558 ? 39.027 -1.798 -58.234 1.00 84.12 558 GLN A C 1
ATOM 4077 O O . GLN A 1 558 ? 38.973 -1.408 -59.408 1.00 84.12 558 GLN A O 1
ATOM 4082 N N . HIS A 1 559 ? 38.046 -2.505 -57.671 1.00 81.62 559 HIS A N 1
ATOM 4083 C CA . HIS A 1 559 ? 36.827 -2.923 -58.347 1.00 81.62 559 HIS A CA 1
ATOM 4084 C C . HIS A 1 559 ? 35.650 -1.953 -58.187 1.00 81.62 559 HIS A C 1
ATOM 4086 O O . HIS A 1 559 ? 34.663 -2.138 -58.899 1.00 81.62 559 HIS A O 1
ATOM 4092 N N . LYS A 1 560 ? 35.764 -0.910 -57.352 1.00 84.06 560 LYS A N 1
ATOM 4093 C CA . LYS A 1 560 ? 34.705 0.078 -57.082 1.00 84.06 560 LYS A CA 1
ATOM 4094 C C . LYS A 1 560 ? 33.412 -0.559 -56.578 1.00 84.06 560 LYS A C 1
ATOM 4096 O O . LYS A 1 560 ? 32.325 -0.235 -57.057 1.00 84.06 560 LYS A O 1
ATOM 4101 N N . LEU A 1 561 ? 33.556 -1.540 -55.690 1.00 81.56 561 LEU A N 1
ATOM 4102 C CA . LEU A 1 561 ? 32.451 -2.333 -55.138 1.00 81.56 561 LEU A CA 1
ATOM 4103 C C . LEU A 1 561 ? 32.261 -2.098 -53.638 1.00 81.56 561 LEU A C 1
ATOM 4105 O O . LEU A 1 561 ? 31.352 -2.689 -53.050 1.00 81.56 561 LEU A O 1
ATOM 4109 N N . ARG A 1 562 ? 33.094 -1.254 -53.020 1.00 85.12 562 ARG A N 1
ATOM 4110 C CA . ARG A 1 562 ? 32.934 -0.869 -51.623 1.00 85.12 562 ARG A CA 1
ATOM 4111 C C . ARG A 1 562 ? 31.610 -0.103 -51.431 1.00 85.12 562 ARG A C 1
ATOM 4113 O O . ARG A 1 562 ? 31.328 0.822 -52.194 1.00 85.12 562 ARG A O 1
ATOM 4120 N N . PRO A 1 563 ? 30.765 -0.489 -50.457 1.00 82.00 563 PRO A N 1
ATOM 4121 C CA . PRO A 1 563 ? 29.503 0.191 -50.191 1.00 82.00 563 PRO A CA 1
ATOM 4122 C C . PRO A 1 563 ? 29.730 1.562 -49.541 1.00 82.00 563 PRO A C 1
ATOM 4124 O O . PRO A 1 563 ? 30.760 1.807 -48.917 1.00 82.00 563 PRO A O 1
ATOM 4127 N N . GLU A 1 564 ? 28.728 2.437 -49.629 1.00 81.38 564 GLU A N 1
ATOM 4128 C CA . GLU A 1 564 ? 28.766 3.773 -49.010 1.00 81.38 564 GLU A CA 1
ATOM 4129 C C . GLU A 1 564 ? 28.702 3.730 -47.472 1.00 81.38 564 GLU A C 1
ATOM 4131 O O . GLU A 1 564 ? 29.149 4.656 -46.797 1.00 81.38 564 GLU A O 1
ATOM 4136 N N . TYR A 1 565 ? 28.128 2.666 -46.906 1.00 83.62 565 TYR A N 1
ATOM 4137 C CA . TYR A 1 565 ? 28.067 2.424 -45.467 1.00 83.62 565 TYR A CA 1
ATOM 4138 C C . TYR A 1 565 ? 27.940 0.927 -45.174 1.00 83.62 565 TYR A C 1
ATOM 4140 O O . TYR A 1 565 ? 27.528 0.144 -46.031 1.00 83.62 565 TYR A O 1
ATOM 4148 N N . ILE A 1 566 ? 28.249 0.543 -43.938 1.00 84.00 566 ILE A N 1
ATOM 4149 C CA . ILE A 1 566 ? 27.991 -0.797 -43.396 1.00 84.00 566 ILE A CA 1
ATOM 4150 C C . ILE A 1 566 ? 27.214 -0.679 -42.084 1.00 84.00 566 ILE A C 1
ATOM 4152 O O . ILE A 1 566 ? 27.340 0.317 -41.368 1.00 84.00 566 ILE A O 1
ATOM 4156 N N . LYS A 1 567 ? 26.419 -1.701 -41.762 1.00 82.81 567 LYS A N 1
ATOM 4157 C CA . LYS A 1 567 ? 25.726 -1.828 -40.475 1.00 82.81 567 LYS A CA 1
ATOM 4158 C C . LYS A 1 567 ? 26.409 -2.922 -39.658 1.00 82.81 567 LYS A C 1
ATOM 4160 O O . LYS A 1 567 ? 26.425 -4.079 -40.076 1.00 82.81 567 LYS A O 1
ATOM 4165 N N . ILE A 1 568 ? 26.993 -2.542 -38.524 1.00 87.19 568 ILE A N 1
ATOM 4166 C CA . ILE A 1 568 ? 27.718 -3.439 -37.619 1.00 87.19 568 ILE A CA 1
ATOM 4167 C C . ILE A 1 568 ? 26.835 -3.698 -36.406 1.00 87.19 568 ILE A C 1
ATOM 4169 O O . ILE A 1 568 ? 26.495 -2.763 -35.692 1.00 87.19 568 ILE A O 1
ATOM 4173 N N . TRP A 1 569 ? 26.497 -4.956 -36.156 1.00 84.06 569 TRP A N 1
ATOM 4174 C CA . TRP A 1 569 ? 25.809 -5.398 -34.950 1.00 84.06 569 TRP A CA 1
ATOM 4175 C C . TRP A 1 569 ? 26.814 -5.830 -33.889 1.00 84.06 569 TRP A C 1
ATOM 4177 O O . TRP A 1 569 ? 27.683 -6.651 -34.177 1.00 84.06 569 TRP A O 1
ATOM 4187 N N . LEU A 1 570 ? 26.653 -5.348 -32.661 1.00 86.69 570 LEU A N 1
ATOM 4188 C CA . LEU A 1 570 ? 27.251 -5.942 -31.474 1.00 86.69 570 LEU A CA 1
ATOM 4189 C C . LEU A 1 570 ? 26.484 -7.213 -31.119 1.00 86.69 570 LEU A C 1
ATOM 4191 O O . LEU A 1 570 ? 25.254 -7.212 -31.062 1.00 86.69 570 LEU A O 1
ATOM 4195 N N . VAL A 1 571 ? 27.214 -8.291 -30.867 1.00 85.06 571 VAL A N 1
ATOM 4196 C CA . VAL A 1 571 ? 26.667 -9.581 -30.462 1.00 85.06 571 VAL A CA 1
ATOM 4197 C C . VAL A 1 571 ? 27.194 -9.924 -29.080 1.00 85.06 571 VAL A C 1
ATOM 4199 O O . VAL A 1 571 ? 28.407 -9.982 -28.882 1.00 85.06 571 VAL A O 1
ATOM 4202 N N . ARG A 1 572 ? 26.298 -10.190 -28.133 1.00 83.25 572 ARG A N 1
ATOM 4203 C CA . ARG A 1 572 ? 26.631 -10.581 -26.763 1.00 83.25 572 ARG A CA 1
ATOM 4204 C C . ARG A 1 572 ? 26.075 -11.969 -26.483 1.00 83.25 572 ARG A C 1
ATOM 4206 O O . ARG A 1 572 ? 24.885 -12.200 -26.649 1.00 83.25 572 ARG A O 1
ATOM 4213 N N . ASN A 1 573 ? 26.939 -12.905 -26.096 1.00 81.31 573 ASN A N 1
ATOM 4214 C CA . ASN A 1 573 ? 26.601 -14.319 -25.877 1.00 81.31 573 ASN A CA 1
ATOM 4215 C C . ASN A 1 573 ? 25.816 -14.974 -27.036 1.00 81.31 573 ASN A C 1
ATOM 4217 O O . ASN A 1 573 ? 25.059 -15.915 -26.823 1.00 81.31 573 ASN A O 1
ATOM 4221 N N . GLY A 1 574 ? 26.033 -14.511 -28.271 1.00 79.75 574 GLY A N 1
ATOM 4222 C CA . GLY A 1 574 ? 25.378 -15.040 -29.473 1.00 79.75 574 GLY A CA 1
ATOM 4223 C C . GLY A 1 574 ? 24.136 -14.271 -29.935 1.00 79.75 574 GLY A C 1
ATOM 4224 O O . GLY A 1 574 ? 23.678 -14.520 -31.046 1.00 79.75 574 GLY A O 1
ATOM 4225 N N . GLU A 1 575 ? 23.645 -13.301 -29.163 1.00 72.31 575 GLU A N 1
ATOM 4226 C CA . GLU A 1 575 ? 22.488 -12.470 -29.525 1.00 72.31 575 GLU A CA 1
ATOM 4227 C C . GLU A 1 575 ? 22.919 -11.086 -30.007 1.00 72.31 575 GLU A C 1
ATOM 4229 O O . GLU A 1 575 ? 23.832 -10.487 -29.443 1.00 72.31 575 GLU A O 1
ATOM 4234 N N . LYS A 1 576 ? 22.268 -10.562 -31.052 1.00 78.69 576 LYS A N 1
ATOM 4235 C CA . LYS A 1 576 ? 22.473 -9.182 -31.516 1.00 78.69 576 LYS A CA 1
ATOM 4236 C C . LYS A 1 576 ? 21.857 -8.221 -30.495 1.00 78.69 576 LYS A C 1
ATOM 4238 O O . LYS A 1 576 ? 20.661 -8.296 -30.254 1.00 78.69 576 LYS A O 1
ATOM 4243 N N . VAL A 1 577 ? 22.661 -7.329 -29.918 1.00 66.31 577 VAL A N 1
ATOM 4244 C CA . VAL A 1 577 ? 22.259 -6.485 -28.774 1.00 66.31 577 VAL A CA 1
ATOM 4245 C C . VAL A 1 577 ? 22.288 -4.982 -29.046 1.00 66.31 577 VAL A C 1
ATOM 4247 O O . VAL A 1 577 ? 21.555 -4.241 -28.407 1.00 66.31 577 VAL A O 1
ATOM 4250 N N . ALA A 1 578 ? 23.096 -4.532 -30.005 1.00 65.81 578 ALA A N 1
ATOM 4251 C CA . ALA A 1 578 ? 23.156 -3.142 -30.455 1.00 65.81 578 ALA A CA 1
ATOM 4252 C C . ALA A 1 578 ? 23.643 -3.103 -31.908 1.00 65.81 578 ALA A C 1
ATOM 4254 O O . ALA A 1 578 ? 24.203 -4.088 -32.397 1.00 65.81 578 ALA A O 1
ATOM 4255 N N . TYR A 1 579 ? 23.477 -1.983 -32.608 1.00 81.31 579 TYR A N 1
ATOM 4256 C CA . TYR A 1 579 ? 24.121 -1.775 -33.903 1.00 81.31 579 TYR A CA 1
ATOM 4257 C C . TYR A 1 579 ? 24.580 -0.338 -34.086 1.00 81.31 579 TYR A C 1
ATOM 4259 O O . TYR A 1 579 ? 24.055 0.580 -33.472 1.00 81.31 579 TYR A O 1
ATOM 4267 N N . GLU A 1 580 ? 25.527 -0.157 -34.996 1.00 79.06 580 GLU A N 1
ATOM 4268 C CA . GLU A 1 580 ? 26.045 1.143 -35.397 1.00 79.06 580 GLU A CA 1
ATOM 4269 C C . GLU A 1 580 ? 26.246 1.179 -36.916 1.00 79.06 580 GLU A C 1
ATOM 4271 O O . GLU A 1 580 ? 26.554 0.163 -37.555 1.00 79.06 580 GLU A O 1
ATOM 4276 N N . ILE A 1 581 ? 26.060 2.359 -37.513 1.00 80.38 581 ILE A N 1
ATOM 4277 C CA . ILE A 1 581 ? 26.309 2.577 -38.943 1.00 80.38 581 ILE A CA 1
ATOM 4278 C C . ILE A 1 581 ? 27.704 3.173 -39.111 1.00 80.38 581 ILE A C 1
ATOM 4280 O O . ILE A 1 581 ? 27.947 4.319 -38.737 1.00 80.38 581 ILE A O 1
ATOM 4284 N N . CYS A 1 582 ? 28.605 2.425 -39.743 1.00 82.94 582 CYS A N 1
ATOM 4285 C CA . CYS A 1 582 ? 29.948 2.899 -40.061 1.00 82.94 582 CYS A CA 1
ATOM 4286 C C . CYS A 1 582 ? 29.984 3.452 -41.494 1.00 82.94 582 CYS A C 1
ATOM 4288 O O . CYS A 1 582 ? 29.435 2.847 -42.419 1.00 82.94 582 CYS A O 1
ATOM 4290 N N . ARG A 1 583 ? 30.622 4.614 -41.669 1.00 85.25 583 ARG A N 1
ATOM 4291 C CA . ARG A 1 583 ? 30.821 5.301 -42.954 1.00 85.25 583 ARG A CA 1
ATOM 4292 C C . ARG A 1 583 ? 32.285 5.726 -43.096 1.00 85.25 583 ARG A C 1
ATOM 4294 O O . ARG A 1 583 ? 32.912 6.022 -42.075 1.00 85.25 583 ARG A O 1
ATOM 4301 N N . PRO A 1 584 ? 32.820 5.790 -44.324 1.00 84.88 584 PRO A N 1
ATOM 4302 C CA . PRO A 1 584 ? 34.109 6.418 -44.561 1.00 84.88 584 PRO A CA 1
ATOM 4303 C C . PRO A 1 584 ? 34.025 7.934 -44.351 1.00 84.88 584 PRO A C 1
ATOM 4305 O O . PRO A 1 584 ? 32.970 8.548 -44.532 1.00 84.88 584 PRO A O 1
ATOM 4308 N N . ASP A 1 585 ? 35.149 8.545 -43.989 1.00 81.69 585 ASP A N 1
ATOM 4309 C CA . ASP A 1 585 ? 35.310 9.996 -44.018 1.00 81.69 585 ASP A CA 1
ATOM 4310 C C . ASP A 1 585 ? 35.591 10.526 -45.442 1.00 81.69 585 ASP A C 1
ATOM 4312 O O . ASP A 1 585 ? 35.595 9.786 -46.427 1.00 81.69 585 ASP A O 1
ATOM 4316 N N . GLU A 1 586 ? 35.843 11.834 -45.565 1.00 80.00 586 GLU A N 1
ATOM 4317 C CA . GLU A 1 586 ? 36.139 12.488 -46.852 1.00 80.00 586 GLU A CA 1
ATOM 4318 C C . GLU A 1 586 ? 37.403 11.947 -47.558 1.00 80.00 586 GLU A C 1
ATOM 4320 O O . GLU A 1 586 ? 37.594 12.214 -48.745 1.00 80.00 586 GLU A O 1
ATOM 4325 N N . ASN A 1 587 ? 38.261 11.196 -46.856 1.00 81.62 587 ASN A N 1
ATOM 4326 C CA . ASN A 1 587 ? 39.484 10.586 -47.379 1.00 81.62 587 ASN A CA 1
ATOM 4327 C C . ASN A 1 587 ? 39.366 9.058 -47.542 1.00 81.62 587 ASN A C 1
ATOM 4329 O O . ASN A 1 587 ? 40.395 8.394 -47.669 1.00 81.62 587 ASN A O 1
ATOM 4333 N N . ASP A 1 588 ? 38.145 8.508 -47.534 1.00 77.94 588 ASP A N 1
ATOM 4334 C CA . ASP A 1 588 ? 37.865 7.064 -47.609 1.00 77.94 588 ASP A CA 1
ATOM 4335 C C . ASP A 1 588 ? 38.452 6.255 -46.429 1.00 77.94 588 ASP A C 1
ATOM 4337 O O . ASP A 1 588 ? 38.736 5.059 -46.526 1.00 77.94 588 ASP A O 1
ATOM 4341 N N . VAL A 1 589 ? 38.626 6.907 -45.272 1.00 81.00 589 VAL A N 1
ATOM 4342 C CA . VAL A 1 589 ? 39.062 6.252 -44.034 1.00 81.00 589 VAL A CA 1
ATOM 4343 C C . VAL A 1 589 ? 37.839 5.854 -43.216 1.00 81.00 589 VAL A C 1
ATOM 4345 O O . VAL A 1 589 ? 37.043 6.697 -42.802 1.00 81.00 589 VAL A O 1
ATOM 4348 N N . TRP A 1 590 ? 37.698 4.555 -42.955 1.00 86.31 590 TRP A N 1
ATOM 4349 C CA . TRP A 1 590 ? 36.618 4.007 -42.136 1.00 86.31 590 TRP A CA 1
ATOM 4350 C C . TRP A 1 590 ? 36.971 4.126 -40.654 1.00 86.31 590 TRP A C 1
ATOM 4352 O O . TRP A 1 590 ? 38.039 3.689 -40.226 1.00 86.31 590 TRP A O 1
ATOM 4362 N N . GLN A 1 591 ? 36.087 4.748 -39.875 1.00 77.25 591 GLN A N 1
ATOM 4363 C CA . GLN A 1 591 ? 36.357 5.059 -38.470 1.00 77.25 591 GLN A CA 1
ATOM 4364 C C . GLN A 1 591 ? 36.016 3.896 -37.529 1.00 77.25 591 GLN A C 1
ATOM 4366 O O . GLN A 1 591 ? 35.160 3.062 -37.829 1.00 77.25 591 GLN A O 1
ATOM 4371 N N . GLU A 1 592 ? 36.688 3.866 -36.372 1.00 85.62 592 GLU A N 1
ATOM 4372 C CA . GLU A 1 592 ? 36.320 3.001 -35.247 1.00 85.62 592 GLU A CA 1
ATOM 4373 C C . GLU A 1 592 ? 34.898 3.337 -34.780 1.00 85.62 592 GLU A C 1
ATOM 4375 O O . GLU A 1 592 ? 34.525 4.499 -34.619 1.00 85.62 592 GLU A O 1
ATOM 4380 N N . VAL A 1 593 ? 34.121 2.292 -34.540 1.00 83.25 593 VAL A N 1
ATOM 4381 C CA . VAL A 1 593 ? 32.807 2.329 -33.918 1.00 83.25 593 VAL A CA 1
ATOM 4382 C C . VAL A 1 593 ? 32.964 1.936 -32.455 1.00 83.25 593 VAL A C 1
ATOM 4384 O O . VAL A 1 593 ? 33.626 0.948 -32.144 1.00 83.25 593 VAL A O 1
ATOM 4387 N N . THR A 1 594 ? 32.352 2.690 -31.545 1.00 83.62 594 THR A N 1
ATOM 4388 C CA . THR A 1 594 ? 32.371 2.387 -30.109 1.00 83.62 594 THR A CA 1
ATOM 4389 C C . THR A 1 594 ? 30.956 2.144 -29.604 1.00 83.62 594 THR A C 1
ATOM 4391 O O . THR A 1 594 ? 30.153 3.072 -29.559 1.00 83.62 594 THR A O 1
ATOM 4394 N N . PHE A 1 595 ? 30.684 0.919 -29.161 1.00 79.69 595 PHE A N 1
ATOM 4395 C CA . PHE A 1 595 ? 29.504 0.572 -28.377 1.00 79.69 595 PHE A CA 1
ATOM 4396 C C . PHE A 1 595 ? 29.815 0.856 -26.910 1.00 79.69 595 PHE A C 1
ATOM 4398 O O . PHE A 1 595 ? 30.602 0.142 -26.288 1.00 79.69 595 PHE A O 1
ATOM 4405 N N . LYS A 1 596 ? 29.260 1.942 -26.378 1.00 70.06 596 LYS A N 1
ATOM 4406 C CA . LYS A 1 596 ? 29.581 2.409 -25.027 1.00 70.06 596 LYS A CA 1
ATOM 4407 C C . LYS A 1 596 ? 28.825 1.656 -23.949 1.00 70.06 596 LYS A C 1
ATOM 4409 O O . LYS A 1 596 ? 27.767 1.104 -24.237 1.00 70.06 596 LYS A O 1
ATOM 4414 N N . ASP A 1 597 ? 29.348 1.701 -22.727 1.00 65.56 597 ASP A N 1
ATOM 4415 C CA . ASP A 1 597 ? 28.614 1.333 -21.509 1.00 65.56 597 ASP A CA 1
ATOM 4416 C C . ASP A 1 597 ? 28.032 -0.097 -21.560 1.00 65.56 597 ASP A C 1
ATOM 4418 O O . ASP A 1 597 ? 26.895 -0.355 -21.167 1.00 65.56 597 ASP A O 1
ATOM 4422 N N . GLN A 1 598 ? 28.806 -1.048 -22.094 1.00 76.06 598 GLN A N 1
ATOM 4423 C CA . GLN A 1 598 ? 28.376 -2.438 -22.230 1.00 76.06 598 GLN A CA 1
ATOM 4424 C C . GLN A 1 598 ? 28.687 -3.214 -20.944 1.00 76.06 598 GLN A C 1
ATOM 4426 O O . GLN A 1 598 ? 29.825 -3.160 -20.467 1.00 76.06 598 GLN A O 1
ATOM 4431 N N . PRO A 1 599 ? 27.730 -3.976 -20.384 1.00 68.75 599 PRO A N 1
ATOM 4432 C CA . PRO A 1 599 ? 27.943 -4.678 -19.123 1.00 68.75 599 PRO A CA 1
ATOM 4433 C C . PRO A 1 599 ? 29.033 -5.744 -19.255 1.00 68.75 599 PRO A C 1
ATOM 4435 O O . PRO A 1 599 ? 29.106 -6.451 -20.265 1.00 68.75 599 PRO A O 1
ATOM 4438 N N . ILE A 1 600 ? 29.889 -5.890 -18.243 1.00 74.56 600 ILE A N 1
ATOM 4439 C CA . ILE A 1 600 ? 30.986 -6.869 -18.288 1.00 74.56 600 ILE A CA 1
ATOM 4440 C C . ILE A 1 600 ? 30.546 -8.280 -17.899 1.00 74.56 600 ILE A C 1
ATOM 4442 O O . ILE A 1 600 ? 31.143 -9.244 -18.379 1.00 74.56 600 ILE A O 1
ATOM 4446 N N . ALA A 1 601 ? 29.515 -8.414 -17.062 1.00 70.94 601 ALA A N 1
ATOM 4447 C CA . ALA A 1 601 ? 29.042 -9.686 -16.527 1.00 70.94 601 ALA A CA 1
ATOM 4448 C C . ALA A 1 601 ? 27.525 -9.693 -16.286 1.00 70.94 601 ALA A C 1
ATOM 4450 O O . ALA A 1 601 ? 26.901 -8.640 -16.173 1.00 70.94 601 ALA A O 1
ATOM 4451 N N . ASP A 1 602 ? 26.937 -10.887 -16.234 1.00 66.12 602 ASP A N 1
ATOM 4452 C CA . ASP A 1 602 ? 25.545 -11.086 -15.838 1.00 66.12 602 ASP A CA 1
ATOM 4453 C C . ASP A 1 602 ? 25.336 -10.910 -14.324 1.00 66.12 602 ASP A C 1
ATOM 4455 O O . ASP A 1 602 ? 26.281 -10.752 -13.553 1.00 66.12 602 ASP A O 1
ATOM 4459 N N . GLU A 1 603 ? 24.079 -10.969 -13.888 1.00 56.00 603 GLU A N 1
ATOM 4460 C CA . GLU A 1 603 ? 23.669 -10.832 -12.480 1.00 56.00 603 GLU A CA 1
ATOM 4461 C C . GLU A 1 603 ? 24.291 -11.869 -11.523 1.00 56.00 603 GLU A C 1
ATOM 4463 O O . GLU A 1 603 ? 24.316 -11.668 -10.312 1.00 56.00 603 GLU A O 1
ATOM 4468 N N . ASN A 1 604 ? 24.819 -12.979 -12.053 1.00 60.06 604 ASN A N 1
ATOM 4469 C CA . ASN A 1 604 ? 25.516 -14.009 -11.282 1.00 60.06 604 ASN A CA 1
ATOM 4470 C C . ASN A 1 604 ? 27.041 -13.789 -11.267 1.00 60.06 604 ASN A C 1
ATOM 4472 O O . ASN A 1 604 ? 27.779 -14.605 -10.709 1.00 60.06 604 ASN A O 1
ATOM 4476 N N . GLY A 1 605 ? 27.524 -12.710 -11.890 1.00 63.88 605 GLY A N 1
ATOM 4477 C CA . GLY A 1 605 ? 28.939 -12.398 -12.059 1.00 63.88 605 GLY A CA 1
ATOM 4478 C C . GLY A 1 605 ? 29.617 -13.168 -13.198 1.00 63.88 605 GLY A C 1
ATOM 4479 O O . GLY A 1 605 ? 30.848 -13.239 -13.229 1.00 63.88 605 GLY A O 1
ATOM 4480 N N . THR A 1 606 ? 28.862 -13.765 -14.129 1.00 72.31 606 THR A N 1
ATOM 4481 C CA . THR A 1 606 ? 29.421 -14.482 -15.289 1.00 72.31 606 THR A CA 1
ATOM 4482 C C . THR A 1 606 ? 29.773 -13.497 -16.406 1.00 72.31 606 THR A C 1
ATOM 4484 O O . THR A 1 606 ? 28.876 -12.815 -16.895 1.00 72.31 606 THR A O 1
ATOM 4487 N N . PRO A 1 607 ? 31.033 -13.427 -16.878 1.00 79.19 607 PRO A N 1
ATOM 4488 C CA . PRO A 1 607 ? 31.420 -12.467 -17.909 1.00 79.19 607 PRO A CA 1
ATOM 4489 C C . PRO A 1 607 ? 30.687 -12.661 -19.242 1.00 79.19 607 PRO A C 1
ATOM 4491 O O . PRO A 1 607 ? 30.541 -13.787 -19.724 1.00 79.19 607 PRO A O 1
ATOM 4494 N N . TYR A 1 608 ? 30.294 -11.557 -19.875 1.00 80.19 608 TYR A N 1
ATOM 4495 C CA . TYR A 1 608 ? 29.683 -11.556 -21.201 1.00 80.19 608 TYR A CA 1
ATOM 4496 C C . TYR A 1 608 ? 30.733 -11.708 -22.313 1.00 80.19 608 TYR A C 1
ATOM 4498 O O . TYR A 1 608 ? 31.735 -10.990 -22.351 1.00 80.19 608 TYR A O 1
ATOM 4506 N N . ALA A 1 609 ? 30.479 -12.608 -23.265 1.00 85.88 609 ALA A N 1
ATOM 4507 C CA . ALA A 1 609 ? 31.270 -12.741 -24.484 1.00 85.88 609 ALA A CA 1
ATOM 4508 C C . ALA A 1 609 ? 30.736 -11.792 -25.562 1.00 85.88 609 ALA A C 1
ATOM 4510 O O . ALA A 1 609 ? 29.573 -11.896 -25.953 1.00 85.88 609 ALA A O 1
ATOM 4511 N N . TYR A 1 610 ? 31.591 -10.901 -26.064 1.00 87.38 610 TYR A N 1
ATOM 4512 C CA . TYR A 1 610 ? 31.240 -9.943 -27.110 1.00 87.38 610 TYR A CA 1
ATOM 4513 C C . TYR A 1 610 ? 31.909 -10.292 -28.437 1.00 87.38 610 TYR A C 1
ATOM 4515 O O . TYR A 1 610 ? 33.074 -10.675 -28.488 1.00 87.38 610 TYR A O 1
ATOM 4523 N N . THR A 1 611 ? 31.169 -10.127 -29.522 1.00 91.94 611 THR A N 1
ATOM 4524 C CA . THR A 1 611 ? 31.673 -10.138 -30.894 1.00 91.94 611 THR A CA 1
ATOM 4525 C C . THR A 1 611 ? 30.858 -9.151 -31.725 1.00 91.94 611 THR A C 1
ATOM 4527 O O . THR A 1 611 ? 29.985 -8.465 -31.199 1.00 91.94 611 THR A O 1
ATOM 4530 N N . VAL A 1 612 ? 31.137 -9.044 -33.016 1.00 91.56 612 VAL A N 1
ATOM 4531 C CA . VAL A 1 612 ? 30.365 -8.213 -33.941 1.00 91.56 612 VAL A CA 1
ATOM 4532 C C . VAL A 1 612 ? 30.008 -9.010 -35.181 1.00 91.56 612 VAL A C 1
ATOM 4534 O O . VAL A 1 612 ? 30.730 -9.924 -35.572 1.00 91.56 612 VAL A O 1
ATOM 4537 N N . VAL A 1 613 ? 28.896 -8.661 -35.818 1.00 87.50 613 VAL A N 1
ATOM 4538 C CA . VAL A 1 613 ? 28.529 -9.182 -37.137 1.00 87.50 613 VAL A CA 1
ATOM 4539 C C . VAL A 1 613 ? 28.098 -8.036 -38.039 1.00 87.50 613 VAL A C 1
ATOM 4541 O O . VAL A 1 613 ? 27.392 -7.127 -37.618 1.00 87.50 613 VAL A O 1
ATOM 4544 N N . GLU A 1 614 ? 28.529 -8.062 -39.291 1.00 84.56 614 GLU A N 1
ATOM 4545 C CA . GLU A 1 614 ? 28.156 -7.064 -40.292 1.00 84.56 614 GLU A CA 1
ATOM 4546 C C . GLU A 1 614 ? 26.941 -7.564 -41.091 1.00 84.56 614 GLU A C 1
ATOM 4548 O O . GLU A 1 614 ? 26.937 -8.708 -41.558 1.00 84.56 614 GLU A O 1
ATOM 4553 N N . ASP A 1 615 ? 25.912 -6.727 -41.273 1.00 74.50 615 ASP A N 1
ATOM 4554 C CA . ASP A 1 615 ? 24.866 -7.032 -42.256 1.00 74.50 615 ASP A CA 1
ATOM 4555 C C . ASP A 1 615 ? 25.452 -6.948 -43.670 1.00 74.50 615 ASP A C 1
ATOM 4557 O O . ASP A 1 615 ? 26.247 -6.066 -43.989 1.00 74.50 615 ASP A O 1
ATOM 4561 N N . ARG A 1 616 ? 25.040 -7.853 -44.561 1.00 61.66 616 ARG A N 1
ATOM 4562 C CA . ARG A 1 616 ? 25.519 -7.865 -45.949 1.00 61.66 616 ARG A CA 1
ATOM 4563 C C . ARG A 1 616 ? 24.968 -6.654 -46.713 1.00 61.66 616 ARG A C 1
ATOM 4565 O O . ARG A 1 616 ? 23.889 -6.737 -47.288 1.00 61.66 616 ARG A O 1
ATOM 4572 N N . VAL A 1 617 ? 25.706 -5.545 -46.745 1.00 48.34 617 VAL A N 1
ATOM 4573 C CA . VAL A 1 617 ? 25.348 -4.346 -47.521 1.00 48.34 617 VAL A CA 1
ATOM 4574 C C . VAL A 1 617 ? 26.254 -4.254 -48.761 1.00 48.34 617 VAL A C 1
ATOM 4576 O O . VAL A 1 617 ? 27.435 -3.945 -48.638 1.00 48.34 617 VAL A O 1
ATOM 4579 N N . GLY A 1 618 ? 25.727 -4.557 -49.959 1.00 47.50 618 GLY A N 1
ATOM 4580 C CA . GLY A 1 618 ? 26.427 -4.383 -51.251 1.00 47.50 618 GLY A CA 1
ATOM 4581 C C . GLY A 1 618 ? 26.190 -5.497 -52.292 1.00 47.50 618 GLY A C 1
ATOM 4582 O O . GLY A 1 618 ? 26.234 -6.682 -51.973 1.00 47.50 618 GLY A O 1
ATOM 4583 N N . LEU A 1 619 ? 25.964 -5.103 -53.552 1.00 43.78 619 LEU A N 1
ATOM 4584 C CA . LEU A 1 619 ? 25.185 -5.806 -54.595 1.00 43.78 619 LEU A CA 1
ATOM 4585 C C . LEU A 1 619 ? 25.681 -7.165 -55.150 1.00 43.78 619 LEU A C 1
ATOM 4587 O O . LEU A 1 619 ? 24.924 -7.782 -55.889 1.00 43.78 619 LEU A O 1
ATOM 4591 N N . ASP A 1 620 ? 26.864 -7.691 -54.805 1.00 54.28 620 ASP A N 1
ATOM 4592 C CA . ASP A 1 620 ? 27.455 -8.798 -55.595 1.00 54.28 620 ASP A CA 1
ATOM 4593 C C . ASP A 1 620 ? 28.028 -10.002 -54.803 1.00 54.28 620 ASP A C 1
ATOM 4595 O O . ASP A 1 620 ? 28.707 -10.844 -55.392 1.00 54.28 620 ASP A O 1
ATOM 4599 N N . TYR A 1 621 ? 27.806 -10.134 -53.487 1.00 60.06 621 TYR A N 1
ATOM 4600 C CA . TYR A 1 621 ? 28.324 -11.262 -52.667 1.00 60.06 621 TYR A CA 1
ATOM 4601 C C . TYR A 1 621 ? 29.849 -11.521 -52.766 1.00 60.06 621 TYR A C 1
ATOM 4603 O O . TYR A 1 621 ? 30.316 -12.603 -52.412 1.00 60.06 621 TYR A O 1
ATOM 4611 N N . ARG A 1 622 ? 30.657 -10.559 -53.240 1.00 71.56 622 ARG A N 1
ATOM 4612 C CA . ARG A 1 622 ? 32.100 -10.774 -53.503 1.00 71.56 622 ARG A CA 1
ATOM 4613 C C . ARG A 1 622 ? 33.013 -10.500 -52.314 1.00 71.56 622 ARG A C 1
ATOM 4615 O O . ARG A 1 622 ? 34.224 -10.645 -52.448 1.00 71.56 622 ARG A O 1
ATOM 4622 N N . TYR A 1 623 ? 32.455 -10.123 -51.171 1.00 78.25 623 TYR A N 1
ATOM 4623 C CA . TYR A 1 623 ? 33.205 -9.902 -49.941 1.00 78.25 623 TYR A CA 1
ATOM 4624 C C . TYR A 1 623 ? 32.937 -11.027 -48.946 1.00 78.25 623 TYR A C 1
ATOM 4626 O O . TYR A 1 623 ? 31.791 -11.417 -48.722 1.00 78.25 623 TYR A O 1
ATOM 4634 N N . VAL A 1 624 ? 34.005 -11.546 -48.341 1.00 80.25 624 VAL A N 1
ATOM 4635 C CA . VAL A 1 624 ? 33.915 -12.425 -47.170 1.00 80.25 624 VAL A CA 1
ATOM 4636 C C . VAL A 1 624 ? 34.326 -11.619 -45.953 1.00 80.25 624 VAL A C 1
ATOM 4638 O O . VAL A 1 624 ? 35.441 -11.102 -45.926 1.00 80.25 624 VAL A O 1
ATOM 4641 N N . SER A 1 625 ? 33.425 -11.532 -44.977 1.00 84.38 625 SER A N 1
ATOM 4642 C CA . SER A 1 625 ? 33.686 -10.877 -43.699 1.00 84.38 625 SER A CA 1
ATOM 4643 C C . SER A 1 625 ? 34.316 -11.857 -42.712 1.00 84.38 625 SER A C 1
ATOM 4645 O O . SER A 1 625 ? 33.901 -13.018 -42.625 1.00 84.38 625 SER A O 1
ATOM 4647 N N . SER A 1 626 ? 35.314 -11.394 -41.972 1.00 87.06 626 SER A N 1
ATOM 4648 C CA . SER A 1 626 ? 35.901 -12.094 -40.831 1.00 87.06 626 SER A CA 1
ATOM 4649 C C . SER A 1 626 ? 36.099 -11.124 -39.679 1.00 87.06 626 SER A C 1
ATOM 4651 O O . SER A 1 626 ? 36.447 -9.966 -39.910 1.00 87.06 626 SER A O 1
ATOM 4653 N N . VAL A 1 627 ? 35.923 -11.616 -38.456 1.00 89.94 627 VAL A N 1
ATOM 4654 C CA . VAL A 1 627 ? 36.100 -10.834 -37.233 1.00 89.94 627 VAL A CA 1
ATOM 4655 C C . VAL A 1 627 ? 37.193 -11.469 -36.393 1.00 89.94 627 VAL A C 1
ATOM 4657 O O . VAL A 1 627 ? 37.171 -12.676 -36.149 1.00 89.94 627 VAL A O 1
ATOM 4660 N N . GLU A 1 628 ? 38.139 -10.651 -35.958 1.00 91.50 628 GLU A N 1
ATOM 4661 C CA . GLU A 1 628 ? 39.165 -11.021 -34.990 1.00 91.50 628 GLU A CA 1
ATOM 4662 C C . GLU A 1 628 ? 39.276 -9.948 -33.908 1.00 91.50 628 GLU A C 1
ATOM 4664 O O . GLU A 1 628 ? 38.975 -8.783 -34.148 1.00 91.50 628 GLU A O 1
ATOM 4669 N N . GLU A 1 629 ? 39.684 -10.336 -32.706 1.00 89.31 629 GLU A N 1
ATOM 4670 C CA . GLU A 1 629 ? 39.934 -9.395 -31.616 1.00 89.31 629 GLU A CA 1
ATOM 4671 C C . GLU A 1 629 ? 41.439 -9.121 -31.529 1.00 89.31 629 GLU A C 1
ATOM 4673 O O . GLU A 1 629 ? 42.238 -10.042 -31.333 1.00 89.31 629 GLU A O 1
ATOM 4678 N N . VAL A 1 630 ? 41.830 -7.857 -31.692 1.00 86.38 630 VAL A N 1
ATOM 4679 C CA . VAL A 1 630 ? 43.223 -7.394 -31.657 1.00 86.38 630 VAL A CA 1
ATOM 4680 C C . VAL A 1 630 ? 43.315 -6.248 -30.659 1.00 86.38 630 VAL A C 1
ATOM 4682 O O . VAL A 1 630 ? 42.660 -5.229 -30.837 1.00 86.38 630 VAL A O 1
ATOM 4685 N N . GLU A 1 631 ? 44.122 -6.413 -29.606 1.00 84.62 631 GLU A N 1
ATOM 4686 C CA . GLU A 1 631 ? 44.317 -5.390 -28.560 1.00 84.62 631 GLU A CA 1
ATOM 4687 C C . GLU A 1 631 ? 42.990 -4.843 -27.983 1.00 84.62 631 GLU A C 1
ATOM 4689 O O . GLU A 1 631 ? 42.830 -3.638 -27.824 1.00 84.62 631 GLU A O 1
ATOM 4694 N N . GLU A 1 632 ? 42.035 -5.736 -27.677 1.00 81.75 632 GLU A N 1
ATOM 4695 C CA . GLU A 1 632 ? 40.690 -5.410 -27.147 1.00 81.75 632 GLU A CA 1
ATOM 4696 C C . GLU A 1 632 ? 39.772 -4.645 -28.127 1.00 81.75 632 GLU A C 1
ATOM 4698 O O . GLU A 1 632 ? 38.717 -4.137 -27.741 1.00 81.75 632 GLU A O 1
ATOM 4703 N N . VAL A 1 633 ? 40.132 -4.595 -29.414 1.00 87.69 633 VAL A N 1
ATOM 4704 C CA . VAL A 1 633 ? 39.314 -4.035 -30.498 1.00 87.69 633 VAL A CA 1
ATOM 4705 C C . VAL A 1 633 ? 38.882 -5.148 -31.452 1.00 87.69 633 VAL A C 1
ATOM 4707 O O . VAL A 1 633 ? 39.696 -5.950 -31.909 1.00 87.69 633 VAL A O 1
ATOM 4710 N N . LEU A 1 634 ? 37.595 -5.190 -31.792 1.00 92.50 634 LEU A N 1
ATOM 4711 C CA . LEU A 1 634 ? 37.040 -6.127 -32.767 1.00 92.50 634 LEU A CA 1
ATOM 4712 C C . LEU A 1 634 ? 37.305 -5.620 -34.194 1.00 92.50 634 LEU A C 1
ATOM 4714 O O . LEU A 1 634 ? 36.695 -4.660 -34.660 1.00 92.50 634 LEU A O 1
ATOM 4718 N N . VAL A 1 635 ? 38.220 -6.255 -34.917 1.00 91.50 635 VAL A N 1
ATOM 4719 C CA . VAL A 1 635 ? 38.577 -5.895 -36.292 1.00 91.50 635 VAL A CA 1
ATOM 4720 C C . VAL A 1 635 ? 37.718 -6.689 -37.270 1.00 91.50 635 VAL A C 1
ATOM 4722 O O . VAL A 1 635 ? 37.799 -7.915 -37.342 1.00 91.50 635 VAL A O 1
ATOM 4725 N N . ILE A 1 636 ? 36.902 -5.979 -38.048 1.00 90.50 636 ILE A N 1
ATOM 4726 C CA . ILE A 1 636 ? 36.068 -6.540 -39.111 1.00 90.50 636 ILE A CA 1
ATOM 4727 C C . ILE A 1 636 ? 36.807 -6.365 -40.434 1.00 90.50 636 ILE A C 1
ATOM 4729 O O . ILE A 1 636 ? 36.913 -5.248 -40.941 1.00 90.50 636 ILE A O 1
ATOM 4733 N N . THR A 1 637 ? 37.265 -7.461 -41.031 1.00 89.75 637 THR A N 1
ATOM 4734 C CA . THR A 1 637 ? 37.942 -7.445 -42.334 1.00 89.75 637 THR A CA 1
ATOM 4735 C C . THR A 1 637 ? 37.016 -7.974 -43.417 1.00 89.75 637 THR A C 1
ATOM 4737 O O . THR A 1 637 ? 36.567 -9.117 -43.342 1.00 89.75 637 THR A O 1
ATOM 4740 N N . ASN A 1 638 ? 36.760 -7.165 -44.446 1.00 87.56 638 ASN A N 1
ATOM 4741 C CA . ASN A 1 638 ? 36.119 -7.635 -45.673 1.00 87.56 638 ASN A CA 1
ATOM 4742 C C . ASN A 1 638 ? 37.174 -7.893 -46.747 1.00 87.56 638 ASN A C 1
ATOM 4744 O O . ASN A 1 638 ? 37.757 -6.954 -47.283 1.00 87.56 638 ASN A O 1
ATOM 4748 N N . THR A 1 639 ? 37.370 -9.164 -47.098 1.00 86.12 639 THR A N 1
ATOM 4749 C CA . THR A 1 639 ? 38.277 -9.572 -48.177 1.00 86.12 639 THR A CA 1
ATOM 4750 C C . THR A 1 639 ? 37.512 -9.764 -49.476 1.00 86.12 639 THR A C 1
ATOM 4752 O O . THR A 1 639 ? 36.565 -10.559 -49.539 1.00 86.12 639 THR A O 1
ATOM 4755 N N . PHE A 1 640 ? 37.957 -9.087 -50.532 1.00 83.62 640 PHE A N 1
ATOM 4756 C CA . PHE A 1 640 ? 37.437 -9.287 -51.877 1.00 83.62 640 PHE A CA 1
ATOM 4757 C C . PHE A 1 640 ? 37.835 -10.669 -52.413 1.00 83.62 640 PHE A C 1
ATOM 4759 O O . PHE A 1 640 ? 39.010 -11.037 -52.457 1.00 83.62 640 PHE A O 1
ATOM 4766 N N . LYS A 1 641 ? 36.854 -11.451 -52.868 1.00 79.31 641 LYS A N 1
ATOM 4767 C CA . LYS A 1 641 ? 37.067 -12.763 -53.485 1.00 79.31 641 LYS A CA 1
ATOM 4768 C C . LYS A 1 641 ? 36.463 -12.803 -54.893 1.00 79.31 641 LYS A C 1
ATOM 4770 O O . LYS A 1 641 ? 35.245 -12.898 -55.037 1.00 79.31 641 LYS A O 1
ATOM 4775 N N . PRO A 1 642 ? 37.297 -12.836 -55.951 1.00 65.25 642 PRO A N 1
ATOM 4776 C CA . PRO A 1 642 ? 36.828 -12.763 -57.338 1.00 65.25 642 PRO A CA 1
ATOM 4777 C C . PRO A 1 642 ? 36.056 -14.004 -57.826 1.00 65.25 642 PRO A C 1
ATOM 4779 O O . PRO A 1 642 ? 35.394 -13.921 -58.854 1.00 65.25 642 PRO A O 1
ATOM 4782 N N . ASN A 1 643 ? 36.125 -15.132 -57.104 1.00 63.34 643 ASN A N 1
ATOM 4783 C CA . ASN A 1 643 ? 35.554 -16.432 -57.496 1.00 63.34 643 ASN A CA 1
ATOM 4784 C C . ASN A 1 643 ? 34.515 -16.984 -56.501 1.00 63.34 643 ASN A C 1
ATOM 4786 O O . ASN A 1 643 ? 34.379 -18.201 -56.366 1.00 63.34 643 ASN A O 1
ATOM 4790 N N . ILE A 1 644 ? 33.779 -16.129 -55.788 1.00 56.72 644 ILE A N 1
ATOM 4791 C CA . ILE A 1 644 ? 32.548 -16.603 -55.140 1.00 56.72 644 ILE A CA 1
ATOM 4792 C C . ILE A 1 644 ? 31.548 -16.855 -56.277 1.00 56.72 644 ILE A C 1
ATOM 4794 O O . ILE A 1 644 ? 31.309 -15.930 -57.056 1.00 56.72 644 ILE A O 1
ATOM 4798 N N . PRO A 1 645 ? 31.026 -18.085 -56.466 1.00 46.06 645 PRO A N 1
ATOM 4799 C CA . PRO A 1 645 ? 30.013 -18.316 -57.482 1.00 46.06 645 PRO A CA 1
ATOM 4800 C C . PRO A 1 645 ? 28.842 -17.387 -57.180 1.00 46.06 645 PRO A C 1
ATOM 4802 O O . PRO A 1 645 ? 28.227 -17.486 -56.121 1.00 46.06 645 PRO A O 1
ATOM 4805 N N . VAL A 1 646 ? 28.569 -16.467 -58.105 1.00 46.81 646 VAL A N 1
ATOM 4806 C CA . VAL A 1 646 ? 27.314 -15.726 -58.129 1.00 46.81 646 VAL A CA 1
ATOM 4807 C C . VAL A 1 646 ? 26.238 -16.801 -58.210 1.00 46.81 646 VAL A C 1
ATOM 4809 O O . VAL A 1 646 ? 26.111 -17.465 -59.240 1.00 46.81 646 VAL A O 1
ATOM 4812 N N . ILE A 1 647 ? 25.526 -17.050 -57.111 1.00 42.19 647 ILE A N 1
ATOM 4813 C CA . ILE A 1 647 ? 24.259 -17.765 -57.208 1.00 42.19 647 ILE A CA 1
ATOM 4814 C C . ILE A 1 647 ? 23.399 -16.826 -58.050 1.00 42.19 647 ILE A C 1
ATOM 4816 O O . ILE A 1 647 ? 23.223 -15.677 -57.639 1.00 42.19 647 ILE A O 1
ATOM 4820 N N . PRO A 1 648 ? 22.957 -17.225 -59.255 1.00 34.00 648 PRO A N 1
ATOM 4821 C CA . PRO A 1 648 ? 22.069 -16.378 -60.019 1.00 34.00 648 PRO A CA 1
ATOM 4822 C C . PRO A 1 648 ? 20.825 -16.201 -59.161 1.00 34.00 648 PRO A C 1
ATOM 4824 O O . PRO A 1 648 ? 20.106 -17.165 -58.901 1.00 34.00 648 PRO A O 1
ATOM 4827 N N . THR A 1 649 ? 20.593 -14.979 -58.696 1.00 37.38 649 THR A N 1
ATOM 4828 C CA . THR A 1 649 ? 19.255 -14.587 -58.303 1.00 37.38 649 THR A CA 1
ATOM 4829 C C . THR A 1 649 ? 18.400 -14.817 -59.545 1.00 37.38 649 THR A C 1
ATOM 4831 O O . THR A 1 649 ? 18.624 -14.235 -60.610 1.00 37.38 649 THR A O 1
ATOM 4834 N N . THR A 1 650 ? 17.461 -15.756 -59.460 1.00 36.22 650 THR A N 1
ATOM 4835 C CA . THR A 1 650 ? 16.268 -15.664 -60.297 1.00 36.22 650 THR A CA 1
ATOM 4836 C C . THR A 1 650 ? 15.730 -14.247 -60.115 1.00 36.22 650 THR A C 1
ATOM 4838 O O . THR A 1 650 ? 15.772 -13.758 -58.984 1.00 36.22 650 THR A O 1
ATOM 4841 N N . PRO A 1 651 ? 15.307 -13.551 -61.182 1.00 37.94 651 PRO A N 1
ATOM 4842 C CA . PRO A 1 651 ? 14.700 -12.242 -61.020 1.00 37.94 651 PRO A CA 1
ATOM 4843 C C . PRO A 1 651 ? 13.445 -12.441 -60.173 1.00 37.94 651 PRO A C 1
ATOM 4845 O O . PRO A 1 651 ? 12.452 -12.976 -60.660 1.00 37.94 651 PRO A O 1
ATOM 4848 N N . ASP A 1 652 ? 13.550 -12.109 -58.892 1.00 35.34 652 ASP A N 1
ATOM 4849 C CA . ASP A 1 652 ? 12.392 -11.908 -58.050 1.00 35.34 652 ASP A CA 1
ATOM 4850 C C . ASP A 1 652 ? 11.785 -10.585 -58.506 1.00 35.34 652 ASP A C 1
ATOM 4852 O O . ASP A 1 652 ? 12.431 -9.530 -58.487 1.00 35.34 652 ASP A O 1
ATOM 4856 N N . ASP A 1 653 ? 10.595 -10.701 -59.077 1.00 43.47 653 ASP A N 1
ATOM 4857 C CA . ASP A 1 653 ? 9.795 -9.608 -59.599 1.00 43.47 653 ASP A CA 1
ATOM 4858 C C . ASP A 1 653 ? 9.166 -8.884 -58.409 1.00 43.47 653 ASP A C 1
ATOM 4860 O O . ASP A 1 653 ? 8.000 -9.064 -58.075 1.00 43.47 653 ASP A O 1
ATOM 4864 N N . SER A 1 654 ? 9.988 -8.104 -57.715 1.00 36.84 654 SER A N 1
ATOM 4865 C CA . SER A 1 654 ? 9.542 -7.197 -56.666 1.00 36.84 654 SER A CA 1
ATOM 4866 C C . SER A 1 654 ? 10.466 -5.984 -56.606 1.00 36.84 654 SER A C 1
ATOM 4868 O O . SER A 1 654 ? 11.134 -5.710 -55.608 1.00 36.84 654 SER A O 1
ATOM 4870 N N . THR A 1 655 ? 10.520 -5.224 -57.700 1.00 37.00 655 THR A N 1
ATOM 4871 C CA . THR A 1 655 ? 10.735 -3.782 -57.553 1.00 37.00 655 THR A CA 1
ATOM 4872 C C . THR A 1 655 ? 9.476 -3.205 -56.905 1.00 37.00 655 THR A C 1
ATOM 4874 O O . THR A 1 655 ? 8.406 -3.367 -57.494 1.00 37.00 655 THR A O 1
ATOM 4877 N N . PRO A 1 656 ? 9.554 -2.547 -55.736 1.00 36.69 656 PRO A N 1
ATOM 4878 C CA . PRO A 1 656 ? 8.406 -1.849 -55.177 1.00 36.69 656 PRO A CA 1
ATOM 4879 C C . PRO A 1 656 ? 7.984 -0.740 -56.144 1.00 36.69 656 PRO A C 1
ATOM 4881 O O . PRO A 1 656 ? 8.800 0.110 -56.511 1.00 36.69 656 PRO A O 1
ATOM 4884 N N . ASP A 1 657 ? 6.724 -0.765 -56.572 1.00 43.75 657 ASP A N 1
ATOM 4885 C CA . ASP A 1 657 ? 6.075 0.396 -57.172 1.00 43.75 657 ASP A CA 1
ATOM 4886 C C . ASP A 1 657 ? 5.943 1.465 -56.070 1.00 43.75 657 ASP A C 1
ATOM 4888 O O . ASP A 1 657 ? 5.407 1.158 -55.001 1.00 43.75 657 ASP A O 1
ATOM 4892 N N . PRO A 1 658 ? 6.455 2.694 -56.253 1.00 44.31 658 PRO A N 1
ATOM 4893 C CA . PRO A 1 658 ? 6.406 3.734 -55.227 1.00 44.31 658 PRO A CA 1
ATOM 4894 C C . PRO A 1 658 ? 4.993 4.235 -54.858 1.00 44.31 658 PRO A C 1
ATOM 4896 O O . PRO A 1 658 ? 4.903 5.113 -54.003 1.00 44.31 658 PRO A O 1
ATOM 4899 N N . ASP A 1 659 ? 3.916 3.691 -55.442 1.00 46.84 659 ASP A N 1
ATOM 4900 C CA . ASP A 1 659 ? 2.525 4.099 -55.180 1.00 46.84 659 ASP A CA 1
ATOM 4901 C C . ASP A 1 659 ? 1.580 2.981 -54.647 1.00 46.84 659 ASP A C 1
ATOM 4903 O O . ASP A 1 659 ? 0.363 3.186 -54.628 1.00 46.84 659 ASP A O 1
ATOM 4907 N N . ASP A 1 660 ? 2.072 1.828 -54.162 1.00 40.75 660 ASP A N 1
ATOM 4908 C CA . ASP A 1 660 ? 1.210 0.785 -53.548 1.00 40.75 660 ASP A CA 1
ATOM 4909 C C . ASP A 1 660 ? 1.205 0.832 -51.997 1.00 40.75 660 ASP A C 1
ATOM 4911 O O . ASP A 1 660 ? 2.251 0.628 -51.375 1.00 40.75 660 ASP A O 1
ATOM 4915 N N . PRO A 1 661 ? 0.055 1.082 -51.331 1.00 39.50 661 PRO A N 1
ATOM 4916 C CA . PRO A 1 661 ? -0.027 1.172 -49.876 1.00 39.50 661 PRO A CA 1
ATOM 4917 C C . PRO A 1 661 ? -0.148 -0.177 -49.135 1.00 39.50 661 PRO A C 1
ATOM 4919 O O . PRO A 1 661 ? -0.334 -0.135 -47.918 1.00 39.50 661 PRO A O 1
ATOM 4922 N N . ASN A 1 662 ? -0.083 -1.350 -49.794 1.00 48.41 662 ASN A N 1
ATOM 4923 C CA . ASN A 1 662 ? 0.046 -2.645 -49.090 1.00 48.41 662 ASN A CA 1
ATOM 4924 C C . ASN A 1 662 ? 0.332 -3.856 -50.019 1.00 48.41 662 ASN A C 1
ATOM 4926 O O . ASN A 1 662 ? -0.562 -4.238 -50.778 1.00 48.41 662 ASN A O 1
ATOM 4930 N N . PRO A 1 663 ? 1.454 -4.591 -49.846 1.00 34.41 663 PRO A N 1
ATOM 4931 C CA . PRO A 1 663 ? 1.487 -6.014 -50.203 1.00 34.41 663 PRO A CA 1
ATOM 4932 C C . PRO A 1 663 ? 1.949 -6.949 -49.057 1.00 34.41 663 PRO A C 1
ATOM 4934 O O . PRO A 1 663 ? 2.540 -6.499 -48.075 1.00 34.41 663 PRO A O 1
ATOM 4937 N N . PRO A 1 664 ? 1.613 -8.253 -49.146 1.00 34.25 664 PRO A N 1
ATOM 4938 C CA . PRO A 1 664 ? 1.358 -9.120 -47.994 1.00 34.25 664 PRO A CA 1
ATOM 4939 C C . PRO A 1 664 ? 2.589 -9.842 -47.425 1.00 34.25 664 PRO A C 1
ATOM 4941 O O . PRO A 1 664 ? 3.544 -10.150 -48.133 1.00 34.25 664 PRO A O 1
ATOM 4944 N N . ILE A 1 665 ? 2.489 -10.177 -46.136 1.00 39.78 665 ILE A N 1
ATOM 4945 C CA . ILE A 1 665 ? 3.322 -11.152 -45.420 1.00 39.78 665 ILE A CA 1
ATOM 4946 C C . ILE A 1 665 ? 2.821 -12.555 -45.786 1.00 39.78 665 ILE A C 1
ATOM 4948 O O . ILE A 1 665 ? 1.639 -12.825 -45.578 1.00 39.78 665 ILE A O 1
ATOM 4952 N N . ASP A 1 666 ? 3.700 -13.450 -46.248 1.00 30.09 666 ASP A N 1
ATOM 4953 C CA . ASP A 1 666 ? 3.539 -14.873 -45.935 1.00 30.09 666 ASP A CA 1
ATOM 4954 C C . ASP A 1 666 ? 4.872 -15.626 -45.817 1.00 30.09 666 ASP A C 1
ATOM 4956 O O . ASP A 1 666 ? 5.867 -15.328 -46.481 1.00 30.09 666 ASP A O 1
ATOM 4960 N N . ILE A 1 667 ? 4.836 -16.569 -44.886 1.00 37.22 667 ILE A N 1
ATOM 4961 C CA . ILE A 1 667 ? 5.877 -17.400 -44.294 1.00 37.22 667 ILE A CA 1
ATOM 4962 C C . ILE A 1 667 ? 5.944 -18.716 -45.088 1.00 37.22 667 ILE A C 1
ATOM 4964 O O . ILE A 1 667 ? 4.907 -19.218 -45.497 1.00 37.22 667 ILE A O 1
ATOM 4968 N N . GLU A 1 668 ? 7.139 -19.283 -45.295 1.00 30.48 668 GLU A N 1
ATOM 4969 C CA . GLU A 1 668 ? 7.474 -20.698 -45.009 1.00 30.48 668 GLU A CA 1
ATOM 4970 C C . GLU A 1 668 ? 8.781 -21.154 -45.691 1.00 30.48 668 GLU A C 1
ATOM 4972 O O . GLU A 1 668 ? 9.026 -20.952 -46.880 1.00 30.48 668 GLU A O 1
ATOM 4977 N N . ASP A 1 669 ? 9.614 -21.797 -44.872 1.00 37.19 669 ASP A N 1
ATOM 4978 C CA . ASP A 1 669 ? 10.779 -22.622 -45.209 1.00 37.19 669 ASP A CA 1
ATOM 4979 C C . ASP A 1 669 ? 10.317 -23.994 -45.738 1.00 37.19 669 ASP A C 1
ATOM 4981 O O . ASP A 1 669 ? 9.371 -24.564 -45.185 1.00 37.19 669 ASP A O 1
ATOM 4985 N N . PRO A 1 670 ? 10.979 -24.565 -46.762 1.00 37.47 670 PRO A N 1
ATOM 4986 C CA . PRO A 1 670 ? 11.357 -25.973 -46.611 1.00 37.47 670 PRO A CA 1
ATOM 4987 C C . PRO A 1 670 ? 12.716 -26.331 -47.258 1.00 37.47 670 PRO A C 1
ATOM 4989 O O . PRO A 1 670 ? 13.004 -25.965 -48.396 1.00 37.47 670 PRO A O 1
ATOM 4992 N N . ASP A 1 671 ? 13.543 -27.143 -46.586 1.00 34.56 671 ASP A N 1
ATOM 4993 C CA . ASP A 1 671 ? 13.662 -28.581 -46.916 1.00 34.56 671 ASP A CA 1
ATOM 4994 C C . ASP A 1 671 ? 14.860 -29.294 -46.243 1.00 34.56 671 ASP A C 1
ATOM 4996 O O . ASP A 1 671 ? 16.037 -29.005 -46.479 1.00 34.56 671 ASP A O 1
ATOM 5000 N N . VAL A 1 672 ? 14.539 -30.370 -45.513 1.00 32.28 672 VAL A N 1
ATOM 5001 C CA . VAL A 1 672 ? 15.430 -31.499 -45.182 1.00 32.28 672 VAL A CA 1
ATOM 5002 C C . VAL A 1 672 ? 14.906 -32.734 -45.943 1.00 32.28 672 VAL A C 1
ATOM 5004 O O . VAL A 1 672 ? 13.700 -32.977 -45.932 1.00 32.28 672 VAL A O 1
ATOM 5007 N N . PRO A 1 673 ? 15.754 -33.544 -46.612 1.00 35.06 673 PRO A N 1
ATOM 5008 C CA . PRO A 1 673 ? 15.291 -34.467 -47.650 1.00 35.06 673 PRO A CA 1
ATOM 5009 C C . PRO A 1 673 ? 14.709 -35.801 -47.149 1.00 35.06 673 PRO A C 1
ATOM 5011 O O . PRO A 1 673 ? 15.207 -36.438 -46.219 1.00 35.06 673 PRO A O 1
ATOM 5014 N N . LEU A 1 674 ? 13.694 -36.248 -47.895 1.00 28.88 674 LEU A N 1
ATOM 5015 C CA . LEU A 1 674 ? 12.930 -37.492 -47.779 1.00 28.88 674 LEU A CA 1
ATOM 5016 C C . LEU A 1 674 ? 13.714 -38.763 -48.167 1.00 28.88 674 LEU A C 1
ATOM 5018 O O . LEU A 1 674 ? 14.429 -38.807 -49.169 1.00 28.88 674 LEU A O 1
ATOM 5022 N N . GLY A 1 675 ? 13.447 -39.847 -47.431 1.00 27.14 675 GLY A N 1
ATOM 5023 C CA . GLY A 1 675 ? 13.671 -41.248 -47.817 1.00 27.14 675 GLY A CA 1
ATOM 5024 C C . GLY A 1 675 ? 12.376 -42.070 -47.647 1.00 27.14 675 GLY A C 1
ATOM 5025 O O . GLY A 1 675 ? 11.481 -41.632 -46.930 1.00 27.14 675 GLY A O 1
ATOM 5026 N N . PRO A 1 676 ? 12.222 -43.220 -48.333 1.00 35.78 676 PRO A N 1
ATOM 5027 C CA . PRO A 1 676 ? 10.953 -43.615 -48.950 1.00 35.78 676 PRO A CA 1
ATOM 5028 C C . PRO A 1 676 ? 10.010 -44.432 -48.050 1.00 35.78 676 PRO A C 1
ATOM 5030 O O . PRO A 1 676 ? 10.447 -45.254 -47.246 1.00 35.78 676 PRO A O 1
ATOM 5033 N N . GLY A 1 677 ? 8.701 -44.251 -48.269 1.00 30.73 677 GLY A N 1
ATOM 5034 C CA . GLY A 1 677 ? 7.622 -45.076 -47.707 1.00 30.73 677 GLY A CA 1
ATOM 5035 C C . GLY A 1 677 ? 7.553 -46.493 -48.299 1.00 30.73 677 GLY A C 1
ATOM 5036 O O . GLY A 1 677 ? 8.281 -46.821 -49.243 1.00 30.73 677 GLY A O 1
ATOM 5037 N N . PRO A 1 678 ? 6.663 -47.349 -47.760 1.00 36.06 678 PRO A N 1
ATOM 5038 C CA . PRO A 1 678 ? 5.329 -47.448 -48.374 1.00 36.06 678 PRO A CA 1
ATOM 5039 C C . PRO A 1 678 ? 4.176 -47.759 -47.392 1.00 36.06 678 PRO A C 1
ATOM 5041 O O . PRO A 1 678 ? 4.399 -48.317 -46.321 1.00 36.06 678 PRO A O 1
ATOM 5044 N N . GLY A 1 679 ? 2.931 -47.529 -47.831 1.00 28.23 679 GLY A N 1
ATOM 5045 C CA . GLY A 1 679 ? 1.770 -48.306 -47.368 1.00 28.23 679 GLY A CA 1
ATOM 5046 C C . GLY A 1 679 ? 0.501 -47.501 -47.100 1.00 28.23 679 GLY A C 1
ATOM 5047 O O . GLY A 1 679 ? 0.425 -46.789 -46.110 1.00 28.23 679 GLY A O 1
ATOM 5048 N N . SER A 1 680 ? -0.470 -47.653 -47.997 1.00 32.53 680 SER A N 1
ATOM 5049 C CA . SER A 1 680 ? -1.834 -47.116 -48.000 1.00 32.53 680 SER A CA 1
ATOM 5050 C C . SER A 1 680 ? -2.755 -47.729 -46.932 1.00 32.53 680 SER A C 1
ATOM 5052 O O . SER A 1 680 ? -2.499 -48.845 -46.487 1.00 32.53 680 SER A O 1
ATOM 5054 N N . ASP A 1 681 ? -3.827 -47.009 -46.563 1.00 30.09 681 ASP A N 1
ATOM 5055 C CA . ASP A 1 681 ? -5.247 -47.430 -46.685 1.00 30.09 681 ASP A CA 1
ATOM 5056 C C . ASP A 1 681 ? -6.179 -46.521 -45.826 1.00 30.09 681 ASP A C 1
ATOM 5058 O O . ASP A 1 681 ? -6.155 -46.598 -44.601 1.00 30.09 681 ASP A O 1
ATOM 5062 N N . ASP A 1 682 ? -6.924 -45.627 -46.507 1.00 34.28 682 ASP A N 1
ATOM 5063 C CA . ASP A 1 682 ? -8.347 -45.184 -46.376 1.00 34.28 682 ASP A CA 1
ATOM 5064 C C . ASP A 1 682 ? -9.187 -45.428 -45.078 1.00 34.28 682 ASP A C 1
ATOM 5066 O O . ASP A 1 682 ? -8.955 -46.395 -44.356 1.00 34.28 682 ASP A O 1
ATOM 5070 N N . PRO A 1 683 ? -10.382 -44.798 -44.905 1.00 43.59 683 PRO A N 1
ATOM 5071 C CA . PRO A 1 683 ? -10.794 -43.392 -45.091 1.00 43.59 683 PRO A CA 1
ATOM 5072 C C . PRO A 1 683 ? -11.753 -42.883 -43.959 1.00 43.59 683 PRO A C 1
ATOM 5074 O O . PRO A 1 683 ? -12.219 -43.643 -43.108 1.00 43.59 683 PRO A O 1
ATOM 5077 N N . GLU A 1 684 ? -12.111 -41.594 -43.964 1.00 39.34 684 GLU A N 1
ATOM 5078 C CA . GLU A 1 684 ? -13.232 -41.025 -43.177 1.00 39.34 684 GLU A CA 1
ATOM 5079 C C . GLU A 1 684 ? -14.626 -41.425 -43.726 1.00 39.34 684 GLU A C 1
ATOM 5081 O O . GLU A 1 684 ? -14.743 -41.737 -44.916 1.00 39.34 684 GLU A O 1
ATOM 5086 N N . PRO A 1 685 ? -15.716 -41.331 -42.926 1.00 38.28 685 PRO A N 1
ATOM 5087 C CA . PRO A 1 685 ? -17.087 -41.292 -43.439 1.00 38.28 685 PRO A CA 1
ATOM 5088 C C . PRO A 1 685 ? -17.776 -39.901 -43.317 1.00 38.28 685 PRO A C 1
ATOM 5090 O O . PRO A 1 685 ? -17.361 -39.085 -42.494 1.00 38.28 685 PRO A O 1
ATOM 5093 N N . PRO A 1 686 ? -18.857 -39.638 -44.097 1.00 40.09 686 PRO A N 1
ATOM 5094 C CA . PRO A 1 686 ? -19.415 -38.300 -44.337 1.00 40.09 686 PRO A CA 1
ATOM 5095 C C . PRO A 1 686 ? -20.770 -37.982 -43.639 1.00 40.09 686 PRO A C 1
ATOM 5097 O O . PRO A 1 686 ? -21.355 -38.809 -42.944 1.00 40.09 686 PRO A O 1
ATOM 5100 N N . ILE A 1 687 ? -21.215 -36.742 -43.896 1.00 35.88 687 ILE A N 1
ATOM 5101 C CA . ILE A 1 687 ? -22.339 -35.881 -43.438 1.00 35.88 687 ILE A CA 1
ATOM 5102 C C . ILE A 1 687 ? -23.780 -36.395 -43.727 1.00 35.88 687 ILE A C 1
ATOM 5104 O O . ILE A 1 687 ? -23.952 -37.085 -44.728 1.00 35.88 687 ILE A O 1
ATOM 5108 N N . ASP A 1 688 ? -24.781 -36.001 -42.894 1.00 32.53 688 ASP A N 1
ATOM 5109 C CA . ASP A 1 688 ? -26.164 -35.477 -43.218 1.00 32.53 688 ASP A CA 1
ATOM 5110 C C . ASP A 1 688 ? -27.145 -35.601 -42.009 1.00 32.53 688 ASP A C 1
ATOM 5112 O O . ASP A 1 688 ? -26.965 -36.528 -41.223 1.00 32.53 688 ASP A O 1
ATOM 5116 N N . ILE A 1 689 ? -28.261 -34.873 -41.765 1.00 27.58 689 ILE A N 1
ATOM 5117 C CA . ILE A 1 689 ? -28.957 -33.613 -42.171 1.00 27.58 689 ILE A CA 1
ATOM 5118 C C . ILE A 1 689 ? -30.285 -33.537 -41.316 1.00 27.58 689 ILE A C 1
ATOM 5120 O O . ILE A 1 689 ? -30.729 -34.588 -40.852 1.00 27.58 689 ILE A O 1
ATOM 5124 N N . ASP A 1 690 ? -30.922 -32.347 -41.172 1.00 29.48 690 ASP A N 1
ATOM 5125 C CA . ASP A 1 690 ? -32.358 -32.047 -40.813 1.00 29.48 690 ASP A CA 1
ATOM 5126 C C . ASP A 1 690 ? -32.865 -32.233 -39.345 1.00 29.48 690 ASP A C 1
ATOM 5128 O O . ASP A 1 690 ? -32.558 -33.236 -38.710 1.00 29.48 690 ASP A O 1
ATOM 5132 N N . ASP A 1 691 ? -33.701 -31.395 -38.685 1.00 31.08 691 ASP A N 1
ATOM 5133 C CA . ASP A 1 691 ? -34.577 -30.216 -38.974 1.00 31.08 691 ASP A CA 1
ATOM 5134 C C . ASP A 1 691 ? -35.133 -29.664 -37.593 1.00 31.08 691 ASP A C 1
ATOM 5136 O O . ASP A 1 691 ? -34.660 -30.125 -36.549 1.00 31.08 691 ASP A O 1
ATOM 5140 N N . PRO A 1 692 ? -36.170 -28.794 -37.485 1.00 40.84 692 PRO A N 1
ATOM 5141 C CA . PRO A 1 692 ? -36.185 -27.343 -37.206 1.00 40.84 692 PRO A CA 1
ATOM 5142 C C . PRO A 1 692 ? -36.731 -26.928 -35.812 1.00 40.84 692 PRO A C 1
ATOM 5144 O O . PRO A 1 692 ? -37.397 -27.695 -35.127 1.00 40.84 692 PRO A O 1
ATOM 5147 N N . ASP A 1 693 ? -36.546 -25.657 -35.428 1.00 29.22 693 ASP A N 1
ATOM 5148 C CA . ASP A 1 693 ? -37.673 -24.763 -35.076 1.00 29.22 693 ASP A CA 1
ATOM 5149 C C . ASP A 1 693 ? -37.191 -23.331 -34.762 1.00 29.22 693 ASP A C 1
ATOM 5151 O O . ASP A 1 693 ? -36.553 -23.051 -33.747 1.00 29.22 693 ASP A O 1
ATOM 5155 N N . VAL A 1 694 ? -37.569 -22.402 -35.644 1.00 37.56 694 VAL A N 1
ATOM 5156 C CA . VAL A 1 694 ? -37.596 -20.945 -35.432 1.00 37.56 694 VAL A CA 1
ATOM 5157 C C . VAL A 1 694 ? -39.023 -20.489 -35.754 1.00 37.56 694 VAL A C 1
ATOM 5159 O O . VAL A 1 694 ? -39.608 -20.974 -36.723 1.00 37.56 694 VAL A O 1
ATOM 5162 N N . PRO A 1 695 ? -39.603 -19.536 -35.006 1.00 33.16 695 PRO A N 1
ATOM 5163 C CA . PRO A 1 695 ? -40.034 -18.304 -35.685 1.00 33.16 695 PRO A CA 1
ATOM 5164 C C . PRO A 1 695 ? -39.724 -17.053 -34.835 1.00 33.16 695 PRO A C 1
ATOM 5166 O O . PRO A 1 695 ? -40.069 -16.987 -33.661 1.00 33.16 695 PRO A O 1
ATOM 5169 N N . LEU A 1 696 ? -38.909 -16.118 -35.336 1.00 25.62 696 LEU A N 1
ATOM 5170 C CA . LEU A 1 696 ? -39.248 -14.957 -36.190 1.00 25.62 696 LEU A CA 1
ATOM 5171 C C . LEU A 1 696 ? -39.799 -13.737 -35.413 1.00 25.62 696 LEU A C 1
ATOM 5173 O O . LEU A 1 696 ? -40.817 -13.818 -34.734 1.00 25.62 696 LEU A O 1
ATOM 5177 N N . GLY A 1 697 ? -39.093 -12.603 -35.568 1.00 30.47 697 GLY A N 1
ATOM 5178 C CA . GLY A 1 697 ? -39.365 -11.271 -34.993 1.00 30.47 697 GLY A CA 1
ATOM 5179 C C . GLY A 1 697 ? -40.608 -10.547 -35.544 1.00 30.47 697 GLY A C 1
ATOM 5180 O O . GLY A 1 697 ? -41.463 -11.183 -36.161 1.00 30.47 697 GLY A O 1
ATOM 5181 N N . PRO A 1 698 ? -40.750 -9.217 -35.321 1.00 29.62 698 PRO A N 1
ATOM 5182 C CA . PRO A 1 698 ? -40.104 -8.223 -36.208 1.00 29.62 698 PRO A CA 1
ATOM 5183 C C . PRO A 1 698 ? -39.663 -6.884 -35.534 1.00 29.62 698 PRO A C 1
ATOM 5185 O O . PRO A 1 698 ? -40.139 -6.535 -34.458 1.00 29.62 698 PRO A O 1
ATOM 5188 N N . GLY A 1 699 ? -38.776 -6.106 -36.184 1.00 24.75 699 GLY A N 1
ATOM 5189 C CA . GLY A 1 699 ? -38.473 -4.675 -35.878 1.00 24.75 699 GLY A CA 1
ATOM 5190 C C . GLY A 1 699 ? -39.325 -3.686 -36.715 1.00 24.75 699 GLY A C 1
ATOM 5191 O O . GLY A 1 699 ? -40.336 -4.137 -37.257 1.00 24.75 699 GLY A O 1
ATOM 5192 N N . PRO A 1 700 ? -38.929 -2.411 -36.995 1.00 39.53 700 PRO A N 1
ATOM 5193 C CA . PRO A 1 700 ? -38.074 -1.437 -36.272 1.00 39.53 700 PRO A CA 1
ATOM 5194 C C . PRO A 1 700 ? -38.645 0.032 -36.166 1.00 39.53 700 PRO A C 1
ATOM 5196 O O . PRO A 1 700 ? -39.482 0.434 -36.968 1.00 39.53 700 PRO A O 1
ATOM 5199 N N . GLY A 1 701 ? -38.082 0.853 -35.246 1.00 25.75 701 GLY A N 1
ATOM 5200 C CA . GLY A 1 701 ? -37.920 2.345 -35.268 1.00 25.75 701 GLY A CA 1
ATOM 5201 C C . GLY A 1 701 ? -39.111 3.288 -34.929 1.00 25.75 701 GLY A C 1
ATOM 5202 O O . GLY A 1 701 ? -40.254 2.844 -35.024 1.00 25.75 701 GLY A O 1
ATOM 5203 N N . PRO A 1 702 ? -38.910 4.608 -34.621 1.00 34.59 702 PRO A N 1
ATOM 5204 C CA . PRO A 1 702 ? -37.675 5.397 -34.380 1.00 34.59 702 PRO A CA 1
ATOM 5205 C C . PRO A 1 702 ? -37.669 6.275 -33.080 1.00 34.59 702 PRO A C 1
ATOM 5207 O O . PRO A 1 702 ? -38.724 6.554 -32.518 1.00 34.59 702 PRO A O 1
ATOM 5210 N N . GLY A 1 703 ? -36.496 6.818 -32.691 1.00 24.56 703 GLY A N 1
ATOM 5211 C CA . GLY A 1 703 ? -36.369 8.151 -32.048 1.00 24.56 703 GLY A CA 1
ATOM 5212 C C . GLY A 1 703 ? -35.851 8.264 -30.596 1.00 24.56 703 GLY A C 1
ATOM 5213 O O . GLY A 1 703 ? -36.636 8.152 -29.665 1.00 24.56 703 GLY A O 1
ATOM 5214 N N . ASP A 1 704 ? -34.556 8.587 -30.474 1.00 25.80 704 ASP A N 1
ATOM 5215 C CA . ASP A 1 704 ? -33.851 9.471 -29.513 1.00 25.80 704 ASP A CA 1
ATOM 5216 C C . ASP A 1 704 ? -33.982 9.367 -27.966 1.00 25.80 704 ASP A C 1
ATOM 5218 O O . ASP A 1 704 ? -34.959 9.783 -27.349 1.00 25.80 704 ASP A O 1
ATOM 5222 N N . ASP A 1 705 ? -32.837 8.970 -27.385 1.00 26.19 705 ASP A N 1
ATOM 5223 C CA . ASP A 1 705 ? -31.961 9.722 -26.458 1.00 26.19 705 ASP A CA 1
ATOM 5224 C C . ASP A 1 705 ? -31.826 9.325 -24.962 1.00 26.19 705 ASP A C 1
ATOM 5226 O O . ASP A 1 705 ? -32.777 9.250 -24.187 1.00 26.19 705 ASP A O 1
ATOM 5230 N N . THR A 1 706 ? -30.544 9.227 -24.565 1.00 24.39 706 THR A N 1
ATOM 5231 C CA . THR A 1 706 ? -29.908 9.242 -23.221 1.00 24.39 706 THR A CA 1
ATOM 5232 C C . THR A 1 706 ? -29.653 7.957 -22.381 1.00 24.39 706 THR A C 1
ATOM 5234 O O . THR A 1 706 ? -30.517 7.389 -21.722 1.00 24.39 706 THR A O 1
ATOM 5237 N N . SER A 1 707 ? -28.343 7.678 -22.233 1.00 25.27 707 SER A N 1
ATOM 5238 C CA . SER A 1 707 ? -27.590 7.172 -21.056 1.00 25.27 707 SER A CA 1
ATOM 5239 C C . SER A 1 707 ? -27.480 5.662 -20.719 1.00 25.27 707 SER A C 1
ATOM 5241 O O . SER A 1 707 ? -28.426 4.987 -20.335 1.00 25.27 707 SER A O 1
ATOM 5243 N N . SER A 1 708 ? -26.216 5.202 -20.763 1.00 28.08 708 SER A N 1
ATOM 5244 C CA . SER A 1 708 ? -25.544 4.124 -20.008 1.00 28.08 708 SER A CA 1
ATOM 5245 C C . SER A 1 708 ? -26.198 2.737 -19.890 1.00 28.08 708 SER A C 1
ATOM 5247 O O . SER A 1 708 ? -27.100 2.533 -19.079 1.00 28.08 708 SER A O 1
ATOM 5249 N N . LYS A 1 709 ? -25.579 1.739 -20.540 1.00 25.55 709 LYS A N 1
ATOM 5250 C CA . LYS A 1 709 ? -25.294 0.407 -19.970 1.00 25.55 709 LYS A CA 1
ATOM 5251 C C . LYS A 1 709 ? -24.335 -0.347 -20.896 1.00 25.55 709 LYS A C 1
ATOM 5253 O O . LYS A 1 709 ? -24.682 -0.632 -22.034 1.00 25.55 709 LYS A O 1
ATOM 5258 N N . PHE A 1 710 ? -23.144 -0.663 -20.394 1.00 24.50 710 PHE A N 1
ATOM 5259 C CA . PHE A 1 710 ? -22.252 -1.651 -20.997 1.00 24.50 710 PHE A CA 1
ATOM 5260 C C . PHE A 1 710 ? -22.551 -3.017 -20.370 1.00 24.50 710 PHE A C 1
ATOM 5262 O O . PHE A 1 710 ? -22.597 -3.158 -19.147 1.00 24.50 710 PHE A O 1
ATOM 5269 N N . SER A 1 711 ? -22.746 -4.029 -21.205 1.00 23.89 711 SER A N 1
ATOM 5270 C CA . SER A 1 711 ? -22.457 -5.429 -20.889 1.00 23.89 711 SER A CA 1
ATOM 5271 C C . SER A 1 711 ? -21.940 -6.086 -22.175 1.00 23.89 711 SER A C 1
ATOM 5273 O O . SER A 1 711 ? -22.393 -5.688 -23.249 1.00 23.89 711 SER A O 1
ATOM 5275 N N . PRO A 1 712 ? -20.948 -6.988 -22.085 1.00 28.28 712 PRO A N 1
ATOM 5276 C CA . PRO A 1 712 ? -20.114 -7.375 -23.216 1.00 28.28 712 PRO A CA 1
ATOM 5277 C C . PRO A 1 712 ? -20.714 -8.550 -23.997 1.00 28.28 712 PRO A C 1
ATOM 5279 O O . PRO A 1 712 ? -21.278 -9.465 -23.398 1.00 28.28 712 PRO A O 1
ATOM 5282 N N . GLU A 1 713 ? -20.529 -8.551 -25.316 1.00 28.25 713 GLU A N 1
ATOM 5283 C CA . GLU A 1 713 ? -20.573 -9.764 -26.137 1.00 28.25 713 GLU A CA 1
ATOM 5284 C C . GLU A 1 713 ? -19.139 -10.142 -26.525 1.00 28.25 713 GLU A C 1
ATOM 5286 O O . GLU A 1 713 ? -18.330 -9.299 -26.909 1.00 28.25 713 GLU A O 1
ATOM 5291 N N . THR A 1 714 ? -18.835 -11.421 -26.330 1.00 32.56 714 THR A N 1
ATOM 5292 C CA . THR A 1 714 ? -17.547 -12.088 -26.516 1.00 32.56 714 THR A CA 1
ATOM 5293 C C . THR A 1 714 ? -17.361 -12.594 -27.944 1.00 32.56 714 THR A C 1
ATOM 5295 O O . THR A 1 714 ? -18.281 -13.186 -28.507 1.00 32.56 714 THR A O 1
ATOM 5298 N N . GLY A 1 715 ? -16.134 -12.473 -28.450 1.00 25.33 715 GLY A N 1
ATOM 5299 C CA . GLY A 1 715 ? -15.533 -13.327 -29.475 1.00 25.33 715 GLY A CA 1
ATOM 5300 C C . GLY A 1 715 ? -14.041 -13.467 -29.148 1.00 25.33 715 GLY A C 1
ATOM 5301 O O . GLY A 1 715 ? -13.394 -12.450 -28.915 1.00 25.33 715 GLY A O 1
ATOM 5302 N N . ASP A 1 716 ? -13.588 -14.714 -29.013 1.00 37.03 716 ASP A N 1
ATOM 5303 C CA . ASP A 1 716 ? -12.310 -15.245 -28.485 1.00 37.03 716 ASP A CA 1
ATOM 5304 C C . ASP A 1 716 ? -11.042 -14.458 -28.898 1.00 37.03 716 ASP A C 1
ATOM 5306 O O . ASP A 1 716 ? -10.952 -13.989 -30.025 1.00 37.03 716 ASP A O 1
ATOM 5310 N N . ASP A 1 717 ? -10.074 -14.129 -28.024 1.00 32.22 717 ASP A N 1
ATOM 5311 C CA . ASP A 1 717 ? -9.108 -15.038 -27.361 1.00 32.22 717 ASP A CA 1
ATOM 5312 C C . ASP A 1 717 ? -8.618 -14.542 -25.967 1.00 32.22 717 ASP A C 1
ATOM 5314 O O . ASP A 1 717 ? -7.545 -14.885 -25.473 1.00 32.22 717 ASP A O 1
ATOM 5318 N N . THR A 1 718 ? -9.391 -13.707 -25.271 1.00 33.84 718 THR A N 1
ATOM 5319 C CA . THR A 1 718 ? -8.959 -13.063 -24.003 1.00 33.84 718 THR A CA 1
ATOM 5320 C C . THR A 1 718 ? -9.324 -13.829 -22.723 1.00 33.84 718 THR A C 1
ATOM 5322 O O . THR A 1 718 ? -9.010 -13.401 -21.610 1.00 33.84 718 THR A O 1
ATOM 5325 N N . SER A 1 719 ? -9.977 -14.983 -22.845 1.00 33.31 719 SER A N 1
ATOM 5326 C CA . SER A 1 719 ? -10.606 -15.688 -21.724 1.00 33.31 719 SER A CA 1
ATOM 5327 C C . SER A 1 719 ? -9.671 -16.646 -20.971 1.00 33.31 719 SER A C 1
ATOM 5329 O O . SER A 1 719 ? -9.893 -16.862 -19.783 1.00 33.31 719 SER A O 1
ATOM 5331 N N . LEU A 1 720 ? -8.588 -17.165 -21.568 1.00 30.91 720 LEU A N 1
ATOM 5332 C CA . LEU A 1 720 ? -7.699 -18.124 -20.883 1.00 30.91 720 LEU A CA 1
ATOM 5333 C C . LEU A 1 720 ? -6.664 -17.455 -19.948 1.00 30.91 720 LEU A C 1
ATOM 5335 O O . LEU A 1 720 ? -6.409 -17.954 -18.852 1.00 30.91 720 LEU A O 1
ATOM 5339 N N . MET A 1 721 ? -6.120 -16.294 -20.333 1.00 37.00 721 MET A N 1
ATOM 5340 C CA . MET A 1 721 ? -5.106 -15.554 -19.556 1.00 37.00 721 MET A CA 1
ATOM 5341 C C . MET A 1 721 ? -5.706 -14.815 -18.345 1.00 37.00 721 MET A C 1
ATOM 5343 O O . MET A 1 721 ? -5.111 -14.791 -17.267 1.00 37.00 721 MET A O 1
ATOM 5347 N N . LEU A 1 722 ? -6.934 -14.293 -18.470 1.00 33.78 722 LEU A N 1
ATOM 5348 C CA . LEU A 1 722 ? -7.659 -13.677 -17.351 1.00 33.78 722 LEU A CA 1
ATOM 5349 C C . LEU A 1 722 ? -8.110 -14.730 -16.317 1.00 33.78 722 LEU A C 1
ATOM 5351 O O . LEU A 1 722 ? -8.120 -14.466 -15.113 1.00 33.78 722 LEU A O 1
ATOM 5355 N N . LEU A 1 723 ? -8.423 -15.953 -16.768 1.00 30.42 723 LEU A N 1
ATOM 5356 C CA . LEU A 1 723 ? -8.751 -17.076 -15.886 1.00 30.42 723 LEU A CA 1
ATOM 5357 C C . LEU A 1 723 ? -7.533 -17.574 -15.101 1.00 30.42 723 LEU A C 1
ATOM 5359 O O . LEU A 1 723 ? -7.711 -17.932 -13.943 1.00 30.42 723 LEU A O 1
ATOM 5363 N N . LEU A 1 724 ? -6.310 -17.535 -15.641 1.00 35.06 724 LEU A N 1
ATOM 5364 C CA . LEU A 1 724 ? -5.101 -17.921 -14.896 1.00 35.06 724 LEU A CA 1
ATOM 5365 C C . LEU A 1 724 ? -4.751 -16.923 -13.775 1.00 35.06 724 LEU A C 1
ATOM 5367 O O . LEU A 1 724 ? -4.391 -17.347 -12.675 1.00 35.06 724 LEU A O 1
ATOM 5371 N N . GLY A 1 725 ? -4.976 -15.621 -13.991 1.00 34.31 725 GLY A N 1
ATOM 5372 C CA . GLY A 1 725 ? -4.846 -14.596 -12.945 1.00 34.31 725 GLY A CA 1
ATOM 5373 C C . GLY A 1 725 ? -5.907 -14.706 -11.838 1.00 34.31 725 GLY A C 1
ATOM 5374 O O . GLY A 1 725 ? -5.597 -14.559 -10.656 1.00 34.31 725 GLY A O 1
ATOM 5375 N N . ILE A 1 726 ? -7.154 -15.043 -12.191 1.00 35.53 726 ILE A N 1
ATOM 5376 C CA . ILE A 1 726 ? -8.268 -15.178 -11.231 1.00 35.53 726 ILE A CA 1
ATOM 5377 C C . ILE A 1 726 ? -8.247 -16.545 -10.505 1.00 35.53 726 ILE A C 1
ATOM 5379 O O . ILE A 1 726 ? -8.558 -16.622 -9.309 1.00 35.53 726 ILE A O 1
ATOM 5383 N N . LEU A 1 727 ? -7.828 -17.634 -11.166 1.00 32.41 727 LEU A N 1
ATOM 5384 C CA . LEU A 1 727 ? -7.646 -18.954 -10.537 1.00 32.41 727 LEU A CA 1
ATOM 5385 C C . LEU A 1 727 ? -6.444 -18.983 -9.587 1.00 32.41 727 LEU A C 1
ATOM 5387 O O . LEU A 1 727 ? -6.544 -19.623 -8.540 1.00 32.41 727 LEU A O 1
ATOM 5391 N N . GLY A 1 728 ? -5.361 -18.250 -9.875 1.00 33.69 728 GLY A N 1
ATOM 5392 C CA . GLY A 1 728 ? -4.216 -18.126 -8.964 1.00 33.69 728 GLY A CA 1
ATOM 5393 C C . GLY A 1 728 ? -4.611 -17.562 -7.593 1.00 33.69 728 GLY A C 1
ATOM 5394 O O . GLY A 1 728 ? -4.259 -18.123 -6.557 1.00 33.69 728 GLY A O 1
ATOM 5395 N N . VAL A 1 729 ? -5.451 -16.524 -7.571 1.00 39.84 729 VAL A N 1
ATOM 5396 C CA . VAL A 1 729 ? -5.925 -15.883 -6.328 1.00 39.84 729 VAL A CA 1
ATOM 5397 C C . VAL A 1 729 ? -6.973 -16.739 -5.595 1.00 39.84 729 VAL A C 1
ATOM 5399 O O . VAL A 1 729 ? -6.995 -16.790 -4.363 1.00 39.84 729 VAL A O 1
ATOM 5402 N N . SER A 1 730 ? -7.803 -17.485 -6.331 1.00 33.41 730 SER A N 1
ATOM 5403 C CA . SER A 1 730 ? -8.847 -18.350 -5.754 1.00 33.41 730 SER A CA 1
ATOM 5404 C C . SER A 1 730 ? -8.285 -19.636 -5.125 1.00 33.41 730 SER A C 1
ATOM 5406 O O . SER A 1 730 ? -8.788 -20.106 -4.101 1.00 33.41 730 SER A O 1
ATOM 5408 N N . VAL A 1 731 ? -7.216 -20.201 -5.699 1.00 37.12 731 VAL A N 1
ATOM 5409 C CA . VAL A 1 731 ? -6.558 -21.420 -5.192 1.00 37.12 731 VAL A CA 1
ATOM 5410 C C . VAL A 1 731 ? -5.700 -21.129 -3.948 1.00 37.12 731 VAL A C 1
ATOM 5412 O O . VAL A 1 731 ? -5.608 -21.982 -3.062 1.00 37.12 731 VAL A O 1
ATOM 5415 N N . LEU A 1 732 ? -5.170 -19.910 -3.790 1.00 41.97 732 LEU A N 1
ATOM 5416 C CA . LEU A 1 732 ? -4.407 -19.502 -2.599 1.00 41.97 732 LEU A CA 1
ATOM 5417 C C . LEU A 1 732 ? -5.276 -19.319 -1.338 1.00 41.97 732 LEU A C 1
ATOM 5419 O O . LEU A 1 732 ? -4.838 -19.679 -0.244 1.00 41.97 732 LEU A O 1
ATOM 5423 N N . ALA A 1 733 ? -6.532 -18.878 -1.476 1.00 35.59 733 ALA A N 1
ATOM 5424 C CA . ALA A 1 733 ? -7.482 -18.806 -0.356 1.00 35.59 733 ALA A CA 1
ATOM 5425 C C . ALA A 1 733 ? -7.958 -20.196 0.131 1.00 35.59 733 ALA A C 1
ATOM 5427 O O . ALA A 1 733 ? -8.304 -20.372 1.299 1.00 35.59 733 ALA A O 1
ATOM 5428 N N . LEU A 1 734 ? -7.947 -21.210 -0.744 1.00 32.91 734 LEU A N 1
ATOM 5429 C CA . LEU A 1 734 ? -8.250 -22.606 -0.394 1.00 32.91 734 LEU A CA 1
ATOM 5430 C C . LEU A 1 734 ? -7.014 -23.364 0.127 1.00 32.91 734 LEU A C 1
ATOM 5432 O O . LEU A 1 734 ? -7.145 -24.222 1.004 1.00 32.91 734 LEU A O 1
ATOM 5436 N N . GLY A 1 735 ? -5.812 -23.025 -0.351 1.00 30.80 735 GLY A N 1
ATOM 5437 C CA . GLY A 1 735 ? -4.547 -23.615 0.101 1.00 30.80 735 GLY A CA 1
ATOM 5438 C C . GLY A 1 735 ? -4.232 -23.337 1.576 1.00 30.80 735 GLY A C 1
ATOM 5439 O O . GLY A 1 735 ? -3.832 -24.250 2.305 1.00 30.80 735 GLY A O 1
ATOM 5440 N N . THR A 1 736 ? -4.504 -22.122 2.058 1.00 36.72 736 THR A N 1
ATOM 5441 C CA . THR A 1 736 ? -4.338 -21.732 3.472 1.00 36.72 736 THR A CA 1
ATOM 5442 C C . THR A 1 736 ? -5.352 -22.420 4.399 1.00 36.72 736 THR A C 1
ATOM 5444 O O . THR A 1 736 ? -4.999 -22.846 5.505 1.00 36.72 736 THR A O 1
ATOM 5447 N N . ALA A 1 737 ? -6.581 -22.666 3.932 1.00 33.41 737 ALA A N 1
ATOM 5448 C CA . ALA A 1 737 ? -7.604 -23.417 4.673 1.00 33.41 737 ALA A CA 1
ATOM 5449 C C . ALA A 1 737 ? -7.313 -24.935 4.771 1.00 33.41 737 ALA A C 1
ATOM 5451 O O . ALA A 1 737 ? -7.710 -25.598 5.735 1.00 33.41 737 ALA A O 1
ATOM 5452 N N . VAL A 1 738 ? -6.605 -25.514 3.793 1.00 33.75 738 VAL A N 1
ATOM 5453 C CA . VAL A 1 738 ? -6.224 -26.941 3.795 1.00 33.75 738 VAL A CA 1
ATOM 5454 C C . VAL A 1 738 ? -4.923 -27.183 4.572 1.00 33.75 738 VAL A C 1
ATOM 5456 O O . VAL A 1 738 ? -4.811 -28.191 5.279 1.00 33.75 738 VAL A O 1
ATOM 5459 N N . TYR A 1 739 ? -3.966 -26.251 4.526 1.00 31.45 739 TYR A N 1
ATOM 5460 C CA . TYR A 1 739 ? -2.716 -26.341 5.292 1.00 31.45 739 TYR A CA 1
ATOM 5461 C C . TYR A 1 739 ? -2.946 -26.210 6.811 1.00 31.45 739 TYR A C 1
ATOM 5463 O O . TYR A 1 739 ? -2.404 -26.997 7.592 1.00 31.45 739 TYR A O 1
ATOM 5471 N N . SER A 1 740 ? -3.849 -25.320 7.236 1.00 35.66 740 SER A N 1
ATOM 5472 C CA . SER A 1 740 ? -4.272 -25.176 8.642 1.00 35.66 740 SER A CA 1
ATOM 5473 C C . SER A 1 740 ? -5.011 -26.412 9.186 1.00 35.66 740 SER A C 1
ATOM 5475 O O . SER A 1 740 ? -4.851 -26.770 10.356 1.00 35.66 740 SER A O 1
ATOM 5477 N N . ARG A 1 741 ? -5.750 -27.155 8.345 1.00 31.22 741 ARG A N 1
ATOM 5478 C CA . ARG A 1 741 ? -6.381 -28.434 8.739 1.00 31.22 741 ARG A CA 1
ATOM 5479 C C . ARG A 1 741 ? -5.393 -29.592 8.889 1.00 31.22 741 ARG A C 1
ATOM 5481 O O . ARG A 1 741 ? -5.593 -30.428 9.769 1.00 31.22 741 ARG A O 1
ATOM 5488 N N . LYS A 1 742 ? -4.322 -29.653 8.090 1.00 30.27 742 LYS A N 1
ATOM 5489 C CA . LYS A 1 742 ? -3.337 -30.753 8.159 1.00 30.27 742 LYS A CA 1
ATOM 5490 C C . LYS A 1 742 ? -2.484 -30.711 9.434 1.00 30.27 742 LYS A C 1
ATOM 5492 O O . LYS A 1 742 ? -2.104 -31.762 9.938 1.00 30.27 742 LYS A O 1
ATOM 5497 N N . LYS A 1 743 ? -2.271 -29.520 10.003 1.00 34.69 743 LYS A N 1
ATOM 5498 C CA . LYS A 1 743 ? -1.560 -29.313 11.278 1.00 34.69 743 LYS A CA 1
ATOM 5499 C C . LYS A 1 743 ? -2.411 -29.606 12.527 1.00 34.69 743 LYS A C 1
ATOM 5501 O O . LYS A 1 743 ? -1.866 -29.680 13.616 1.00 34.69 743 LYS A O 1
ATOM 5506 N N . ARG A 1 744 ? -3.733 -29.794 12.381 1.00 38.38 744 ARG A N 1
ATOM 5507 C CA . ARG A 1 744 ? -4.637 -30.260 13.459 1.00 38.38 744 ARG A CA 1
ATOM 5508 C C . ARG A 1 744 ? -4.716 -31.792 13.572 1.00 38.38 744 ARG A C 1
ATOM 5510 O O . ARG A 1 744 ? -5.372 -32.292 14.480 1.00 38.38 744 ARG A O 1
ATOM 5517 N N . MET A 1 745 ? -4.108 -32.532 12.638 1.00 33.25 745 MET A N 1
ATOM 5518 C CA . MET A 1 745 ? -4.123 -34.005 12.586 1.00 33.25 745 MET A CA 1
ATOM 5519 C C . MET A 1 745 ? -2.736 -34.651 12.780 1.00 33.25 745 MET A C 1
ATOM 5521 O O . MET A 1 745 ? -2.598 -35.861 12.604 1.00 33.25 745 MET A O 1
ATOM 5525 N N . GLN A 1 746 ? -1.732 -33.865 13.170 1.00 34.53 746 GLN A N 1
ATOM 5526 C CA . GLN A 1 746 ? -0.467 -34.313 13.764 1.00 34.53 746 GLN A CA 1
ATOM 5527 C C . GLN A 1 746 ? -0.343 -33.665 15.137 1.00 34.53 746 GLN A C 1
ATOM 5529 O O . GLN A 1 746 ? 0.224 -34.327 16.033 1.00 34.53 746 GLN A O 1
#

pLDDT: mean 77.35, std 22.03, range [23.89, 98.94]

Radius of gyration: 34.31 Å; chains: 1; bounding box: 101×78×102 Å

Sequence (746 aa):
MALGQNFEVENISIELDSTVLAQLNGDGFLEQNITLMTGALDKNLSDKINVKGLKNPLVRLVQKDDKIELEKKMLQGVYLDGNKGSDSADGLSKTAPVKTFEKAKEILTAHEELDTIYIMGTVRISGSASWTLEKGQIMRYPEYNGNLISVPSGSNFALSHITIDGAASYGLTNTKALISLGGTMEIGEDAILRSNNVSAASGVESRGGAIMCSGKLTMNGGVICNCSAEFGGGVFLYGDGVFTMNDGVMESNIATGKSKAGQGGAVMITHDSQMIMNGGVLRGNRSESSNGGAISVGGLAETNAYPLLKINGGYIAENYAKSCGGGIYVECNGKAIVNEEMKTGEVVGILNNRCDGERGWFGGGGIYVNGGLQDLGYKNGVLYVYNVAVYNNAAKGMLGEYGAGLAGCGTSNTTIYVTDGGVFYQNHSTEGIAEDILCSNVDHGTGVSSVHVTPGSHISEYMLGGGAYHWKSVSGEEITLSGVHKSGIHAMHTDLTAEAPEIEKAMGLAGVFIAGNTSGTRGGGIGSNGDVIIGHPDDEQDLRDIKATKVWDDNDDQHKLRPEYIKIWLVRNGEKVAYEICRPDENDVWQEVTFKDQPIADENGTPYAYTVVEDRVGLDYRYVSSVEEVEEVLVITNTFKPNIPVIPTTPDDSTPDPDDPNPPIDIEDPDVPLGPGPGSDDPEPPIDIDDPDVPLGPGPGPGDDTSSKFSPETGDDTSLMLLLGILGVSVLALGTAVYSRKKRMQ

InterPro domains:
  IPR008454 Collagen-binding surface protein Cna-like, B-type domain [PF05738] (546-639)
  IPR008454 Collagen-binding surface protein Cna-like, B-type domain [cd00222] (544-640)
  IPR011050 Pectin lyase fold/virulence factor [SSF51126] (79-334)

Secondary structure (DSSP, 8-state):
--TT-----S-EEE---HHHHHHHHSSS--SS-EEEEESS--TTGGGGEEETT---TTEEEEEETTEEEEEE----SEEEETTT--TTS-SSSTTS-BSSHHHHHHHHHH-TT--EEEEEEPEEP-SEEEE--SSSEEEE-TT--S-SEEE-TT-EEEE-SEEEE--GGGT--BSS-SEEESSEEEE-TTEEEE--BB---TTS--B-SSEEESSEEEEEEEEEES-EESB-SSEEE-TT-EEEEEEEEEES-EE---SSSB--SSEEE-TT-EEEESS-EEES-EESSSB-SSEEE--TT-TT---EEEE-SEEEES-EESSS-SSEEE-TT-EEEESSSPPTT--EEEES-EE--TT-SB--SSEEEPPP-GGGTPPPPEEEE-SEEEES-EE--SSS---SSEEEETTS-EEE-TTTTEEEES-EETTS-B-SEEEE---TTSS-------TT-EE-SB-TTS-B---EETTS-B----SS--S----EE----TTSHHHHHHHHH--EEEES-EESSB-SSEEESSEEEESPPPPTTSEEEEEEEEEEESTTTTTS---S-EEEEEEETTEEEEEEEE-B-TTSPBPPEEEEEEESB-TTSPBPPEEEEE---STT--EEEEEEEETTEEEEEEEE-TTS----------PPPTT-S------------------------------------------------------SSSHHHHHHHHHHHHHHHHHHHHHHHHTT--